Protein 3O47 (pdb70)

InterPro domains:
  IPR005225 Small GTP-binding domain [TIGR00231] (16-141)
  IPR006689 Small GTPase superfamily, ARF/SAR type [PF00025] (6-176)
  IPR006689 Small GTPase superfamily, ARF/SAR type [PR00328] (19-42)
  IPR006689 Small GTPase superfamily, ARF/SAR type [PR00328] (47-71)
  IPR006689 Small GTPase superfamily, ARF/SAR type [PR00328] (74-99)
  IPR006689 Small GTPase superfamily, ARF/SAR type [PR00328] (119-140)
  IPR006689 Small GTPase superfamily, ARF/SAR type [SM00178] (1-177)
  IPR024156 Small GTPase superfamily, ARF type [PTHR11711] (1-176)
  IPR027417 P-loop containing nucleoside triphosphate hydrolase [G3DSA:3.40.50.300] (6-181)
  IPR027417 P-loop containing nucleoside triphosphate hydrolase [SSF52540] (14-180)
  IPR045872 ADP-ribosylation factor 1-5 [cd04150] (18-176)

Solvent-accessible surface area: 28126 Å² total; per-residue (Å²): 110,38,131,73,32,3,52,68,17,43,130,56,58,76,2,69,47,3,33,23,31,44,43,160,70,1,67,51,0,0,2,18,0,0,0,2,0,19,119,110,0,0,34,57,0,117,71,29,29,120,90,33,2,63,22,46,9,5,94,168,62,77,43,134,108,71,14,6,62,48,1,109,11,4,2,4,12,84,0,75,97,18,4,90,77,36,115,61,71,42,76,9,38,6,16,75,40,37,0,27,7,38,0,0,14,45,1,33,67,55,0,61,12,71,12,89,71,158,107,52,55,111,108,105,160,92,75,84,133,126,64,33,20,11,11,0,0,0,0,14,72,66,2,14,8,74,50,1,3,92,69,31,147,65,46,23,55,12,66,50,111,61,56,171,81,18,66,1,28,22,2,41,113,139,48,29,5,12,1,1,3,80,11,71,69,102,24,27,102,95,14,2,126,33,11,70,0,0,2,0,0,5,26,0,52,26,103,148,69,1,76,68,2,78,69,21,0,61,116,6,23,88,31,126,62,0,51,142,3,17,0,0,0,0,0,2,56,54,91,64,135,69,20,0,81,27,75,54,0,8,109,75,0,22,0,128,86,26,164,183,43,84,57,82,34,28,40,3,12,3,92,12,20,78,6,9,62,101,0,29,95,47,0,66,89,40,37,132,149,151,5,55,104,173,11,92,56,14,5,142,68,16,33,131,57,62,43,2,69,48,4,32,35,67,42,36,162,70,1,72,52,0,0,3,18,0,0,0,2,0,21,114,118,5,0,38,52,0,119,70,28,29,80,93,33,2,70,20,57,5,5,36,123,31,66,34,141,116,60,19,13,62,56,1,111,24,7,3,4,26,62,0,103,66,25,4,94,77,52,116,62,72,27,45,6,32,47,26,120,83,35,0,29,6,28,0,0,15,66,3,34,74,63,1,62,15,76,20,142,72,47,107,60,75,85,138,157,94,83,136,132,55,27,45,3,1,0,0,0,13,73,69,2,12,6,80,55,1,2,56,71,22,113,38,43,80,60,25,62,43,103,18,54,173,79,25,65,0,24,31,2,104,106,172,78,54,23,4,21,2,2,81,12,74,86,92,34,40,125,85,42,3,89,46,16,74,0,0,0,0,1,5,25,0,55,37,111,95,69,1,90,66,2,43,81,27,0,65,92,7,24,87,34,131,59,0,58,139,4,19,0,0,0,0,0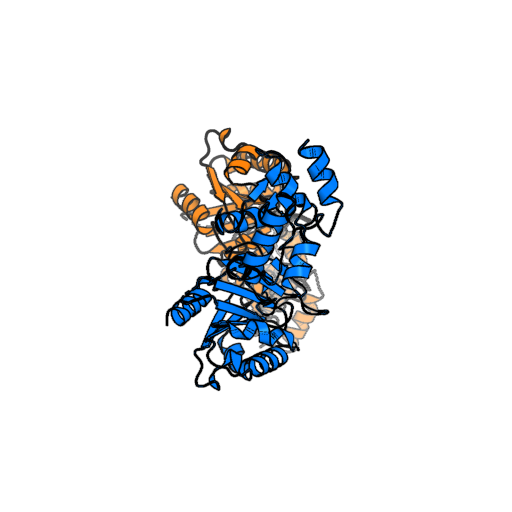,3,54,53,71,64,98,112,22,0,84,26,74,54,0,9,109,75,0,21,0,147,93,36,77,182,46,84,57,81,32,28,40,3,9,4,72,14,11,92,6,0,110,96,0,24,94,48,0,47,115,71,48,116

Foldseek 3Di:
DLLVLVVVLCVPDVQQAALFFRHGRAQKAFLLQLHGHHPQVLVVQVVLDCVLTPMDGNVDDDDDLLSSLLNVQHYSRRLVVQLVPDPQRAPLDDPNDSSLDPSSVLSSVSSNQVSVVHDDDSPPHDRDEVGQAEAEEEFAPPLCRVLLVVLVVQGDWGWDPPDPPWIWTWHDDDRYIYIYTYDLDDSVVSNLQRAQAYEYRGAQQCPPCLLSRLVRVVVVCPDPSCVNHAYEYENEPLVDDNGHDQVRSCVSSVVVVDDSHHYYYFYYYSNVCRRSVVSVVVNVVVSVD/DEDVVLLVLVVVLCVPDVQQAALFPRHGRAQKAFLLQLHGHHPVVLVVQVVLDCVLTPMDGSPPHYDDLLSSLLNVQHYSRRLVVQLVPDPQRALLDDPNQSSLDPSNVLSSVSSNQVSVVHDDDSPHDRDLAPQEEEEFAPPLCQVLQVVLVVQADWDWGPSDPPWIWTWHDHDRYIYIYTYDLDPSVVVSLQVAQAYEYRGAQQCPPCLLSRLVRVVVVCPDPSCVNHAYEYEHEPLVDDNGHDQVRSCVSSVVVVDDNHHYYYWYDYSNVGPRSVVSVVVRVVVSD

GO terms:
  GO:0003925 G protein activity (F, IDA)
  GO:1903292 protein localization to Golgi membrane (P, IDA)
  GO:0046836 glycolipid transport (P, IDA)
  GO:0005765 lysosomal membrane (C, IDA)
  GO:0031252 cell leading edge (C, IDA)
  GO:0005515 protein binding (F, IPI)
  GO:0005886 plasma membrane (C, TAS)
  GO:0003924 GTPase activity (F, IDA)
  GO:0000139 Golgi membrane (C, TAS)
  GO:0003924 GTPase activity (F, TAS)
  GO:0005829 cytosol (C, TAS)
  GO:0032991 protein-containing complex (C, IMP)
  GO:0019904 protein domain specific binding (F, IMP)
  GO:0000139 Golgi membrane (C, EXP)
  GO:0003924 GTPase activity (F, EXP)
  GO:0070062 extracellular exosome (C, HDA)
  GO:0005925 focal adhesion (C, HDA)
  GO:0003723 RNA binding (F, HDA)
  GO:0098586 cellular response to virus (P, IMP)
  GO:0006878 intracellular copper ion homeostasis (P, IMP)

B-factor: mean 65.17, std 14.58, range [34.63, 132.76]

Nearest PDB structures (foldseek):
  3o47-assembly1_A-2  TM=1.003E+00  e=2.050E-60  Homo sapiens
  3o47-assembly2_B-3  TM=9.442E-01  e=2.124E-55  Homo sapiens
  8sdw-assembly1_A  TM=9.783E-01  e=3.100E-28  Homo sapiens
  7wqy-assembly1_B-2  TM=9.896E-01  e=1.509E-27  Ctenopharyngodon idella
  6pta-assembly2_B  TM=9.909E-01  e=3.373E-26  Candida albicans SC5314

CATH classification: 1.10.220.150 (+1 more: 3.40.50.300)

Secondary structure (DSSP, 8-state):
-HHHHHHHHHHSTTTTB-TTT--BS--EEEGGGTEEE-HHHHHHHHHH-TTT--EEESSS----HHHHHHHHH--HHHHHHHHHT-SS--TT--HHHHHHSHHHHHHHHHHHHHHTT----S---------SEEEEEEESTTSSHHHHHHHT-SS--EEEEEETTEEEEEEEETTEEEEEEE----SHHHHHTTEEEEEEEEETT-SSSHHHHHHHHHHHHT-GGGTT-EEEEEEE-TTSTTPPPHHHHHHHHT-TT--SS-EEEEE-BTTTTBTHHHHHHHHHHHHT-/---HHHHHHHHHHHHSTTTTB-TTT--BS--EEEGGGTEEE-HHHHHHHHTT-TTT--EEETTTS---HHHHHHHHH--HHHHHHHHHT-SS--TT--HHHHHHSHHHHHHHHHHHHHHTT------------EEEEEEESTTSSHHHHHHHH--S--EEEEEETTEEEEEEEETTEEEEEEE----SHHHHHTT--EEEEEEETT-SSSHHHHHHHHHHHHT-GGGTTPEEEEEEE-TTSTTPPPHHHHHHHHT-TT--SS-EEEEE-BTTTTBTHHHHHHHHHHHH-

Structure (mmCIF, N/CA/C/O backbone):
data_3O47
#
_entry.id   3O47
#
_cell.length_a   79.298
_cell.length_b   129.161
_cell.length_c   157.685
_cell.angle_alpha   90.000
_cell.angle_beta   90.000
_cell.angle_gamma   90.000
#
_symmetry.space_group_name_H-M   'I 21 21 21'
#
loop_
_entity.id
_entity.type
_entity.pdbx_description
1 polymer 'ADP-ribosylation factor GTPase-activating protein 1, ADP-ribosylation factor 1'
2 non-polymer 'ZINC ION'
3 non-polymer "GUANOSINE-5'-DIPHOSPHATE"
#
loop_
_atom_site.group_PDB
_atom_site.id
_atom_site.type_symbol
_atom_site.label_atom_id
_atom_site.label_alt_id
_atom_site.label_comp_id
_atom_site.label_asym_id
_atom_site.label_entity_id
_atom_site.label_seq_id
_atom_site.pdbx_PDB_ins_code
_atom_site.Cartn_x
_atom_site.Cartn_y
_atom_site.Cartn_z
_atom_site.occupancy
_atom_site.B_iso_or_equiv
_atom_site.auth_seq_id
_atom_site.auth_comp_id
_atom_site.auth_asym_id
_atom_site.auth_atom_id
_atom_site.pdbx_PDB_model_num
ATOM 1 N N . ARG A 1 23 ? 16.964 -9.015 40.286 1.00 60.47 5 ARG A N 1
ATOM 2 C CA . ARG A 1 23 ? 15.738 -8.363 39.820 1.00 60.05 5 ARG A CA 1
ATOM 3 C C . ARG A 1 23 ? 14.487 -9.106 40.346 1.00 63.16 5 ARG A C 1
ATOM 4 O O . ARG A 1 23 ? 13.718 -8.514 41.110 1.00 62.43 5 ARG A O 1
ATOM 6 N N . THR A 1 24 ? 14.342 -10.419 40.005 1.00 58.71 6 THR A N 1
ATOM 7 C CA . THR A 1 24 ? 13.224 -11.289 40.395 1.00 58.14 6 THR A CA 1
ATOM 8 C C . THR A 1 24 ? 12.825 -11.156 41.870 1.00 61.16 6 THR A C 1
ATOM 9 O O . THR A 1 24 ? 11.674 -10.789 42.172 1.00 61.27 6 THR A O 1
ATOM 13 N N . ARG A 1 25 ? 13.769 -11.465 42.768 1.00 56.23 7 ARG A N 1
ATOM 14 C CA . ARG A 1 25 ? 13.524 -11.464 44.202 1.00 56.14 7 ARG A CA 1
ATOM 15 C C . ARG A 1 25 ? 12.962 -10.139 44.703 1.00 59.56 7 ARG A C 1
ATOM 16 O O . ARG A 1 25 ? 11.882 -10.135 45.304 1.00 58.95 7 ARG A O 1
ATOM 24 N N . LYS A 1 26 ? 13.679 -9.025 44.443 1.00 55.47 8 LYS A N 1
ATOM 25 C CA . LYS A 1 26 ? 13.284 -7.671 44.868 1.00 54.34 8 LYS A CA 1
ATOM 26 C C . LYS A 1 26 ? 11.843 -7.411 44.480 1.00 57.17 8 LYS A C 1
ATOM 27 O O . LYS A 1 26 ? 11.033 -7.004 45.322 1.00 57.00 8 LYS A O 1
ATOM 29 N N . VAL A 1 27 ? 11.524 -7.726 43.205 1.00 51.90 9 VAL A N 1
ATOM 30 C CA . VAL A 1 27 ? 10.225 -7.528 42.589 1.00 50.62 9 VAL A CA 1
ATOM 31 C C . VAL A 1 27 ? 9.177 -8.384 43.284 1.00 54.57 9 VAL A C 1
ATOM 32 O O . VAL A 1 27 ? 8.168 -7.828 43.728 1.00 54.67 9 VAL A O 1
ATOM 36 N N . LEU A 1 28 ? 9.428 -9.704 43.437 1.00 49.02 10 LEU A N 1
ATOM 37 C CA . LEU A 1 28 ? 8.436 -10.583 44.068 1.00 47.35 10 LEU A CA 1
ATOM 38 C C . LEU A 1 28 ? 8.141 -10.195 45.513 1.00 52.82 10 LEU A C 1
ATOM 39 O O . LEU A 1 28 ? 6.965 -10.144 45.903 1.00 53.39 10 LEU A O 1
ATOM 44 N N . LYS A 1 29 ? 9.198 -9.855 46.280 1.00 49.81 11 LYS A N 1
ATOM 45 C CA . LYS A 1 29 ? 9.082 -9.421 47.681 1.00 49.33 11 LYS A CA 1
ATOM 46 C C . LYS A 1 29 ? 8.162 -8.201 47.773 1.00 52.83 11 LYS A C 1
ATOM 47 O O . LYS A 1 29 ? 7.300 -8.152 48.660 1.00 52.63 11 LYS A O 1
ATOM 49 N N . GLU A 1 30 ? 8.320 -7.257 46.810 1.00 48.73 12 GLU A N 1
ATOM 50 C CA . GLU A 1 30 ? 7.543 -6.024 46.712 1.00 49.59 12 GLU A CA 1
ATOM 51 C C . GLU A 1 30 ? 6.065 -6.312 46.404 1.00 57.57 12 GLU A C 1
ATOM 52 O O . GLU A 1 30 ? 5.174 -5.740 47.049 1.00 57.99 12 GLU A O 1
ATOM 54 N N . VAL A 1 31 ? 5.817 -7.235 45.453 1.00 55.01 13 VAL A N 1
ATOM 55 C CA . VAL A 1 31 ? 4.488 -7.638 44.983 1.00 54.07 13 VAL A CA 1
ATOM 56 C C . VAL A 1 31 ? 3.676 -8.364 46.074 1.00 57.83 13 VAL A C 1
ATOM 57 O O . VAL A 1 31 ? 2.481 -8.099 46.165 1.00 58.19 13 VAL A O 1
ATOM 61 N N . ARG A 1 32 ? 4.281 -9.264 46.881 1.00 53.89 14 ARG A N 1
ATOM 62 C CA . ARG A 1 32 ? 3.480 -10.012 47.872 1.00 54.01 14 ARG A CA 1
ATOM 63 C C . ARG A 1 32 ? 2.935 -9.151 49.009 1.00 59.15 14 ARG A C 1
ATOM 64 O O . ARG A 1 32 ? 1.928 -9.509 49.627 1.00 59.00 14 ARG A O 1
ATOM 72 N N . VAL A 1 33 ? 3.573 -8.008 49.250 1.00 57.46 15 VAL A N 1
ATOM 73 C CA . VAL A 1 33 ? 3.175 -7.023 50.256 1.00 57.57 15 VAL A CA 1
ATOM 74 C C . VAL A 1 33 ? 1.848 -6.347 49.802 1.00 60.04 15 VAL A C 1
ATOM 75 O O . VAL A 1 33 ? 1.035 -5.996 50.655 1.00 59.86 15 VAL A O 1
ATOM 79 N N . GLN A 1 34 ? 1.611 -6.243 48.458 1.00 55.90 16 GLN A N 1
ATOM 80 C CA . GLN A 1 34 ? 0.384 -5.704 47.847 1.00 55.30 16 GLN A CA 1
ATOM 81 C C . GLN A 1 34 ? -0.776 -6.708 48.005 1.00 63.07 16 GLN A C 1
ATOM 82 O O . GLN A 1 34 ? -0.548 -7.850 48.413 1.00 61.96 16 GLN A O 1
ATOM 84 N N . ASP A 1 35 ? -2.027 -6.267 47.674 1.00 63.54 17 ASP A N 1
ATOM 85 C CA . ASP A 1 35 ? -3.302 -7.033 47.680 1.00 63.73 17 ASP A CA 1
ATOM 86 C C . ASP A 1 35 ? -3.446 -7.994 48.899 1.00 69.35 17 ASP A C 1
ATOM 87 O O . ASP A 1 35 ? -3.048 -7.650 50.032 1.00 70.39 17 ASP A O 1
ATOM 89 N N . GLU A 1 36 ? -4.019 -9.183 48.652 1.00 63.89 18 GLU A N 1
ATOM 90 C CA . GLU A 1 36 ? -4.180 -10.230 49.659 1.00 62.88 18 GLU A CA 1
ATOM 91 C C . GLU A 1 36 ? -3.257 -11.388 49.207 1.00 64.52 18 GLU A C 1
ATOM 92 O O . GLU A 1 36 ? -3.661 -12.550 49.192 1.00 63.90 18 GLU A O 1
ATOM 98 N N . ASN A 1 37 ? -2.024 -11.035 48.783 1.00 59.77 19 ASN A N 1
ATOM 99 C CA . ASN A 1 37 ? -1.010 -11.935 48.231 1.00 58.49 19 ASN A CA 1
ATOM 100 C C . ASN A 1 37 ? -0.245 -12.751 49.267 1.00 62.46 19 ASN A C 1
ATOM 101 O O . ASN A 1 37 ? 0.499 -13.659 48.884 1.00 62.09 19 ASN A O 1
ATOM 106 N N . ASN A 1 38 ? -0.428 -12.438 50.573 1.00 58.43 20 ASN A N 1
ATOM 107 C CA . ASN A 1 38 ? 0.211 -13.113 51.709 1.00 56.91 20 ASN A CA 1
ATOM 108 C C . ASN A 1 38 ? -0.520 -14.421 52.085 1.00 58.12 20 ASN A C 1
ATOM 109 O O . ASN A 1 38 ? -0.068 -15.143 52.980 1.00 58.31 20 ASN A O 1
ATOM 114 N N . VAL A 1 39 ? -1.662 -14.700 51.413 1.00 52.05 21 VAL A N 1
ATOM 115 C CA . VAL A 1 39 ? -2.525 -15.877 51.609 1.00 50.71 21 VAL A CA 1
ATOM 116 C C . VAL A 1 39 ? -2.809 -16.544 50.268 1.00 51.68 21 VAL A C 1
ATOM 117 O O . VAL A 1 39 ? -2.896 -15.851 49.250 1.00 51.58 21 VAL A O 1
ATOM 121 N N . CYS A 1 40 ? -2.995 -17.882 50.266 1.00 45.14 22 CYS A N 1
ATOM 122 C CA . CYS A 1 40 ? -3.297 -18.624 49.050 1.00 42.62 22 CYS A CA 1
ATOM 123 C C . CYS A 1 40 ? -4.613 -18.174 48.462 1.00 48.39 22 CYS A C 1
ATOM 124 O O . CYS A 1 40 ? -5.614 -18.071 49.182 1.00 48.89 22 CYS A O 1
ATOM 127 N N . PHE A 1 41 ? -4.604 -17.904 47.145 1.00 44.49 23 PHE A N 1
ATOM 128 C CA . PHE A 1 41 ? -5.779 -17.437 46.422 1.00 43.64 23 PHE A CA 1
ATOM 129 C C . PHE A 1 41 ? -6.956 -18.399 46.548 1.00 47.36 23 PHE A C 1
ATOM 130 O O . PHE A 1 41 ? -8.106 -17.948 46.619 1.00 47.80 23 PHE A O 1
ATOM 138 N N . GLU A 1 42 ? -6.672 -19.720 46.566 1.00 42.46 24 GLU A N 1
ATOM 139 C CA . GLU A 1 42 ? -7.722 -20.740 46.619 1.00 41.25 24 GLU A CA 1
ATOM 140 C C . GLU A 1 42 ? -8.128 -21.119 48.025 1.00 48.52 24 GLU A C 1
ATOM 141 O O . GLU A 1 42 ? -9.307 -21.040 48.345 1.00 50.58 24 GLU A O 1
ATOM 147 N N . CYS A 1 43 ? -7.164 -21.547 48.859 1.00 44.91 25 CYS A N 1
ATOM 148 C CA . CYS A 1 43 ? -7.411 -22.115 50.179 1.00 43.81 25 CYS A CA 1
ATOM 149 C C . CYS A 1 43 ? -7.203 -21.186 51.369 1.00 46.94 25 CYS A C 1
ATOM 150 O O . CYS A 1 43 ? -7.505 -21.621 52.486 1.00 47.11 25 CYS A O 1
ATOM 153 N N . GLY A 1 44 ? -6.634 -19.990 51.164 1.00 42.44 26 GLY A N 1
ATOM 154 C CA . GLY A 1 44 ? -6.374 -19.059 52.267 1.00 41.70 26 GLY A CA 1
ATOM 155 C C . GLY A 1 44 ? -5.156 -19.371 53.130 1.00 46.17 26 GLY A C 1
ATOM 156 O O . GLY A 1 44 ? -4.878 -18.636 54.089 1.00 45.10 26 GLY A O 1
ATOM 157 N N . ALA A 1 45 ? -4.392 -20.458 52.793 1.00 42.98 27 ALA A N 1
ATOM 158 C CA . ALA A 1 45 ? -3.178 -20.845 53.514 1.00 41.63 27 ALA A CA 1
ATOM 159 C C . ALA A 1 45 ? -2.185 -19.711 53.477 1.00 48.12 27 ALA A C 1
ATOM 160 O O . ALA A 1 45 ? -1.981 -19.079 52.438 1.00 45.95 27 ALA A O 1
ATOM 162 N N . PHE A 1 46 ? -1.632 -19.403 54.651 1.00 49.21 28 PHE A N 1
ATOM 163 C CA . PHE A 1 46 ? -0.709 -18.301 54.866 1.00 50.10 28 PHE A CA 1
ATOM 164 C C . PHE A 1 46 ? 0.643 -18.526 54.187 1.00 56.22 28 PHE A C 1
ATOM 165 O O . PHE A 1 46 ? 1.133 -19.662 54.118 1.00 58.17 28 PHE A O 1
ATOM 173 N N . ASN A 1 47 ? 1.231 -17.418 53.707 1.00 50.36 29 ASN A N 1
ATOM 174 C CA . ASN A 1 47 ? 2.526 -17.303 53.061 1.00 49.87 29 ASN A CA 1
ATOM 175 C C . ASN A 1 47 ? 2.733 -18.278 51.875 1.00 52.71 29 ASN A C 1
ATOM 176 O O . ASN A 1 47 ? 3.613 -19.146 51.945 1.00 52.55 29 ASN A O 1
ATOM 181 N N . PRO A 1 48 ? 1.984 -18.106 50.755 1.00 48.73 30 PRO A N 1
ATOM 182 C CA . PRO A 1 48 ? 2.195 -18.979 49.593 1.00 48.64 30 PRO A CA 1
ATOM 183 C C . PRO A 1 48 ? 3.539 -18.713 48.894 1.00 53.15 30 PRO A C 1
ATOM 184 O O . PRO A 1 48 ? 3.899 -17.556 48.641 1.00 53.56 30 PRO A O 1
ATOM 188 N N . GLN A 1 49 ? 4.293 -19.790 48.621 1.00 49.26 31 GLN A N 1
ATOM 189 C CA . GLN A 1 49 ? 5.613 -19.705 47.978 1.00 49.03 31 GLN A CA 1
ATOM 190 C C . GLN A 1 49 ? 5.566 -20.149 46.499 1.00 52.18 31 GLN A C 1
ATOM 191 O O . GLN A 1 49 ? 6.607 -20.457 45.898 1.00 52.29 31 GLN A O 1
ATOM 197 N N . TRP A 1 50 ? 4.347 -20.143 45.911 1.00 46.84 32 TRP A N 1
ATOM 198 C CA . TRP A 1 50 ? 4.077 -20.489 44.511 1.00 44.48 32 TRP A CA 1
ATOM 199 C C . TRP A 1 50 ? 3.133 -19.479 43.887 1.00 47.08 32 TRP A C 1
ATOM 200 O O . TRP A 1 50 ? 2.360 -18.835 44.592 1.00 45.95 32 TRP A O 1
ATOM 211 N N . VAL A 1 51 ? 3.168 -19.355 42.563 1.00 45.60 33 VAL A N 1
ATOM 212 C CA . VAL A 1 51 ? 2.285 -18.408 41.859 1.00 46.44 33 VAL A CA 1
ATOM 213 C C . VAL A 1 51 ? 1.722 -18.967 40.558 1.00 50.49 33 VAL A C 1
ATOM 214 O O . VAL A 1 51 ? 2.287 -19.901 40.001 1.00 51.52 33 VAL A O 1
ATOM 218 N N . SER A 1 52 ? 0.642 -18.353 40.053 1.00 46.14 34 SER A N 1
ATOM 219 C CA . SER A 1 52 ? 0.114 -18.587 38.711 1.00 45.65 34 SER A CA 1
ATOM 220 C C . SER A 1 52 ? 0.344 -17.242 38.026 1.00 51.52 34 SER A C 1
ATOM 221 O O . SER A 1 52 ? -0.396 -16.273 38.258 1.00 49.97 34 SER A O 1
ATOM 224 N N . VAL A 1 53 ? 1.456 -17.160 37.279 1.00 49.33 35 VAL A N 1
ATOM 225 C CA . VAL A 1 53 ? 1.881 -15.977 36.535 1.00 49.33 35 VAL A CA 1
ATOM 226 C C . VAL A 1 53 ? 0.680 -15.426 35.711 1.00 54.61 35 VAL A C 1
ATOM 227 O O . VAL A 1 53 ? 0.367 -14.236 35.797 1.00 55.95 35 VAL A O 1
ATOM 231 N N . THR A 1 54 ? -0.032 -16.338 35.020 1.00 48.09 36 THR A N 1
ATOM 232 C CA . THR A 1 54 ? -1.221 -16.165 34.188 1.00 46.94 36 THR A CA 1
ATOM 233 C C . THR A 1 54 ? -2.241 -15.139 34.747 1.00 52.01 36 THR A C 1
ATOM 234 O O . THR A 1 54 ? -2.865 -14.418 33.961 1.00 51.24 36 THR A O 1
ATOM 238 N N . TYR A 1 55 ? -2.394 -15.066 36.091 1.00 48.85 37 TYR A N 1
ATOM 239 C CA . TYR A 1 55 ? -3.337 -14.158 36.760 1.00 47.91 37 TYR A CA 1
ATOM 240 C C . TYR A 1 55 ? -2.639 -13.288 37.824 1.00 51.44 37 TYR A C 1
ATOM 241 O O . TYR A 1 55 ? -3.296 -12.475 38.468 1.00 49.81 37 TYR A O 1
ATOM 250 N N . GLY A 1 56 ? -1.323 -13.479 38.004 1.00 49.87 38 GLY A N 1
ATOM 251 C CA . GLY A 1 56 ? -0.506 -12.790 39.006 1.00 49.93 38 GLY A CA 1
ATOM 252 C C . GLY A 1 56 ? -0.913 -13.139 40.430 1.00 53.77 38 GLY A C 1
ATOM 253 O O . GLY A 1 56 ? -0.727 -12.342 41.353 1.00 54.32 38 GLY A O 1
ATOM 254 N N . ILE A 1 57 ? -1.456 -14.348 40.612 1.00 49.02 39 ILE A N 1
ATOM 255 C CA . ILE A 1 57 ? -1.999 -14.837 41.875 1.00 48.23 39 ILE A CA 1
ATOM 256 C C . ILE A 1 57 ? -0.997 -15.711 42.630 1.00 51.45 39 ILE A C 1
ATOM 257 O O . ILE A 1 57 ? -0.121 -16.324 42.023 1.00 51.12 39 ILE A O 1
ATOM 262 N N . TRP A 1 58 ? -1.127 -15.734 43.964 1.00 46.89 40 TRP A N 1
ATOM 263 C CA . TRP A 1 58 ? -0.240 -16.430 44.894 1.00 46.03 40 TRP A CA 1
ATOM 264 C C . TRP A 1 58 ? -0.937 -17.614 45.524 1.00 47.63 40 TRP A C 1
ATOM 265 O O . TRP A 1 58 ? -2.007 -17.461 46.128 1.00 47.02 40 TRP A O 1
ATOM 276 N N . ILE A 1 59 ? -0.364 -18.812 45.323 1.00 43.11 41 ILE A N 1
ATOM 277 C CA . ILE A 1 59 ? -0.956 -20.078 45.772 1.00 42.63 41 ILE A CA 1
ATOM 278 C C . ILE A 1 59 ? 0.031 -20.945 46.576 1.00 47.42 41 ILE A C 1
ATOM 279 O O . ILE A 1 59 ? 1.243 -20.878 46.386 1.00 46.36 41 ILE A O 1
ATOM 284 N N . CYS A 1 60 ? -0.507 -21.754 47.484 1.00 45.48 42 CYS A N 1
ATOM 285 C CA . CYS A 1 60 ? 0.268 -22.657 48.327 1.00 44.97 42 CYS A CA 1
ATOM 286 C C . CYS A 1 60 ? 0.774 -23.786 47.451 1.00 47.41 42 CYS A C 1
ATOM 287 O O . CYS A 1 60 ? 0.333 -23.930 46.307 1.00 47.23 42 CYS A O 1
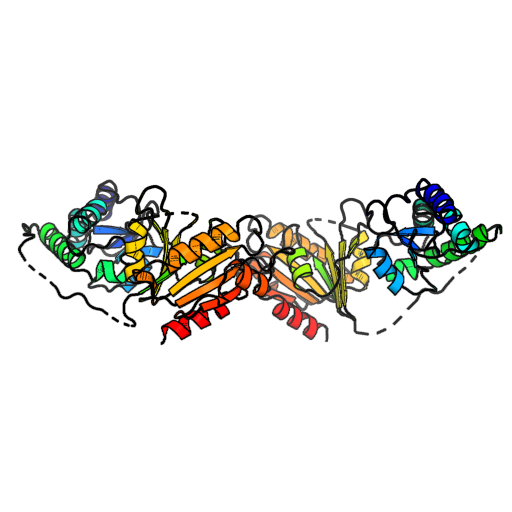ATOM 290 N N . LEU A 1 61 ? 1.693 -24.585 47.984 1.00 43.58 43 LEU A N 1
ATOM 291 C CA . LEU A 1 61 ? 2.267 -25.746 47.292 1.00 42.50 43 LEU A CA 1
ATOM 292 C C . LEU A 1 61 ? 1.191 -26.789 46.884 1.00 48.25 43 LEU A C 1
ATOM 293 O O . LEU A 1 61 ? 1.246 -27.300 45.761 1.00 48.02 43 LEU A O 1
ATOM 298 N N . GLU A 1 62 ? 0.205 -27.073 47.780 1.00 45.00 44 GLU A N 1
ATOM 299 C CA . GLU A 1 62 ? -0.860 -28.032 47.486 1.00 44.85 44 GLU A CA 1
ATOM 300 C C . GLU A 1 62 ? -1.716 -27.559 46.323 1.00 50.56 44 GLU A C 1
ATOM 301 O O . GLU A 1 62 ? -1.945 -28.321 45.378 1.00 52.35 44 GLU A O 1
ATOM 307 N N . CYS A 1 63 ? -2.120 -26.284 46.350 1.00 47.11 45 CYS A N 1
ATOM 308 C CA . CYS A 1 63 ? -2.943 -25.668 45.318 1.00 47.00 45 CYS A CA 1
ATOM 309 C C . CYS A 1 63 ? -2.183 -25.522 44.021 1.00 52.32 45 CYS A C 1
ATOM 310 O O . CYS A 1 63 ? -2.780 -25.657 42.939 1.00 51.53 45 CYS A O 1
ATOM 313 N N . SER A 1 64 ? -0.849 -25.343 44.119 1.00 49.83 46 SER A N 1
ATOM 314 C CA . SER A 1 64 ? 0.021 -25.248 42.939 1.00 48.97 46 SER A CA 1
ATOM 315 C C . SER A 1 64 ? -0.014 -26.540 42.130 1.00 52.39 46 SER A C 1
ATOM 316 O O . SER A 1 64 ? 0.063 -26.476 40.907 1.00 53.23 46 SER A O 1
ATOM 319 N N . GLY A 1 65 ? -0.194 -27.673 42.819 1.00 47.77 47 GLY A N 1
ATOM 320 C CA . GLY A 1 65 ? -0.286 -28.993 42.210 1.00 48.25 47 GLY A CA 1
ATOM 321 C C . GLY A 1 65 ? -1.567 -29.131 41.425 1.00 53.82 47 GLY A C 1
ATOM 322 O O . GLY A 1 65 ? -1.550 -29.568 40.274 1.00 53.74 47 GLY A O 1
ATOM 323 N N . ARG A 1 66 ? -2.685 -28.704 42.039 1.00 51.15 48 ARG A N 1
ATOM 324 C CA . ARG A 1 66 ? -4.012 -28.700 41.427 1.00 50.62 48 ARG A CA 1
ATOM 325 C C . ARG A 1 66 ? -3.966 -27.813 40.192 1.00 54.96 48 ARG A C 1
ATOM 326 O O . ARG A 1 66 ? -4.484 -28.204 39.141 1.00 56.95 48 ARG A O 1
ATOM 334 N N . HIS A 1 67 ? -3.305 -26.642 40.320 1.00 48.75 49 HIS A N 1
ATOM 335 C CA . HIS A 1 67 ? -3.143 -25.631 39.278 1.00 47.74 49 HIS A CA 1
ATOM 336 C C . HIS A 1 67 ? -2.324 -26.116 38.095 1.00 52.09 49 HIS A C 1
ATOM 337 O O . HIS A 1 67 ? -2.678 -25.787 36.966 1.00 52.05 49 HIS A O 1
ATOM 344 N N . ARG A 1 68 ? -1.236 -26.888 38.337 1.00 49.14 50 ARG A N 1
ATOM 345 C CA . ARG A 1 68 ? -0.401 -27.455 37.262 1.00 49.47 50 ARG A CA 1
ATOM 346 C C . ARG A 1 68 ? -1.256 -28.355 36.355 1.00 58.20 50 ARG A C 1
ATOM 347 O O . ARG A 1 68 ? -1.113 -28.318 35.123 1.00 61.24 50 ARG A O 1
ATOM 355 N N . GLY A 1 69 ? -2.173 -29.093 36.975 1.00 53.79 51 GLY A N 1
ATOM 356 C CA . GLY A 1 69 ? -3.097 -29.991 36.303 1.00 53.92 51 GLY A CA 1
ATOM 357 C C . GLY A 1 69 ? -4.040 -29.322 35.331 1.00 59.10 51 GLY A C 1
ATOM 358 O O . GLY A 1 69 ? -4.476 -29.975 34.379 1.00 59.72 51 GLY A O 1
ATOM 359 N N . LEU A 1 70 ? -4.350 -28.015 35.551 1.00 56.18 52 LEU A N 1
ATOM 360 C CA . LEU A 1 70 ? -5.253 -27.229 34.697 1.00 56.65 52 LEU A CA 1
ATOM 361 C C . LEU A 1 70 ? -4.741 -27.072 33.267 1.00 62.69 52 LEU A C 1
ATOM 362 O O . LEU A 1 70 ? -5.556 -27.006 32.340 1.00 63.58 52 LEU A O 1
ATOM 367 N N . GLY A 1 71 ? -3.419 -27.014 33.101 1.00 59.09 53 GLY A N 1
ATOM 368 C CA . GLY A 1 71 ? -2.786 -26.860 31.797 1.00 59.06 53 GLY A CA 1
ATOM 369 C C . GLY A 1 71 ? -2.048 -25.548 31.690 1.00 63.53 53 GLY A C 1
ATOM 370 O O . GLY A 1 71 ? -2.566 -24.514 32.113 1.00 63.70 53 GLY A O 1
ATOM 371 N N . VAL A 1 72 ? -0.838 -25.579 31.105 1.00 59.52 54 VAL A N 1
ATOM 372 C CA . VAL A 1 72 ? 0.036 -24.417 30.928 1.00 58.87 54 VAL A CA 1
ATOM 373 C C . VAL A 1 72 ? -0.671 -23.223 30.264 1.00 62.48 54 VAL A C 1
ATOM 374 O O . VAL A 1 72 ? -0.384 -22.075 30.635 1.00 62.92 54 VAL A O 1
ATOM 378 N N . HIS A 1 73 ? -1.614 -23.483 29.329 1.00 57.47 55 HIS A N 1
ATOM 379 C CA . HIS A 1 73 ? -2.377 -22.419 28.664 1.00 56.74 55 HIS A CA 1
ATOM 380 C C . HIS A 1 73 ? -3.345 -21.744 29.642 1.00 61.48 55 HIS A C 1
ATOM 381 O O . HIS A 1 73 ? -3.545 -20.530 29.559 1.00 63.05 55 HIS A O 1
ATOM 383 N N . LEU A 1 74 ? -3.929 -22.526 30.569 1.00 55.35 56 LEU A N 1
ATOM 384 C CA . LEU A 1 74 ? -4.886 -22.035 31.556 1.00 53.89 56 LEU A CA 1
ATOM 385 C C . LEU A 1 74 ? -4.225 -21.511 32.825 1.00 55.76 56 LEU A C 1
ATOM 386 O O . LEU A 1 74 ? -4.799 -20.635 33.474 1.00 54.72 56 LEU A O 1
ATOM 391 N N . SER A 1 75 ? -3.052 -22.067 33.207 1.00 50.44 57 SER A N 1
ATOM 392 C CA . SER A 1 75 ? -2.315 -21.661 34.402 1.00 49.31 57 SER A CA 1
ATOM 393 C C . SER A 1 75 ? -0.840 -22.022 34.292 1.00 53.70 57 SER A C 1
ATOM 394 O O . SER A 1 75 ? -0.495 -23.199 34.168 1.00 53.48 57 SER A O 1
ATOM 397 N N . PHE A 1 76 ? 0.025 -20.992 34.323 1.00 50.48 58 PHE A N 1
ATOM 398 C CA . PHE A 1 76 ? 1.468 -21.127 34.257 1.00 51.23 58 PHE A CA 1
ATOM 399 C C . PHE A 1 76 ? 2.013 -20.954 35.667 1.00 56.57 58 PHE A C 1
ATOM 400 O O . PHE A 1 76 ? 2.104 -19.825 36.180 1.00 55.84 58 PHE A O 1
ATOM 408 N N . VAL A 1 77 ? 2.294 -22.104 36.315 1.00 53.69 59 VAL A N 1
ATOM 409 C CA . VAL A 1 77 ? 2.717 -22.215 37.716 1.00 53.05 59 VAL A CA 1
ATOM 410 C C . VAL A 1 77 ? 4.235 -22.122 37.848 1.00 56.60 59 VAL A C 1
ATOM 411 O O . VAL A 1 77 ? 4.965 -22.845 37.175 1.00 56.81 59 VAL A O 1
ATOM 415 N N . ARG A 1 78 ? 4.693 -21.234 38.734 1.00 53.06 60 ARG A N 1
ATOM 416 C CA . ARG A 1 78 ? 6.106 -21.006 39.043 1.00 52.98 60 ARG A CA 1
ATOM 417 C C . ARG A 1 78 ? 6.343 -20.951 40.586 1.00 55.12 60 ARG A C 1
ATOM 418 O O . ARG A 1 78 ? 5.414 -20.639 41.353 1.00 54.86 60 ARG A O 1
ATOM 426 N N . SER A 1 79 ? 7.594 -21.243 41.000 1.00 49.42 61 SER A N 1
ATOM 427 C CA . SER A 1 79 ? 8.045 -21.218 42.385 1.00 49.37 61 SER A CA 1
ATOM 428 C C . SER A 1 79 ? 8.671 -19.872 42.759 1.00 53.22 61 SER A C 1
ATOM 429 O O . SER A 1 79 ? 9.589 -19.411 42.090 1.00 52.72 61 SER A O 1
ATOM 432 N N . VAL A 1 80 ? 8.202 -19.272 43.861 1.00 50.37 62 VAL A N 1
ATOM 433 C CA . VAL A 1 80 ? 8.774 -18.042 44.401 1.00 49.99 62 VAL A CA 1
ATOM 434 C C . VAL A 1 80 ? 10.200 -18.374 44.987 1.00 57.90 62 VAL A C 1
ATOM 435 O O . VAL A 1 80 ? 11.118 -17.564 44.817 1.00 59.17 62 VAL A O 1
ATOM 437 N N . THR A 1 81 ? 10.390 -19.599 45.578 1.00 53.86 63 THR A N 1
ATOM 438 C CA . THR A 1 81 ? 11.657 -20.062 46.180 1.00 53.52 63 THR A CA 1
ATOM 439 C C . THR A 1 81 ? 12.800 -20.174 45.135 1.00 57.83 63 THR A C 1
ATOM 440 O O . THR A 1 81 ? 13.867 -19.610 45.354 1.00 57.29 63 THR A O 1
ATOM 444 N N . MET A 1 82 ? 12.586 -20.892 44.019 1.00 56.04 64 MET A N 1
ATOM 445 C CA . MET A 1 82 ? 13.600 -21.094 42.969 1.00 56.00 64 MET A CA 1
ATOM 446 C C . MET A 1 82 ? 12.924 -21.581 41.679 1.00 58.82 64 MET A C 1
ATOM 447 O O . MET A 1 82 ? 12.238 -22.601 41.723 1.00 59.55 64 MET A O 1
ATOM 452 N N . ASP A 1 83 ? 13.104 -20.846 40.548 1.00 54.21 65 ASP A N 1
ATOM 453 C CA . ASP A 1 83 ? 12.556 -21.113 39.186 1.00 53.54 65 ASP A CA 1
ATOM 454 C C . ASP A 1 83 ? 13.181 -20.142 38.143 1.00 59.53 65 ASP A C 1
ATOM 455 O O . ASP A 1 83 ? 13.808 -19.160 38.534 1.00 59.58 65 ASP A O 1
ATOM 460 N N . LYS A 1 84 ? 12.994 -20.391 36.831 1.00 58.08 66 LYS A N 1
ATOM 461 C CA . LYS A 1 84 ? 13.535 -19.508 35.770 1.00 58.64 66 LYS A CA 1
ATOM 462 C C . LYS A 1 84 ? 12.579 -18.313 35.516 1.00 64.96 66 LYS A C 1
ATOM 463 O O . LYS A 1 84 ? 11.478 -18.549 35.031 1.00 64.78 66 LYS A O 1
ATOM 465 N N . TRP A 1 85 ? 12.962 -17.054 35.868 1.00 63.26 67 TRP A N 1
ATOM 466 C CA . TRP A 1 85 ? 12.050 -15.917 35.649 1.00 64.16 67 TRP A CA 1
ATOM 467 C C . TRP A 1 85 ? 12.418 -15.007 34.483 1.00 69.43 67 TRP A C 1
ATOM 468 O O . TRP A 1 85 ? 13.593 -14.720 34.249 1.00 71.90 67 TRP A O 1
ATOM 479 N N . LYS A 1 86 ? 11.384 -14.523 33.783 1.00 63.51 68 LYS A N 1
ATOM 480 C CA . LYS A 1 86 ? 11.481 -13.593 32.656 1.00 62.56 68 LYS A CA 1
ATOM 481 C C . LYS A 1 86 ? 10.886 -12.251 33.112 1.00 65.29 68 LYS A C 1
ATOM 482 O O . LYS A 1 86 ? 10.015 -12.248 33.987 1.00 65.60 68 LYS A O 1
ATOM 488 N N . ASP A 1 87 ? 11.330 -11.125 32.525 1.00 60.38 69 ASP A N 1
ATOM 489 C CA . ASP A 1 87 ? 10.819 -9.795 32.890 1.00 60.46 69 ASP A CA 1
ATOM 490 C C . ASP A 1 87 ? 9.326 -9.678 32.652 1.00 62.60 69 ASP A C 1
ATOM 491 O O . ASP A 1 87 ? 8.623 -9.093 33.479 1.00 62.62 69 ASP A O 1
ATOM 496 N N . ILE A 1 88 ? 8.833 -10.294 31.567 1.00 58.17 70 ILE A N 1
ATOM 497 C CA . ILE A 1 88 ? 7.413 -10.293 31.221 1.00 57.06 70 ILE A CA 1
ATOM 498 C C . ILE A 1 88 ? 6.583 -11.019 32.304 1.00 61.44 70 ILE A C 1
ATOM 499 O O . ILE A 1 88 ? 5.520 -10.521 32.684 1.00 61.71 70 ILE A O 1
ATOM 504 N N . GLU A 1 89 ? 7.118 -12.143 32.839 1.00 56.77 71 GLU A N 1
ATOM 505 C CA . GLU A 1 89 ? 6.522 -12.949 33.898 1.00 55.70 71 GLU A CA 1
ATOM 506 C C . GLU A 1 89 ? 6.395 -12.126 35.181 1.00 59.24 71 GLU A C 1
ATOM 507 O O . GLU A 1 89 ? 5.363 -12.194 35.843 1.00 59.14 71 GLU A O 1
ATOM 513 N N . LEU A 1 90 ? 7.403 -11.291 35.485 1.00 55.24 72 LEU A N 1
ATOM 514 C CA . LEU A 1 90 ? 7.364 -10.394 36.644 1.00 54.53 72 LEU A CA 1
ATOM 515 C C . LEU A 1 90 ? 6.413 -9.226 36.383 1.00 55.64 72 LEU A C 1
ATOM 516 O O . LEU A 1 90 ? 5.735 -8.752 37.300 1.00 55.21 72 LEU A O 1
ATOM 521 N N . GLU A 1 91 ? 6.328 -8.796 35.118 1.00 49.90 73 GLU A N 1
ATOM 522 C CA . GLU A 1 91 ? 5.409 -7.728 34.709 1.00 48.06 73 GLU A CA 1
ATOM 523 C C . GLU A 1 91 ? 3.964 -8.200 34.834 1.00 52.29 73 GLU A C 1
ATOM 524 O O . GLU A 1 91 ? 3.079 -7.403 35.184 1.00 52.45 73 GLU A O 1
ATOM 530 N N . LYS A 1 92 ? 3.740 -9.518 34.587 1.00 48.26 74 LYS A N 1
ATOM 531 C CA . LYS A 1 92 ? 2.438 -10.185 34.704 1.00 46.90 74 LYS A CA 1
ATOM 532 C C . LYS A 1 92 ? 2.017 -10.237 36.179 1.00 48.92 74 LYS A C 1
ATOM 533 O O . LYS A 1 92 ? 0.867 -9.967 36.485 1.00 46.71 74 LYS A O 1
ATOM 539 N N . MET A 1 93 ? 2.979 -10.493 37.084 1.00 46.41 75 MET A N 1
ATOM 540 C CA . MET A 1 93 ? 2.784 -10.545 38.531 1.00 46.42 75 MET A CA 1
ATOM 541 C C . MET A 1 93 ? 2.353 -9.198 39.071 1.00 53.86 75 MET A C 1
ATOM 542 O O . MET A 1 93 ? 1.499 -9.130 39.966 1.00 54.66 75 MET A O 1
ATOM 547 N N . LYS A 1 94 ? 2.958 -8.122 38.525 1.00 51.36 76 LYS A N 1
ATOM 548 C CA . LYS A 1 94 ? 2.671 -6.717 38.842 1.00 50.03 76 LYS A CA 1
ATOM 549 C C . LYS A 1 94 ? 1.256 -6.366 38.379 1.00 55.07 76 LYS A C 1
ATOM 550 O O . LYS A 1 94 ? 0.495 -5.784 39.149 1.00 54.69 76 LYS A O 1
ATOM 556 N N . ALA A 1 95 ? 0.896 -6.761 37.129 1.00 52.78 77 ALA A N 1
ATOM 557 C CA . ALA A 1 95 ? -0.412 -6.492 36.516 1.00 52.86 77 ALA A CA 1
ATOM 558 C C . ALA A 1 95 ? -1.556 -7.266 37.159 1.00 57.86 77 ALA A C 1
ATOM 559 O O . ALA A 1 95 ? -2.686 -6.772 37.179 1.00 59.13 77 ALA A O 1
ATOM 561 N N . GLY A 1 96 ? -1.265 -8.478 37.626 1.00 53.23 78 GLY A N 1
ATOM 562 C CA . GLY A 1 96 ? -2.225 -9.347 38.288 1.00 52.71 78 GLY A CA 1
ATOM 563 C C . GLY A 1 96 ? -2.334 -9.025 39.764 1.00 58.24 78 GLY A C 1
ATOM 564 O O . GLY A 1 96 ? -1.970 -7.922 40.192 1.00 58.69 78 GLY A O 1
ATOM 565 N N . GLY A 1 97 ? -2.815 -9.994 40.545 1.00 54.55 79 GLY A N 1
ATOM 566 C CA . GLY A 1 97 ? -2.993 -9.852 41.986 1.00 54.55 79 GLY A CA 1
ATOM 567 C C . GLY A 1 97 ? -4.146 -10.676 42.526 1.00 60.25 79 GLY A C 1
ATOM 568 O O . GLY A 1 97 ? -5.121 -10.939 41.809 1.00 58.86 79 GLY A O 1
ATOM 569 N N . ASN A 1 98 ? -4.039 -11.084 43.813 1.00 58.12 80 ASN A N 1
ATOM 570 C CA . ASN A 1 98 ? -5.054 -11.890 44.482 1.00 58.05 80 ASN A CA 1
ATOM 571 C C . ASN A 1 98 ? -6.385 -11.131 44.613 1.00 61.35 80 ASN A C 1
ATOM 572 O O . ASN A 1 98 ? -7.416 -11.632 44.141 1.00 60.91 80 ASN A O 1
ATOM 577 N N . ALA A 1 99 ? -6.358 -9.914 45.207 1.00 56.28 81 ALA A N 1
ATOM 578 C CA . ALA A 1 99 ? -7.560 -9.088 45.346 1.00 55.02 81 ALA A CA 1
ATOM 579 C C . ALA A 1 99 ? -8.084 -8.617 43.976 1.00 57.36 81 ALA A C 1
ATOM 580 O O . ALA A 1 99 ? -9.296 -8.590 43.769 1.00 56.37 81 ALA A O 1
ATOM 582 N N . LYS A 1 100 ? -7.169 -8.311 43.029 1.00 53.56 82 LYS A N 1
ATOM 583 C CA . LYS A 1 100 ? -7.512 -7.863 41.675 1.00 52.68 82 LYS A CA 1
ATOM 584 C C . LYS A 1 100 ? -8.333 -8.924 40.953 1.00 55.12 82 LYS A C 1
ATOM 585 O O . LYS A 1 100 ? -9.454 -8.616 40.517 1.00 55.78 82 LYS A O 1
ATOM 591 N N . PHE A 1 101 ? -7.814 -10.181 40.888 1.00 49.26 83 PHE A N 1
ATOM 592 C CA . PHE A 1 101 ? -8.504 -11.306 40.253 1.00 48.04 83 PHE A CA 1
ATOM 593 C C . PHE A 1 101 ? -9.820 -11.621 40.970 1.00 52.94 83 PHE A C 1
ATOM 594 O O . PHE A 1 101 ? -10.824 -11.845 40.301 1.00 51.10 83 PHE A O 1
ATOM 602 N N . ARG A 1 102 ? -9.828 -11.572 42.320 1.00 52.32 84 ARG A N 1
ATOM 603 C CA . ARG A 1 102 ? -11.035 -11.819 43.118 1.00 53.00 84 ARG A CA 1
ATOM 604 C C . ARG A 1 102 ? -12.117 -10.765 42.787 1.00 60.29 84 ARG A C 1
ATOM 605 O O . ARG A 1 102 ? -13.224 -11.145 42.380 1.00 59.45 84 ARG A O 1
ATOM 613 N N . GLU A 1 103 ? -11.758 -9.455 42.889 1.00 58.58 85 GLU A N 1
ATOM 614 C CA . GLU A 1 103 ? -12.636 -8.320 42.604 1.00 59.34 85 GLU A CA 1
ATOM 615 C C . GLU A 1 103 ? -13.107 -8.294 41.146 1.00 67.10 85 GLU A C 1
ATOM 616 O O . GLU A 1 103 ? -14.244 -7.872 40.890 1.00 69.00 85 GLU A O 1
ATOM 622 N N . PHE A 1 104 ? -12.253 -8.738 40.193 1.00 63.00 86 PHE A N 1
ATOM 623 C CA . PHE A 1 104 ? -12.645 -8.785 38.785 1.00 61.86 86 PHE A CA 1
ATOM 624 C C . PHE A 1 104 ? -13.685 -9.860 38.564 1.00 65.98 86 PHE A C 1
ATOM 625 O O . PHE A 1 104 ? -14.703 -9.574 37.940 1.00 66.36 86 PHE A O 1
ATOM 633 N N . LEU A 1 105 ? -13.415 -11.098 39.040 1.00 62.76 87 LEU A N 1
ATOM 634 C CA . LEU A 1 105 ? -14.323 -12.241 38.921 1.00 62.65 87 LEU A CA 1
ATOM 635 C C . LEU A 1 105 ? -15.692 -11.891 39.499 1.00 67.60 87 LEU A C 1
ATOM 636 O O . LEU A 1 105 ? -16.703 -12.171 38.861 1.00 65.84 87 LEU A O 1
ATOM 641 N N . GLU A 1 106 ? -15.714 -11.232 40.682 1.00 66.19 88 GLU A N 1
ATOM 642 C CA . GLU A 1 106 ? -16.928 -10.824 41.396 1.00 67.08 88 GLU A CA 1
ATOM 643 C C . GLU A 1 106 ? -17.764 -9.801 40.621 1.00 73.34 88 GLU A C 1
ATOM 644 O O . GLU A 1 106 ? -18.973 -9.704 40.846 1.00 74.18 88 GLU A O 1
ATOM 650 N N . SER A 1 107 ? -17.133 -9.072 39.692 1.00 70.11 89 SER A N 1
ATOM 651 C CA . SER A 1 107 ? -17.779 -8.090 38.830 1.00 70.06 89 SER A CA 1
ATOM 652 C C . SER A 1 107 ? -17.982 -8.690 37.429 1.00 74.73 89 SER A C 1
ATOM 653 O O . SER A 1 107 ? -17.643 -8.051 36.435 1.00 75.70 89 SER A O 1
ATOM 656 N N . GLN A 1 108 ? -18.486 -9.934 37.352 1.00 71.13 90 GLN A N 1
ATOM 657 C CA . GLN A 1 108 ? -18.751 -10.613 36.074 1.00 71.24 90 GLN A CA 1
ATOM 658 C C . GLN A 1 108 ? -20.101 -11.320 36.091 1.00 78.30 90 GLN A C 1
ATOM 659 O O . GLN A 1 108 ? -20.548 -11.781 37.146 1.00 77.40 90 GLN A O 1
ATOM 665 N N . GLU A 1 109 ? -20.763 -11.369 34.916 1.00 77.91 91 GLU A N 1
ATOM 666 C CA . GLU A 1 109 ? -22.076 -11.994 34.731 1.00 78.56 91 GLU A CA 1
ATOM 667 C C . GLU A 1 109 ? -21.992 -13.514 34.924 1.00 82.69 91 GLU A C 1
ATOM 668 O O . GLU A 1 109 ? -22.790 -14.075 35.678 1.00 82.61 91 GLU A O 1
ATOM 670 N N . ASP A 1 110 ? -20.986 -14.158 34.289 1.00 78.32 92 ASP A N 1
ATOM 671 C CA . ASP A 1 110 ? -20.755 -15.606 34.327 1.00 77.57 92 ASP A CA 1
ATOM 672 C C . ASP A 1 110 ? -20.230 -16.133 35.685 1.00 80.08 92 ASP A C 1
ATOM 673 O O . ASP A 1 110 ? -20.147 -17.355 35.855 1.00 78.38 92 ASP A O 1
ATOM 678 N N . TYR A 1 111 ? -19.918 -15.228 36.647 1.00 77.13 93 TYR A N 1
ATOM 679 C CA . TYR A 1 111 ? -19.381 -15.581 37.964 1.00 77.69 93 TYR A CA 1
ATOM 680 C C . TYR A 1 111 ? -20.278 -16.496 38.779 1.00 80.24 93 TYR A C 1
ATOM 681 O O . TYR A 1 111 ? -21.472 -16.233 38.939 1.00 80.41 93 TYR A O 1
ATOM 690 N N . ASP A 1 112 ? -19.661 -17.555 39.326 1.00 74.90 94 ASP A N 1
ATOM 691 C CA . ASP A 1 112 ? -20.277 -18.524 40.215 1.00 74.28 94 ASP A CA 1
ATOM 692 C C . ASP A 1 112 ? -19.361 -18.727 41.439 1.00 77.92 94 ASP A C 1
ATOM 693 O O . ASP A 1 112 ? -18.244 -19.219 41.279 1.00 78.21 94 ASP A O 1
ATOM 698 N N . PRO A 1 113 ? -19.782 -18.342 42.666 1.00 74.51 95 PRO A N 1
ATOM 699 C CA . PRO A 1 113 ? -18.905 -18.559 43.841 1.00 74.82 95 PRO A CA 1
ATOM 700 C C . PRO A 1 113 ? -18.744 -20.044 44.225 1.00 77.14 95 PRO A C 1
ATOM 701 O O . PRO A 1 113 ? -17.865 -20.388 45.008 1.00 75.00 95 PRO A O 1
ATOM 705 N N . CYS A 1 114 ? -19.590 -20.910 43.647 1.00 74.52 96 CYS A N 1
ATOM 706 C CA . CYS A 1 114 ? -19.635 -22.351 43.864 1.00 75.08 96 CYS A CA 1
ATOM 707 C C . CYS A 1 114 ? -18.832 -23.123 42.813 1.00 77.27 96 CYS A C 1
ATOM 708 O O . CYS A 1 114 ? -18.870 -24.358 42.786 1.00 76.49 96 CYS A O 1
ATOM 711 N N . TRP A 1 115 ? -18.095 -22.391 41.966 1.00 72.61 97 TRP A N 1
ATOM 712 C CA . TRP A 1 115 ? -17.264 -22.947 40.914 1.00 71.43 97 TRP A CA 1
ATOM 713 C C . TRP A 1 115 ? -16.225 -23.876 41.485 1.00 69.49 97 TRP A C 1
ATOM 714 O O . TRP A 1 115 ? -15.603 -23.565 42.503 1.00 68.38 97 TRP A O 1
ATOM 725 N N . SER A 1 116 ? -15.989 -24.983 40.786 1.00 62.71 98 SER A N 1
ATOM 726 C CA . SER A 1 116 ? -14.908 -25.896 41.087 1.00 61.20 98 SER A CA 1
ATOM 727 C C . SER A 1 116 ? -13.694 -25.251 40.412 1.00 62.39 98 SER A C 1
ATOM 728 O O . SER A 1 116 ? -13.872 -24.465 39.477 1.00 62.54 98 SER A O 1
ATOM 731 N N . LEU A 1 117 ? -12.478 -25.568 40.866 1.00 56.67 99 LEU A N 1
ATOM 732 C CA . LEU A 1 117 ? -11.254 -25.024 40.277 1.00 55.63 99 LEU A CA 1
ATOM 733 C C . LEU A 1 117 ? -11.289 -25.135 38.732 1.00 60.04 99 LEU A C 1
ATOM 734 O O . LEU A 1 117 ? -11.080 -24.131 38.050 1.00 58.50 99 LEU A O 1
ATOM 739 N N . GLN A 1 118 ? -11.646 -26.334 38.206 1.00 59.06 100 GLN A N 1
ATOM 740 C CA . GLN A 1 118 ? -11.748 -26.670 36.774 1.00 59.90 100 GLN A CA 1
ATOM 741 C C . GLN A 1 118 ? -12.655 -25.712 35.978 1.00 64.31 100 GLN A C 1
ATOM 742 O O . GLN A 1 118 ? -12.270 -25.286 34.894 1.00 64.80 100 GLN A O 1
ATOM 748 N N . GLU A 1 119 ? -13.842 -25.386 36.501 1.00 60.43 101 GLU A N 1
ATOM 749 C CA . GLU A 1 119 ? -14.772 -24.517 35.799 1.00 60.85 101 GLU A CA 1
ATOM 750 C C . GLU A 1 119 ? -14.509 -23.050 36.085 1.00 65.52 101 GLU A C 1
ATOM 751 O O . GLU A 1 119 ? -14.925 -22.206 35.280 1.00 66.33 101 GLU A O 1
ATOM 757 N N . LYS A 1 120 ? -13.808 -22.737 37.211 1.00 60.60 102 LYS A N 1
ATOM 758 C CA . LYS A 1 120 ? -13.429 -21.357 37.551 1.00 58.99 102 LYS A CA 1
ATOM 759 C C . LYS A 1 120 ? -12.426 -20.890 36.513 1.00 61.87 102 LYS A C 1
ATOM 760 O O . LYS A 1 120 ? -12.501 -19.751 36.060 1.00 60.30 102 LYS A O 1
ATOM 766 N N . TYR A 1 121 ? -11.516 -21.796 36.109 1.00 59.57 103 TYR A N 1
ATOM 767 C CA . TYR A 1 121 ? -10.470 -21.489 35.146 1.00 59.57 103 TYR A CA 1
ATOM 768 C C . TYR A 1 121 ? -10.899 -21.731 33.699 1.00 66.40 103 TYR A C 1
ATOM 769 O O . TYR A 1 121 ? -10.327 -21.120 32.792 1.00 66.97 103 TYR A O 1
ATOM 778 N N . ASN A 1 122 ? -11.978 -22.500 33.480 1.00 63.60 104 ASN A N 1
ATOM 779 C CA . ASN A 1 122 ? -12.492 -22.683 32.121 1.00 63.20 104 ASN A CA 1
ATOM 780 C C . ASN A 1 122 ? -13.412 -21.520 31.734 1.00 66.26 104 ASN A C 1
ATOM 781 O O . ASN A 1 122 ? -13.671 -21.323 30.548 1.00 67.92 104 ASN A O 1
ATOM 786 N N . SER A 1 123 ? -13.868 -20.737 32.733 1.00 59.61 105 SER A N 1
ATOM 787 C CA . SER A 1 123 ? -14.783 -19.608 32.580 1.00 57.95 105 SER A CA 1
ATOM 788 C C . SER A 1 123 ? -14.272 -18.488 31.651 1.00 62.33 105 SER A C 1
ATOM 789 O O . SER A 1 123 ? -13.068 -18.396 31.381 1.00 62.31 105 SER A O 1
ATOM 792 N N . ARG A 1 124 ? -15.220 -17.649 31.168 1.00 58.84 106 ARG A N 1
ATOM 793 C CA . ARG A 1 124 ? -14.981 -16.487 30.305 1.00 58.43 106 ARG A CA 1
ATOM 794 C C . ARG A 1 124 ? -14.353 -15.368 31.149 1.00 60.99 106 ARG A C 1
ATOM 795 O O . ARG A 1 124 ? -13.437 -14.706 30.673 1.00 61.20 106 ARG A O 1
ATOM 798 N N . ALA A 1 125 ? -14.814 -15.202 32.406 1.00 56.17 107 ALA A N 1
ATOM 799 C CA . ALA A 1 125 ? -14.296 -14.241 33.385 1.00 56.51 107 ALA A CA 1
ATOM 800 C C . ALA A 1 125 ? -12.799 -14.476 33.659 1.00 63.67 107 ALA A C 1
ATOM 801 O O . ALA A 1 125 ? -12.087 -13.523 33.958 1.00 64.93 107 ALA A O 1
ATOM 803 N N . ALA A 1 126 ? -12.325 -15.742 33.551 1.00 60.36 108 ALA A N 1
ATOM 804 C CA . ALA A 1 126 ? -10.924 -16.132 33.711 1.00 59.58 108 ALA A CA 1
ATOM 805 C C . ALA A 1 126 ? -10.167 -15.748 32.440 1.00 65.68 108 ALA A C 1
ATOM 806 O O . ALA A 1 126 ? -9.089 -15.153 32.532 1.00 65.43 108 ALA A O 1
ATOM 808 N N . ALA A 1 127 ? -10.751 -16.068 31.249 1.00 63.23 109 ALA A N 1
ATOM 809 C CA . ALA A 1 127 ? -10.185 -15.763 29.924 1.00 62.75 109 ALA A CA 1
ATOM 810 C C . ALA A 1 127 ? -9.935 -14.270 29.741 1.00 66.21 109 ALA A C 1
ATOM 811 O O . ALA A 1 127 ? -8.910 -13.879 29.169 1.00 64.44 109 ALA A O 1
ATOM 813 N N . LEU A 1 128 ? -10.850 -13.444 30.278 1.00 63.46 110 LEU A N 1
ATOM 814 C CA . LEU A 1 128 ? -10.772 -11.990 30.216 1.00 63.54 110 LEU A CA 1
ATOM 815 C C . LEU A 1 128 ? -9.628 -11.460 31.064 1.00 67.35 110 LEU A C 1
ATOM 816 O O . LEU A 1 128 ? -8.823 -10.668 30.554 1.00 67.88 110 LEU A O 1
ATOM 821 N N . PHE A 1 129 ? -9.523 -11.919 32.334 1.00 61.52 111 PHE A N 1
ATOM 822 C CA . PHE A 1 129 ? -8.448 -11.475 33.223 1.00 60.22 111 PHE A CA 1
ATOM 823 C C . PHE A 1 129 ? -7.076 -11.939 32.719 1.00 61.76 111 PHE A C 1
ATOM 824 O O . PHE A 1 129 ? -6.123 -11.172 32.831 1.00 61.84 111 PHE A O 1
ATOM 832 N N . ARG A 1 130 ? -6.992 -13.140 32.095 1.00 55.70 112 ARG A N 1
ATOM 833 C CA . ARG A 1 130 ? -5.772 -13.673 31.467 1.00 54.34 112 ARG A CA 1
ATOM 834 C C . ARG A 1 130 ? -5.244 -12.619 30.486 1.00 60.04 112 ARG A C 1
ATOM 835 O O . ARG A 1 130 ? -4.070 -12.248 30.545 1.00 59.69 112 ARG A O 1
ATOM 843 N N . ASP A 1 131 ? -6.154 -12.123 29.606 1.00 58.09 113 ASP A N 1
ATOM 844 C CA . ASP A 1 131 ? -5.936 -11.137 28.553 1.00 57.66 113 ASP A CA 1
ATOM 845 C C . ASP A 1 131 ? -5.605 -9.760 29.114 1.00 59.25 113 ASP A C 1
ATOM 846 O O . ASP A 1 131 ? -4.741 -9.088 28.551 1.00 59.58 113 ASP A O 1
ATOM 851 N N . LYS A 1 132 ? -6.277 -9.337 30.208 1.00 53.84 114 LYS A N 1
ATOM 852 C CA . LYS A 1 132 ? -6.015 -8.048 30.859 1.00 53.55 114 LYS A CA 1
ATOM 853 C C . LYS A 1 132 ? -4.591 -8.049 31.435 1.00 60.31 114 LYS A C 1
ATOM 854 O O . LYS A 1 132 ? -3.880 -7.048 31.312 1.00 60.70 114 LYS A O 1
ATOM 860 N N . VAL A 1 133 ? -4.185 -9.191 32.054 1.00 57.71 115 VAL A N 1
ATOM 861 C CA . VAL A 1 133 ? -2.867 -9.420 32.653 1.00 57.35 115 VAL A CA 1
ATOM 862 C C . VAL A 1 133 ? -1.821 -9.357 31.540 1.00 61.96 115 VAL A C 1
ATOM 863 O O . VAL A 1 133 ? -0.841 -8.627 31.690 1.00 63.05 115 VAL A O 1
ATOM 867 N N . VAL A 1 134 ? -2.074 -10.041 30.403 1.00 56.94 116 VAL A N 1
ATOM 868 C CA . VAL A 1 134 ? -1.193 -10.038 29.228 1.00 56.37 116 VAL A CA 1
ATOM 869 C C . VAL A 1 134 ? -1.034 -8.607 28.679 1.00 60.18 116 VAL A C 1
ATOM 870 O O . VAL A 1 134 ? 0.091 -8.169 28.436 1.00 60.10 116 VAL A O 1
ATOM 874 N N . ALA A 1 135 ? -2.153 -7.879 28.536 1.00 56.63 117 ALA A N 1
ATOM 875 C CA . ALA A 1 135 ? -2.158 -6.519 28.007 1.00 56.76 117 ALA A CA 1
ATOM 876 C C . ALA A 1 135 ? -1.407 -5.536 28.891 1.00 60.92 117 ALA A C 1
ATOM 877 O O . ALA A 1 135 ? -0.481 -4.903 28.397 1.00 61.49 117 ALA A O 1
ATOM 879 N N . LEU A 1 136 ? -1.758 -5.438 30.186 1.00 57.91 118 LEU A N 1
ATOM 880 C CA . LEU A 1 136 ? -1.119 -4.507 31.125 1.00 58.80 118 LEU A CA 1
ATOM 881 C C . LEU A 1 136 ? 0.373 -4.783 31.357 1.00 65.17 118 LEU A C 1
ATOM 882 O O . LEU A 1 136 ? 1.124 -3.830 31.565 1.00 65.98 118 LEU A O 1
ATOM 887 N N . ALA A 1 137 ? 0.812 -6.059 31.268 1.00 62.61 119 ALA A N 1
ATOM 888 C CA . ALA A 1 137 ? 2.224 -6.453 31.418 1.00 62.83 119 ALA A CA 1
ATOM 889 C C . ALA A 1 137 ? 3.049 -5.972 30.218 1.00 65.81 119 ALA A C 1
ATOM 890 O O . ALA A 1 137 ? 4.253 -5.730 30.346 1.00 65.82 119 ALA A O 1
ATOM 892 N N . GLU A 1 138 ? 2.382 -5.852 29.050 1.00 60.81 120 GLU A N 1
ATOM 893 C CA . GLU A 1 138 ? 2.946 -5.376 27.785 1.00 59.77 120 GLU A CA 1
ATOM 894 C C . GLU A 1 138 ? 2.879 -3.841 27.703 1.00 64.43 120 GLU A C 1
ATOM 895 O O . GLU A 1 138 ? 3.326 -3.252 26.718 1.00 65.27 120 GLU A O 1
ATOM 901 N N . GLY A 1 139 ? 2.347 -3.215 28.751 1.00 59.82 121 GLY A N 1
ATOM 902 C CA . GLY A 1 139 ? 2.195 -1.769 28.833 1.00 59.48 121 GLY A CA 1
ATOM 903 C C . GLY A 1 139 ? 1.081 -1.229 27.964 1.00 62.79 121 GLY A C 1
ATOM 904 O O . GLY A 1 139 ? 1.033 -0.022 27.719 1.00 62.44 121 GLY A O 1
ATOM 905 N N . ARG A 1 140 ? 0.180 -2.117 27.501 1.00 59.39 122 ARG A N 1
ATOM 906 C CA . ARG A 1 140 ? -0.953 -1.768 26.638 1.00 60.43 122 ARG A CA 1
ATOM 907 C C . ARG A 1 140 ? -2.158 -1.371 27.470 1.00 67.04 122 ARG A C 1
ATOM 908 O O . ARG A 1 140 ? -2.273 -1.795 28.623 1.00 68.32 122 ARG A O 1
ATOM 916 N N . GLU A 1 141 ? -3.040 -0.526 26.903 1.00 63.28 123 GLU A N 1
ATOM 917 C CA . GLU A 1 141 ? -4.290 -0.102 27.548 1.00 62.26 123 GLU A CA 1
ATOM 918 C C . GLU A 1 141 ? -5.312 -1.223 27.255 1.00 64.97 123 GLU A C 1
ATOM 919 O O . GLU A 1 141 ? -5.305 -1.771 26.147 1.00 63.97 123 GLU A O 1
ATOM 921 N N . TRP A 1 142 ? -6.122 -1.629 28.251 1.00 61.15 124 TRP A N 1
ATOM 922 C CA . TRP A 1 142 ? -7.040 -2.748 28.023 1.00 61.33 124 TRP A CA 1
ATOM 923 C C . TRP A 1 142 ? -8.493 -2.341 28.017 1.00 68.64 124 TRP A C 1
ATOM 924 O O . TRP A 1 142 ? -8.938 -1.558 28.866 1.00 68.77 124 TRP A O 1
ATOM 935 N N . SER A 1 143 ? -9.239 -2.913 27.057 1.00 67.75 125 SER A N 1
ATOM 936 C CA . SER A 1 143 ? -10.675 -2.691 26.869 1.00 68.69 125 SER A CA 1
ATOM 937 C C . SER A 1 143 ? -11.462 -3.922 27.299 1.00 71.56 125 SER A C 1
ATOM 938 O O . SER A 1 143 ? -11.271 -5.002 26.734 1.00 69.45 125 SER A O 1
ATOM 941 N N . LEU A 1 144 ? -12.361 -3.742 28.293 1.00 69.74 126 LEU A N 1
ATOM 942 C CA . LEU A 1 144 ? -13.269 -4.781 28.793 1.00 70.34 126 LEU A CA 1
ATOM 943 C C . LEU A 1 144 ? -14.259 -5.196 27.678 1.00 75.41 126 LEU A C 1
ATOM 944 O O . LEU A 1 144 ? -14.721 -6.343 27.652 1.00 74.26 126 LEU A O 1
ATOM 949 N N . GLU A 1 145 ? -14.544 -4.247 26.751 1.00 73.30 127 GLU A N 1
ATOM 950 C CA . GLU A 1 145 ? -15.409 -4.399 25.580 1.00 73.13 127 GLU A CA 1
ATOM 951 C C . GLU A 1 145 ? -14.762 -5.281 24.493 1.00 76.40 127 GLU A C 1
ATOM 952 O O . GLU A 1 145 ? -15.495 -5.979 23.802 1.00 75.62 127 GLU A O 1
ATOM 954 N N . SER A 1 146 ? -13.411 -5.258 24.347 1.00 73.06 128 SER A N 1
ATOM 955 C CA . SER A 1 146 ? -12.652 -6.069 23.376 1.00 85.10 128 SER A CA 1
ATOM 956 C C . SER A 1 146 ? -11.596 -6.964 24.072 1.00 105.71 128 SER A C 1
ATOM 957 O O . SER A 1 146 ? -11.682 -8.199 24.072 1.00 60.19 128 SER A O 1
ATOM 959 N N . TRP A 1 152 ? -15.215 -16.057 23.773 1.00 73.19 134 TRP A N 1
ATOM 960 C CA . TRP A 1 152 ? -14.568 -17.234 24.382 1.00 72.87 134 TRP A CA 1
ATOM 961 C C . TRP A 1 152 ? -15.598 -18.340 24.721 1.00 78.52 134 TRP A C 1
ATOM 962 O O . TRP A 1 152 ? -16.518 -18.109 25.522 1.00 78.10 134 TRP A O 1
ATOM 973 N N . THR A 1 153 ? -15.405 -19.548 24.147 1.00 75.66 135 THR A N 1
ATOM 974 C CA . THR A 1 153 ? -16.296 -20.686 24.380 1.00 75.83 135 THR A CA 1
ATOM 975 C C . THR A 1 153 ? -15.698 -21.622 25.459 1.00 79.25 135 THR A C 1
ATOM 976 O O . THR A 1 153 ? -14.697 -22.307 25.201 1.00 78.05 135 THR A O 1
ATOM 978 N N . PRO A 1 154 ? -16.292 -21.639 26.682 1.00 76.05 136 PRO A N 1
ATOM 979 C CA . PRO A 1 154 ? -15.768 -22.513 27.750 1.00 75.63 136 PRO A CA 1
ATOM 980 C C . PRO A 1 154 ? -15.979 -24.009 27.466 1.00 80.68 136 PRO A C 1
ATOM 981 O O . PRO A 1 154 ? -17.070 -24.392 27.017 1.00 80.66 136 PRO A O 1
ATOM 985 N N . PRO A 1 155 ? -14.974 -24.874 27.746 1.00 77.71 137 PRO A N 1
ATOM 986 C CA . PRO A 1 155 ? -15.155 -26.323 27.513 1.00 78.17 137 PRO A CA 1
ATOM 987 C C . PRO A 1 155 ? -16.113 -26.989 28.518 1.00 84.63 137 PRO A C 1
ATOM 988 O O . PRO A 1 155 ? -16.681 -26.300 29.377 1.00 84.63 137 PRO A O 1
ATOM 992 N N . GLN A 1 156 ? -16.326 -28.327 28.385 1.00 81.54 138 GLN A N 1
ATOM 993 C CA . GLN A 1 156 ? -17.236 -29.095 29.240 1.00 88.76 138 GLN A CA 1
ATOM 994 C C . GLN A 1 156 ? -16.558 -30.334 29.823 1.00 119.42 138 GLN A C 1
ATOM 995 O O . GLN A 1 156 ? -16.859 -30.715 30.954 1.00 89.88 138 GLN A O 1
ATOM 997 N N . LYS A 1 163 ? -20.172 -38.209 32.836 1.00 75.69 145 LYS A N 1
ATOM 998 C CA . LYS A 1 163 ? -21.025 -37.019 32.872 1.00 75.64 145 LYS A CA 1
ATOM 999 C C . LYS A 1 163 ? -20.212 -35.688 32.814 1.00 79.64 145 LYS A C 1
ATOM 1000 O O . LYS A 1 163 ? -19.020 -35.718 32.496 1.00 78.93 145 LYS A O 1
ATOM 1002 N N . LYS A 1 164 ? -20.892 -34.525 33.060 1.00 76.74 146 LYS A N 1
ATOM 1003 C CA . LYS A 1 164 ? -20.358 -33.146 33.076 1.00 75.99 146 LYS A CA 1
ATOM 1004 C C . LYS A 1 164 ? -19.901 -32.773 34.514 1.00 79.05 146 LYS A C 1
ATOM 1005 O O . LYS A 1 164 ? -19.703 -33.677 35.342 1.00 78.79 146 LYS A O 1
ATOM 1007 N N . GLU A 1 165 ? -19.684 -31.467 34.801 1.00 74.23 147 GLU A N 1
ATOM 1008 C CA . GLU A 1 165 ? -19.244 -31.012 36.123 1.00 73.39 147 GLU A CA 1
ATOM 1009 C C . GLU A 1 165 ? -20.370 -31.244 37.106 1.00 75.78 147 GLU A C 1
ATOM 1010 O O . GLU A 1 165 ? -21.504 -30.862 36.836 1.00 77.11 147 GLU A O 1
ATOM 1016 N N . MET A 1 166 ? -20.077 -31.902 38.223 1.00 70.33 148 MET A N 1
ATOM 1017 C CA . MET A 1 166 ? -21.118 -32.259 39.191 1.00 69.05 148 MET A CA 1
ATOM 1018 C C . MET A 1 166 ? -20.655 -32.295 40.634 1.00 68.22 148 MET A C 1
ATOM 1019 O O . MET A 1 166 ? -19.484 -32.544 40.893 1.00 67.44 148 MET A O 1
ATOM 1024 N N . ARG A 1 167 ? -21.607 -32.102 41.567 1.00 61.81 149 ARG A N 1
ATOM 1025 C CA . ARG A 1 167 ? -21.391 -32.058 43.008 1.00 59.46 149 ARG A CA 1
ATOM 1026 C C . ARG A 1 167 ? -22.019 -33.221 43.764 1.00 58.39 149 ARG A C 1
ATOM 1027 O O . ARG A 1 167 ? -23.098 -33.683 43.406 1.00 58.22 149 ARG A O 1
ATOM 1035 N N . ILE A 1 168 ? -21.348 -33.665 44.831 1.00 52.09 150 ILE A N 1
ATOM 1036 C CA . ILE A 1 168 ? -21.824 -34.688 45.758 1.00 51.08 150 ILE A CA 1
ATOM 1037 C C . ILE A 1 168 ? -21.937 -33.982 47.101 1.00 53.26 150 ILE A C 1
ATOM 1038 O O . ILE A 1 168 ? -20.914 -33.636 47.696 1.00 54.18 150 ILE A O 1
ATOM 1043 N N . LEU A 1 169 ? -23.173 -33.692 47.536 1.00 46.96 151 LEU A N 1
ATOM 1044 C CA . LEU A 1 169 ? -23.407 -32.938 48.763 1.00 45.17 151 LEU A CA 1
ATOM 1045 C C . LEU A 1 169 ? -23.384 -33.801 50.032 1.00 48.49 151 LEU A C 1
ATOM 1046 O O . LEU A 1 169 ? -24.229 -34.670 50.215 1.00 49.82 151 LEU A O 1
ATOM 1051 N N . MET A 1 170 ? -22.429 -33.536 50.922 1.00 42.57 152 MET A N 1
ATOM 1052 C CA . MET A 1 170 ? -22.319 -34.289 52.155 1.00 41.57 152 MET A CA 1
ATOM 1053 C C . MET A 1 170 ? -22.617 -33.379 53.322 1.00 43.20 152 MET A C 1
ATOM 1054 O O . MET A 1 170 ? -21.790 -32.565 53.731 1.00 39.01 152 MET A O 1
ATOM 1059 N N . VAL A 1 171 ? -23.862 -33.529 53.830 1.00 41.55 153 VAL A N 1
ATOM 1060 C CA . VAL A 1 171 ? -24.459 -32.762 54.922 1.00 40.88 153 VAL A CA 1
ATOM 1061 C C . VAL A 1 171 ? -24.992 -33.699 56.028 1.00 45.09 153 VAL A C 1
ATOM 1062 O O . VAL A 1 171 ? -25.083 -34.920 55.857 1.00 43.40 153 VAL A O 1
ATOM 1066 N N . GLY A 1 172 ? -25.309 -33.083 57.154 1.00 43.45 154 GLY A N 1
ATOM 1067 C CA . GLY A 1 172 ? -25.822 -33.701 58.364 1.00 44.44 154 GLY A CA 1
ATOM 1068 C C . GLY A 1 172 ? -25.633 -32.721 59.505 1.00 51.16 154 GLY A C 1
ATOM 1069 O O . GLY A 1 172 ? -25.135 -31.605 59.289 1.00 49.80 154 GLY A O 1
ATOM 1070 N N . LEU A 1 173 ? -25.991 -33.132 60.734 1.00 50.05 155 LEU A N 1
ATOM 1071 C CA . LEU A 1 173 ? -25.811 -32.259 61.891 1.00 51.35 155 LEU A CA 1
ATOM 1072 C C . LEU A 1 173 ? -24.320 -32.121 62.216 1.00 60.37 155 LEU A C 1
ATOM 1073 O O . LEU A 1 173 ? -23.509 -32.859 61.662 1.00 60.95 155 LEU A O 1
ATOM 1078 N N . ASP A 1 174 ? -23.942 -31.164 63.091 1.00 59.18 156 ASP A N 1
ATOM 1079 C CA . ASP A 1 174 ? -22.541 -31.022 63.499 1.00 59.28 156 ASP A CA 1
ATOM 1080 C C . ASP A 1 174 ? -22.178 -32.295 64.268 1.00 61.31 156 ASP A C 1
ATOM 1081 O O . ASP A 1 174 ? -23.073 -32.930 64.849 1.00 63.28 156 ASP A O 1
ATOM 1086 N N . ALA A 1 175 ? -20.894 -32.687 64.253 1.00 53.59 157 ALA A N 1
ATOM 1087 C CA . ALA A 1 175 ? -20.381 -33.864 64.967 1.00 51.58 157 ALA A CA 1
ATOM 1088 C C . ALA A 1 175 ? -20.825 -35.221 64.393 1.00 55.70 157 ALA A C 1
ATOM 1089 O O . ALA A 1 175 ? -20.523 -36.253 64.996 1.00 56.88 157 ALA A O 1
ATOM 1091 N N . ALA A 1 176 ? -21.477 -35.245 63.226 1.00 50.94 158 ALA A N 1
ATOM 1092 C CA . ALA A 1 176 ? -21.886 -36.511 62.613 1.00 50.57 158 ALA A CA 1
ATOM 1093 C C . ALA A 1 176 ? -20.653 -37.403 62.154 1.00 54.56 158 ALA A C 1
ATOM 1094 O O . ALA A 1 176 ? -20.738 -38.641 62.189 1.00 53.88 158 ALA A O 1
ATOM 1096 N N . GLY A 1 177 ? -19.543 -36.755 61.764 1.00 49.57 159 GLY A N 1
ATOM 1097 C CA . GLY A 1 177 ? -18.334 -37.412 61.268 1.00 48.48 159 GLY A CA 1
ATOM 1098 C C . GLY A 1 177 ? -18.122 -37.178 59.781 1.00 51.58 159 GLY A C 1
ATOM 1099 O O . GLY A 1 177 ? -17.623 -38.053 59.079 1.00 50.63 159 GLY A O 1
ATOM 1100 N N . LYS A 1 178 ? -18.513 -35.998 59.282 1.00 48.10 160 LYS A N 1
ATOM 1101 C CA . LYS A 1 178 ? -18.396 -35.631 57.866 1.00 46.86 160 LYS A CA 1
ATOM 1102 C C . LYS A 1 178 ? -16.959 -35.252 57.502 1.00 51.81 160 LYS A C 1
ATOM 1103 O O . LYS A 1 178 ? -16.457 -35.697 56.469 1.00 52.78 160 LYS A O 1
ATOM 1109 N N . THR A 1 179 ? -16.290 -34.453 58.345 1.00 47.42 161 THR A N 1
ATOM 1110 C CA . THR A 1 179 ? -14.899 -34.075 58.107 1.00 47.89 161 THR A CA 1
ATOM 1111 C C . THR A 1 179 ? -14.019 -35.349 58.094 1.00 52.75 161 THR A C 1
ATOM 1112 O O . THR A 1 179 ? -13.107 -35.473 57.262 1.00 51.21 161 THR A O 1
ATOM 1116 N N . THR A 1 180 ? -14.353 -36.303 58.991 1.00 50.31 162 THR A N 1
ATOM 1117 C CA . THR A 1 180 ? -13.696 -37.599 59.131 1.00 50.70 162 THR A CA 1
ATOM 1118 C C . THR A 1 180 ? -13.855 -38.372 57.809 1.00 55.60 162 THR A C 1
ATOM 1119 O O . THR A 1 180 ? -12.839 -38.810 57.249 1.00 55.86 162 THR A O 1
ATOM 1123 N N . ILE A 1 181 ? -15.109 -38.463 57.288 1.00 50.86 163 ILE A N 1
ATOM 1124 C CA . ILE A 1 181 ? -15.426 -39.115 56.006 1.00 50.26 163 ILE A CA 1
ATOM 1125 C C . ILE A 1 181 ? -14.655 -38.414 54.848 1.00 52.45 163 ILE A C 1
ATOM 1126 O O . ILE A 1 181 ? -13.912 -39.080 54.126 1.00 52.18 163 ILE A O 1
ATOM 1131 N N . LEU A 1 182 ? -14.798 -37.087 54.717 1.00 47.51 164 LEU A N 1
ATOM 1132 C CA . LEU A 1 182 ? -14.109 -36.281 53.708 1.00 47.38 164 LEU A CA 1
ATOM 1133 C C . LEU A 1 182 ? -12.593 -36.603 53.663 1.00 53.51 164 LEU A C 1
ATOM 1134 O O . LEU A 1 182 ? -12.078 -36.951 52.601 1.00 53.42 164 LEU A O 1
ATOM 1139 N N . TYR A 1 183 ? -11.913 -36.563 54.832 1.00 50.98 165 TYR A N 1
ATOM 1140 C CA . TYR A 1 183 ? -10.496 -36.863 54.973 1.00 50.34 165 TYR A CA 1
ATOM 1141 C C . TYR A 1 183 ? -10.158 -38.302 54.539 1.00 52.95 165 TYR A C 1
ATOM 1142 O O . TYR A 1 183 ? -9.173 -38.509 53.820 1.00 52.60 165 TYR A O 1
ATOM 1151 N N . LYS A 1 184 ? -10.970 -39.288 54.988 1.00 47.96 166 LYS A N 1
ATOM 1152 C CA . LYS A 1 184 ? -10.780 -40.715 54.728 1.00 47.07 166 LYS A CA 1
ATOM 1153 C C . LYS A 1 184 ? -10.838 -41.080 53.258 1.00 51.86 166 LYS A C 1
ATOM 1154 O O . LYS A 1 184 ? -10.195 -42.048 52.853 1.00 51.60 166 LYS A O 1
ATOM 1160 N N . LEU A 1 185 ? -11.587 -40.306 52.455 1.00 49.22 167 LEU A N 1
ATOM 1161 C CA . LEU A 1 185 ? -11.726 -40.483 51.003 1.00 49.64 167 LEU A CA 1
ATOM 1162 C C . LEU A 1 185 ? -10.384 -40.425 50.291 1.00 54.21 167 LEU A C 1
ATOM 1163 O O . LEU A 1 185 ? -10.211 -41.068 49.255 1.00 54.01 167 LEU A O 1
ATOM 1168 N N . LYS A 1 186 ? -9.469 -39.593 50.813 1.00 51.28 168 LYS A N 1
ATOM 1169 C CA . LYS A 1 186 ? -8.108 -39.370 50.309 1.00 51.37 168 LYS A CA 1
ATOM 1170 C C . LYS A 1 186 ? -8.142 -39.010 48.800 1.00 55.75 168 LYS A C 1
ATOM 1171 O O . LYS A 1 186 ? -7.277 -39.434 48.037 1.00 55.14 168 LYS A O 1
ATOM 1177 N N . LEU A 1 187 ? -9.169 -38.229 48.389 1.00 52.28 169 LEU A N 1
ATOM 1178 C CA . LEU A 1 187 ? -9.391 -37.798 47.003 1.00 51.07 169 LEU A CA 1
ATOM 1179 C C . LEU A 1 187 ? -8.763 -36.453 46.688 1.00 54.08 169 LEU A C 1
ATOM 1180 O O . LEU A 1 187 ? -8.748 -36.064 45.524 1.00 54.70 169 LEU A O 1
ATOM 1185 N N . GLY A 1 188 ? -8.277 -35.748 47.702 1.00 50.51 170 GLY A N 1
ATOM 1186 C CA . GLY A 1 188 ? -7.606 -34.476 47.517 1.00 51.31 170 GLY A CA 1
ATOM 1187 C C . GLY A 1 188 ? -7.509 -33.610 48.753 1.00 58.57 170 GLY A C 1
ATOM 1188 O O . GLY A 1 188 ? -7.742 -34.053 49.889 1.00 59.66 170 GLY A O 1
ATOM 1189 N N . GLU A 1 189 ? -7.149 -32.354 48.512 1.00 55.58 171 GLU A N 1
ATOM 1190 C CA . GLU A 1 189 ? -6.963 -31.308 49.511 1.00 55.52 171 GLU A CA 1
ATOM 1191 C C . GLU A 1 189 ? -8.304 -30.830 50.007 1.00 58.28 171 GLU A C 1
ATOM 1192 O O . GLU A 1 189 ? -9.188 -30.570 49.198 1.00 60.95 171 GLU A O 1
ATOM 1198 N N . ILE A 1 190 ? -8.476 -30.725 51.320 1.00 52.39 172 ILE A N 1
ATOM 1199 C CA . ILE A 1 190 ? -9.734 -30.220 51.883 1.00 50.98 172 ILE A CA 1
ATOM 1200 C C . ILE A 1 190 ? -9.641 -28.691 51.943 1.00 54.32 172 ILE A C 1
ATOM 1201 O O . ILE A 1 190 ? -8.765 -28.143 52.621 1.00 54.10 172 ILE A O 1
ATOM 1206 N N . VAL A 1 191 ? -10.534 -28.020 51.214 1.00 50.50 173 VAL A N 1
ATOM 1207 C CA . VAL A 1 191 ? -10.544 -26.570 51.122 1.00 50.65 173 VAL A CA 1
ATOM 1208 C C . VAL A 1 191 ? -11.728 -25.960 51.889 1.00 56.24 173 VAL A C 1
ATOM 1209 O O . VAL A 1 191 ? -12.891 -26.092 51.486 1.00 57.02 173 VAL A O 1
ATOM 1213 N N . THR A 1 192 ? -11.410 -25.245 52.964 1.00 52.46 174 THR A N 1
ATOM 1214 C CA . THR A 1 192 ? -12.399 -24.551 53.777 1.00 52.08 174 THR A CA 1
ATOM 1215 C C . THR A 1 192 ? -12.685 -23.150 53.184 1.00 57.86 174 THR A C 1
ATOM 1216 O O . THR A 1 192 ? -11.767 -22.416 52.822 1.00 56.98 174 THR A O 1
ATOM 1220 N N . THR A 1 193 ? -13.980 -22.813 53.073 1.00 55.53 175 THR A N 1
ATOM 1221 C CA . THR A 1 193 ? -14.473 -21.556 52.529 1.00 54.82 175 THR A CA 1
ATOM 1222 C C . THR A 1 193 ? -15.614 -21.073 53.390 1.00 58.90 175 THR A C 1
ATOM 1223 O O . THR A 1 193 ? -16.338 -21.883 53.943 1.00 57.90 175 THR A O 1
ATOM 1227 N N . ILE A 1 194 ? -15.746 -19.754 53.538 1.00 57.26 176 ILE A N 1
ATOM 1228 C CA . ILE A 1 194 ? -16.846 -19.107 54.255 1.00 57.28 176 ILE A CA 1
ATOM 1229 C C . ILE A 1 194 ? -17.475 -18.141 53.241 1.00 64.56 176 ILE A C 1
ATOM 1230 O O . ILE A 1 194 ? -17.044 -16.987 53.121 1.00 65.03 176 ILE A O 1
ATOM 1235 N N . PRO A 1 195 ? -18.436 -18.633 52.430 1.00 62.59 177 PRO A N 1
ATOM 1236 C CA . PRO A 1 195 ? -19.044 -17.760 51.402 1.00 62.76 177 PRO A CA 1
ATOM 1237 C C . PRO A 1 195 ? -19.922 -16.676 52.014 1.00 66.97 177 PRO A C 1
ATOM 1238 O O . PRO A 1 195 ? -20.140 -15.641 51.378 1.00 67.11 177 PRO A O 1
ATOM 1242 N N . THR A 1 196 ? -20.403 -16.923 53.253 1.00 63.12 178 THR A N 1
ATOM 1243 C CA . THR A 1 196 ? -21.197 -16.031 54.085 1.00 63.64 178 THR A CA 1
ATOM 1244 C C . THR A 1 196 ? -21.061 -16.420 55.565 1.00 68.39 178 THR A C 1
ATOM 1245 O O . THR A 1 196 ? -20.832 -17.585 55.910 1.00 67.45 178 THR A O 1
ATOM 1249 N N . ILE A 1 197 ? -21.266 -15.414 56.421 1.00 64.55 179 ILE A N 1
ATOM 1250 C CA . ILE A 1 197 ? -21.247 -15.467 57.877 1.00 63.67 179 ILE A CA 1
ATOM 1251 C C . ILE A 1 197 ? -22.054 -16.678 58.371 1.00 67.01 179 ILE A C 1
ATOM 1252 O O . ILE A 1 197 ? -23.186 -16.889 57.931 1.00 67.17 179 ILE A O 1
ATOM 1257 N N . GLY A 1 198 ? -21.437 -17.481 59.233 1.00 62.35 180 GLY A N 1
ATOM 1258 C CA . GLY A 1 198 ? -22.047 -18.678 59.813 1.00 61.20 180 GLY A CA 1
ATOM 1259 C C . GLY A 1 198 ? -21.850 -19.939 58.995 1.00 63.51 180 GLY A C 1
ATOM 1260 O O . GLY A 1 198 ? -21.691 -21.027 59.566 1.00 64.29 180 GLY A O 1
ATOM 1261 N N . PHE A 1 199 ? -21.839 -19.782 57.642 1.00 56.14 181 PHE A N 1
ATOM 1262 C CA . PHE A 1 199 ? -21.728 -20.833 56.639 1.00 53.75 181 PHE A CA 1
ATOM 1263 C C . PHE A 1 199 ? -20.286 -21.276 56.351 1.00 61.62 181 PHE A C 1
ATOM 1264 O O . PHE A 1 199 ? -19.572 -20.638 55.562 1.00 63.30 181 PHE A O 1
ATOM 1272 N N . ASN A 1 200 ? -19.885 -22.418 56.952 1.00 57.72 182 ASN A N 1
ATOM 1273 C CA . ASN A 1 200 ? -18.555 -23.013 56.799 1.00 56.73 182 ASN A CA 1
ATOM 1274 C C . ASN A 1 200 ? -18.596 -24.184 55.805 1.00 59.99 182 ASN A C 1
ATOM 1275 O O . ASN A 1 200 ? -19.240 -25.195 56.084 1.00 62.62 182 ASN A O 1
ATOM 1280 N N . VAL A 1 201 ? -17.912 -24.058 54.658 1.00 53.49 183 VAL A N 1
ATOM 1281 C CA . VAL A 1 201 ? -17.917 -25.077 53.601 1.00 51.79 183 VAL A CA 1
ATOM 1282 C C . VAL A 1 201 ? -16.545 -25.736 53.447 1.00 55.03 183 VAL A C 1
ATOM 1283 O O . VAL A 1 201 ? -15.541 -25.051 53.249 1.00 55.28 183 VAL A O 1
ATOM 1287 N N . GLU A 1 202 ? -16.515 -27.082 53.513 1.00 49.53 184 GLU A N 1
ATOM 1288 C CA . GLU A 1 202 ? -15.317 -27.896 53.310 1.00 48.25 184 GLU A CA 1
ATOM 1289 C C . GLU A 1 202 ? -15.541 -28.618 51.995 1.00 50.69 184 GLU A C 1
ATOM 1290 O O . GLU A 1 202 ? -16.614 -29.174 51.797 1.00 49.48 184 GLU A O 1
ATOM 1296 N N . THR A 1 203 ? -14.581 -28.527 51.052 1.00 47.74 185 THR A N 1
ATOM 1297 C CA . THR A 1 203 ? -14.762 -29.059 49.705 1.00 47.13 185 THR A CA 1
ATOM 1298 C C . THR A 1 203 ? -13.495 -29.773 49.174 1.00 50.45 185 THR A C 1
ATOM 1299 O O . THR A 1 203 ? -12.360 -29.390 49.501 1.00 50.86 185 THR A O 1
ATOM 1303 N N . VAL A 1 204 ? -13.716 -30.889 48.435 1.00 44.94 186 VAL A N 1
ATOM 1304 C CA . VAL A 1 204 ? -12.676 -31.730 47.810 1.00 44.33 186 VAL A CA 1
ATOM 1305 C C . VAL A 1 204 ? -13.020 -31.922 46.353 1.00 45.24 186 VAL A C 1
ATOM 1306 O O . VAL A 1 204 ? -14.192 -32.068 46.017 1.00 44.59 186 VAL A O 1
ATOM 1310 N N . GLU A 1 205 ? -12.015 -31.890 45.486 1.00 40.47 187 GLU A N 1
ATOM 1311 C CA . GLU A 1 205 ? -12.238 -31.993 44.054 1.00 40.24 187 GLU A CA 1
ATOM 1312 C C . GLU A 1 205 ? -11.273 -32.966 43.390 1.00 43.48 187 GLU A C 1
ATOM 1313 O O . GLU A 1 205 ? -10.074 -32.980 43.689 1.00 43.28 187 GLU A O 1
ATOM 1319 N N . TYR A 1 206 ? -11.813 -33.754 42.467 1.00 38.64 188 TYR A N 1
ATOM 1320 C CA . TYR A 1 206 ? -11.072 -34.690 41.637 1.00 38.65 188 TYR A CA 1
ATOM 1321 C C . TYR A 1 206 ? -11.789 -34.763 40.303 1.00 43.17 188 TYR A C 1
ATOM 1322 O O . TYR A 1 206 ? -12.973 -35.115 40.251 1.00 42.39 188 TYR A O 1
ATOM 1331 N N . LYS A 1 207 ? -11.087 -34.331 39.239 1.00 40.44 189 LYS A N 1
ATOM 1332 C CA . LYS A 1 207 ? -11.607 -34.215 37.880 1.00 40.08 189 LYS A CA 1
ATOM 1333 C C . LYS A 1 207 ? -12.889 -33.379 37.940 1.00 48.03 189 LYS A C 1
ATOM 1334 O O . LYS A 1 207 ? -12.829 -32.249 38.438 1.00 47.75 189 LYS A O 1
ATOM 1340 N N . ASN A 1 208 ? -14.047 -33.951 37.550 1.00 48.25 190 ASN A N 1
ATOM 1341 C CA . ASN A 1 208 ? -15.361 -33.282 37.555 1.00 48.68 190 ASN A CA 1
ATOM 1342 C C . ASN A 1 208 ? -16.135 -33.478 38.858 1.00 54.59 190 ASN A C 1
ATOM 1343 O O . ASN A 1 208 ? -17.124 -32.775 39.058 1.00 53.22 190 ASN A O 1
ATOM 1348 N N . ILE A 1 209 ? -15.791 -34.512 39.672 1.00 53.82 191 ILE A N 1
ATOM 1349 C CA . ILE A 1 209 ? -16.495 -34.808 40.933 1.00 53.90 191 ILE A CA 1
ATOM 1350 C C . ILE A 1 209 ? -16.058 -33.808 41.991 1.00 58.25 191 ILE A C 1
ATOM 1351 O O . ILE A 1 209 ? -14.879 -33.484 42.125 1.00 60.12 191 ILE A O 1
ATOM 1353 N N . SER A 1 210 ? -17.012 -33.323 42.733 1.00 52.35 192 SER A N 1
ATOM 1354 C CA . SER A 1 210 ? -16.811 -32.323 43.768 1.00 50.96 192 SER A CA 1
ATOM 1355 C C . SER A 1 210 ? -17.600 -32.720 45.018 1.00 52.88 192 SER A C 1
ATOM 1356 O O . SER A 1 210 ? -18.806 -32.930 44.958 1.00 51.51 192 SER A O 1
ATOM 1359 N N . PHE A 1 211 ? -16.907 -32.876 46.140 1.00 48.36 193 PHE A N 1
ATOM 1360 C CA . PHE A 1 211 ? -17.552 -33.219 47.397 1.00 47.07 193 PHE A CA 1
ATOM 1361 C C . PHE A 1 211 ? -17.640 -31.977 48.244 1.00 51.22 193 PHE A C 1
ATOM 1362 O O . PHE A 1 211 ? -16.618 -31.350 48.522 1.00 50.99 193 PHE A O 1
ATOM 1370 N N . THR A 1 212 ? -18.865 -31.544 48.543 1.00 48.40 194 THR A N 1
ATOM 1371 C CA . THR A 1 212 ? -19.113 -30.333 49.322 1.00 47.92 194 THR A CA 1
ATOM 1372 C C . THR A 1 212 ? -19.737 -30.777 50.632 1.00 49.98 194 THR A C 1
ATOM 1373 O O . THR A 1 212 ? -20.636 -31.611 50.626 1.00 50.39 194 THR A O 1
ATOM 1377 N N . VAL A 1 213 ? -19.215 -30.253 51.747 1.00 44.82 195 VAL A N 1
ATOM 1378 C CA . VAL A 1 213 ? -19.603 -30.540 53.123 1.00 44.26 195 VAL A CA 1
ATOM 1379 C C . VAL A 1 213 ? -19.954 -29.270 53.905 1.00 51.22 195 VAL A C 1
ATOM 1380 O O . VAL A 1 213 ? -19.202 -28.295 53.882 1.00 52.21 195 VAL A O 1
ATOM 1384 N N . TRP A 1 214 ? -21.048 -29.323 54.669 1.00 48.35 196 TRP A N 1
ATOM 1385 C CA . TRP A 1 214 ? -21.438 -28.281 55.614 1.00 48.60 196 TRP A CA 1
ATOM 1386 C C . TRP A 1 214 ? -22.414 -28.853 56.630 1.00 54.56 196 TRP A C 1
ATOM 1387 O O . TRP A 1 214 ? -23.075 -29.858 56.356 1.00 54.26 196 TRP A O 1
ATOM 1398 N N . ASP A 1 215 ? -22.492 -28.209 57.804 1.00 52.55 197 ASP A N 1
ATOM 1399 C CA . ASP A 1 215 ? -23.393 -28.617 58.871 1.00 52.53 197 ASP A CA 1
ATOM 1400 C C . ASP A 1 215 ? -24.795 -28.061 58.623 1.00 56.65 197 ASP A C 1
ATOM 1401 O O . ASP A 1 215 ? -24.943 -26.997 58.004 1.00 56.88 197 ASP A O 1
ATOM 1406 N N . VAL A 1 216 ? -25.822 -28.797 59.087 1.00 52.49 198 VAL A N 1
ATOM 1407 C CA . VAL A 1 216 ? -27.237 -28.399 59.003 1.00 51.78 198 VAL A CA 1
ATOM 1408 C C . VAL A 1 216 ? -27.808 -28.502 60.435 1.00 59.23 198 VAL A C 1
ATOM 1409 O O . VAL A 1 216 ? -27.159 -29.095 61.312 1.00 58.59 198 VAL A O 1
ATOM 1413 N N . GLY A 1 217 ? -28.980 -27.897 60.660 1.00 58.44 199 GLY A N 1
ATOM 1414 C CA . GLY A 1 217 ? -29.661 -27.893 61.950 1.00 84.25 199 GLY A CA 1
ATOM 1415 C C . GLY A 1 217 ? -30.086 -26.512 62.394 1.00 125.85 199 GLY A C 1
ATOM 1416 O O . GLY A 1 217 ? -29.520 -25.964 63.339 1.00 98.72 199 GLY A O 1
ATOM 1417 N N . ARG A 1 223 ? -28.913 -20.255 54.727 1.00 81.96 205 ARG A N 1
ATOM 1418 C CA . ARG A 1 223 ? -29.897 -21.093 54.042 1.00 82.16 205 ARG A CA 1
ATOM 1419 C C . ARG A 1 223 ? -30.103 -20.726 52.532 1.00 87.51 205 ARG A C 1
ATOM 1420 O O . ARG A 1 223 ? -30.250 -21.675 51.748 1.00 88.28 205 ARG A O 1
ATOM 1422 N N . PRO A 1 224 ? -30.110 -19.435 52.069 1.00 83.20 206 PRO A N 1
ATOM 1423 C CA . PRO A 1 224 ? -30.317 -19.182 50.630 1.00 82.66 206 PRO A CA 1
ATOM 1424 C C . PRO A 1 224 ? -29.078 -19.384 49.742 1.00 84.48 206 PRO A C 1
ATOM 1425 O O . PRO A 1 224 ? -29.236 -19.487 48.520 1.00 84.56 206 PRO A O 1
ATOM 1429 N N . LEU A 1 225 ? -27.851 -19.407 50.318 1.00 78.12 207 LEU A N 1
ATOM 1430 C CA . LEU A 1 225 ? -26.638 -19.620 49.512 1.00 75.90 207 LEU A CA 1
ATOM 1431 C C . LEU A 1 225 ? -26.479 -21.104 49.185 1.00 73.98 207 LEU A C 1
ATOM 1432 O O . LEU A 1 225 ? -25.831 -21.439 48.188 1.00 73.07 207 LEU A O 1
ATOM 1434 N N . TRP A 1 226 ? -27.139 -21.985 49.985 1.00 66.23 208 TRP A N 1
ATOM 1435 C CA . TRP A 1 226 ? -27.146 -23.442 49.808 1.00 63.92 208 TRP A CA 1
ATOM 1436 C C . TRP A 1 226 ? -27.651 -23.829 48.420 1.00 69.01 208 TRP A C 1
ATOM 1437 O O . TRP A 1 226 ? -27.158 -24.791 47.840 1.00 68.89 208 TRP A O 1
ATOM 1448 N N . ARG A 1 227 ? -28.644 -23.087 47.900 1.00 66.73 209 ARG A N 1
ATOM 1449 C CA . ARG A 1 227 ? -29.299 -23.328 46.612 1.00 67.01 209 ARG A CA 1
ATOM 1450 C C . ARG A 1 227 ? -28.341 -23.326 45.472 1.00 72.77 209 ARG A C 1
ATOM 1451 O O . ARG A 1 227 ? -28.532 -24.102 44.536 1.00 71.25 209 ARG A O 1
ATOM 1459 N N . HIS A 1 228 ? -27.301 -22.452 45.545 1.00 72.81 210 HIS A N 1
ATOM 1460 C CA . HIS A 1 228 ? -26.272 -22.335 44.506 1.00 73.61 210 HIS A CA 1
ATOM 1461 C C . HIS A 1 228 ? -25.524 -23.656 44.324 1.00 73.65 210 HIS A C 1
ATOM 1462 O O . HIS A 1 228 ? -25.287 -24.078 43.186 1.00 71.72 210 HIS A O 1
ATOM 1469 N N . TYR A 1 229 ? -25.228 -24.338 45.453 1.00 68.51 211 TYR A N 1
ATOM 1470 C CA . TYR A 1 229 ? -24.574 -25.639 45.478 1.00 67.24 211 TYR A CA 1
ATOM 1471 C C . TYR A 1 229 ? -25.480 -26.754 44.947 1.00 71.16 211 TYR A C 1
ATOM 1472 O O . TYR A 1 229 ? -24.968 -27.713 44.368 1.00 71.22 211 TYR A O 1
ATOM 1481 N N . PHE A 1 230 ? -26.811 -26.624 45.122 1.00 67.25 212 PHE A N 1
ATOM 1482 C CA . PHE A 1 230 ? -27.796 -27.630 44.690 1.00 67.03 212 PHE A CA 1
ATOM 1483 C C . PHE A 1 230 ? -27.855 -27.827 43.178 1.00 70.51 212 PHE A C 1
ATOM 1484 O O . PHE A 1 230 ? -28.118 -28.943 42.739 1.00 70.13 212 PHE A O 1
ATOM 1492 N N . GLN A 1 231 ? -27.579 -26.768 42.394 1.00 67.43 213 GLN A N 1
ATOM 1493 C CA . GLN A 1 231 ? -27.617 -26.751 40.924 1.00 67.32 213 GLN A CA 1
ATOM 1494 C C . GLN A 1 231 ? -26.911 -27.940 40.261 1.00 69.25 213 GLN A C 1
ATOM 1495 O O . GLN A 1 231 ? -27.490 -28.555 39.375 1.00 68.92 213 GLN A O 1
ATOM 1501 N N . ASN A 1 232 ? -25.687 -28.264 40.681 1.00 64.77 214 ASN A N 1
ATOM 1502 C CA . ASN A 1 232 ? -24.916 -29.369 40.099 1.00 63.87 214 ASN A CA 1
ATOM 1503 C C . ASN A 1 232 ? -25.055 -30.692 40.879 1.00 63.86 214 ASN A C 1
ATOM 1504 O O . ASN A 1 232 ? -24.540 -31.706 40.410 1.00 63.37 214 ASN A O 1
ATOM 1509 N N . THR A 1 233 ? -25.718 -30.688 42.069 1.00 57.74 215 THR A N 1
ATOM 1510 C CA . THR A 1 233 ? -25.836 -31.851 42.963 1.00 55.88 215 THR A CA 1
ATOM 1511 C C . THR A 1 233 ? -26.568 -33.048 42.339 1.00 58.00 215 THR A C 1
ATOM 1512 O O . THR A 1 233 ? -27.774 -32.994 42.067 1.00 57.91 215 THR A O 1
ATOM 1516 N N . GLN A 1 234 ? -25.807 -34.137 42.154 1.00 51.94 216 GLN A N 1
ATOM 1517 C CA . GLN A 1 234 ? -26.263 -35.397 41.573 1.00 50.88 216 GLN A CA 1
ATOM 1518 C C . GLN A 1 234 ? -26.497 -36.407 42.694 1.00 53.24 216 GLN A C 1
ATOM 1519 O O . GLN A 1 234 ? -27.343 -37.299 42.573 1.00 53.26 216 GLN A O 1
ATOM 1525 N N . GLY A 1 235 ? -25.770 -36.225 43.786 1.00 48.06 217 GLY A N 1
ATOM 1526 C CA . GLY A 1 235 ? -25.844 -37.087 44.948 1.00 46.44 217 GLY A CA 1
ATOM 1527 C C . GLY A 1 235 ? -25.807 -36.303 46.233 1.00 48.53 217 GLY A C 1
ATOM 1528 O O . GLY A 1 235 ? -25.061 -35.325 46.356 1.00 46.76 217 GLY A O 1
ATOM 1529 N N . LEU A 1 236 ? -26.635 -36.749 47.192 1.00 45.15 218 LEU A N 1
ATOM 1530 C CA . LEU A 1 236 ? -26.775 -36.209 48.534 1.00 44.19 218 LEU A CA 1
ATOM 1531 C C . LEU A 1 236 ? -26.437 -37.292 49.571 1.00 47.24 218 LEU A C 1
ATOM 1532 O O . LEU A 1 236 ? -27.090 -38.328 49.625 1.00 46.07 218 LEU A O 1
ATOM 1537 N N . ILE A 1 237 ? -25.386 -37.051 50.361 1.00 43.85 219 ILE A N 1
ATOM 1538 C CA . ILE A 1 237 ? -24.947 -37.942 51.415 1.00 43.09 219 ILE A CA 1
ATOM 1539 C C . ILE A 1 237 ? -25.355 -37.302 52.698 1.00 48.46 219 ILE A C 1
ATOM 1540 O O . ILE A 1 237 ? -24.904 -36.195 53.014 1.00 47.17 219 ILE A O 1
ATOM 1545 N N . PHE A 1 238 ? -26.241 -37.989 53.430 1.00 47.00 220 PHE A N 1
ATOM 1546 C CA . PHE A 1 238 ? -26.699 -37.542 54.727 1.00 46.78 220 PHE A CA 1
ATOM 1547 C C . PHE A 1 238 ? -26.003 -38.372 55.799 1.00 50.22 220 PHE A C 1
ATOM 1548 O O . PHE A 1 238 ? -26.151 -39.592 55.853 1.00 49.40 220 PHE A O 1
ATOM 1556 N N . VAL A 1 239 ? -25.187 -37.709 56.606 1.00 46.70 221 VAL A N 1
ATOM 1557 C CA . VAL A 1 239 ? -24.447 -38.379 57.660 1.00 46.32 221 VAL A CA 1
ATOM 1558 C C . VAL A 1 239 ? -25.196 -38.166 58.977 1.00 52.82 221 VAL A C 1
ATOM 1559 O O . VAL A 1 239 ? -25.498 -37.020 59.346 1.00 53.72 221 VAL A O 1
ATOM 1563 N N . VAL A 1 240 ? -25.524 -39.289 59.653 1.00 49.09 222 VAL A N 1
ATOM 1564 C CA . VAL A 1 240 ? -26.229 -39.341 60.933 1.00 49.25 222 VAL A CA 1
ATOM 1565 C C . VAL A 1 240 ? -25.334 -40.014 61.954 1.00 55.03 222 VAL A C 1
ATOM 1566 O O . VAL A 1 240 ? -24.785 -41.076 61.668 1.00 53.51 222 VAL A O 1
ATOM 1570 N N . ASP A 1 241 ? -25.238 -39.432 63.162 1.00 55.42 223 ASP A N 1
ATOM 1571 C CA . ASP A 1 241 ? -24.544 -40.031 64.308 1.00 56.05 223 ASP A CA 1
ATOM 1572 C C . ASP A 1 241 ? -25.546 -41.056 64.866 1.00 61.41 223 ASP A C 1
ATOM 1573 O O . ASP A 1 241 ? -26.548 -40.669 65.477 1.00 62.39 223 ASP A O 1
ATOM 1578 N N . SER A 1 242 ? -25.310 -42.348 64.594 1.00 57.63 224 SER A N 1
ATOM 1579 C CA . SER A 1 242 ? -26.155 -43.470 65.033 1.00 57.98 224 SER A CA 1
ATOM 1580 C C . SER A 1 242 ? -26.306 -43.574 66.572 1.00 64.77 224 SER A C 1
ATOM 1581 O O . SER A 1 242 ? -27.229 -44.219 67.057 1.00 63.67 224 SER A O 1
ATOM 1584 N N . ASN A 1 243 ? -25.373 -42.975 67.321 1.00 64.06 225 ASN A N 1
ATOM 1585 C CA . ASN A 1 243 ? -25.359 -43.015 68.771 1.00 64.98 225 ASN A CA 1
ATOM 1586 C C . ASN A 1 243 ? -26.074 -41.807 69.411 1.00 70.74 225 ASN A C 1
ATOM 1587 O O . ASN A 1 243 ? -26.443 -41.876 70.592 1.00 72.33 225 ASN A O 1
ATOM 1592 N N . ASP A 1 244 ? -26.276 -40.716 68.646 1.00 65.70 226 ASP A N 1
ATOM 1593 C CA . ASP A 1 244 ? -26.978 -39.540 69.153 1.00 65.31 226 ASP A CA 1
ATOM 1594 C C . ASP A 1 244 ? -28.500 -39.755 69.014 1.00 71.41 226 ASP A C 1
ATOM 1595 O O . ASP A 1 244 ? -29.120 -39.374 68.013 1.00 71.08 226 ASP A O 1
ATOM 1600 N N . ARG A 1 245 ? -29.080 -40.406 70.042 1.00 69.34 227 ARG A N 1
ATOM 1601 C CA . ARG A 1 245 ? -30.502 -40.739 70.135 1.00 69.10 227 ARG A CA 1
ATOM 1602 C C . ARG A 1 245 ? -31.354 -39.500 70.371 1.00 70.11 227 ARG A C 1
ATOM 1603 O O . ARG A 1 245 ? -32.506 -39.466 69.932 1.00 69.15 227 ARG A O 1
ATOM 1611 N N . GLU A 1 246 ? -30.776 -38.482 71.038 1.00 65.23 228 GLU A N 1
ATOM 1612 C CA . GLU A 1 246 ? -31.425 -37.205 71.351 1.00 65.02 228 GLU A CA 1
ATOM 1613 C C . GLU A 1 246 ? -31.742 -36.400 70.069 1.00 67.86 228 GLU A C 1
ATOM 1614 O O . GLU A 1 246 ? -32.887 -35.974 69.869 1.00 68.38 228 GLU A O 1
ATOM 1620 N N . ARG A 1 247 ? -30.732 -36.228 69.185 1.00 61.09 229 ARG A N 1
ATOM 1621 C CA . ARG A 1 247 ? -30.868 -35.420 67.980 1.00 58.82 229 ARG A CA 1
ATOM 1622 C C . ARG A 1 247 ? -31.280 -36.181 66.715 1.00 61.29 229 ARG A C 1
ATOM 1623 O O . ARG A 1 247 ? -31.275 -35.572 65.640 1.00 61.15 229 ARG A O 1
ATOM 1631 N N . VAL A 1 248 ? -31.675 -37.473 66.824 1.00 57.08 230 VAL A N 1
ATOM 1632 C CA . VAL A 1 248 ? -32.091 -38.263 65.645 1.00 56.84 230 VAL A CA 1
ATOM 1633 C C . VAL A 1 248 ? -33.304 -37.609 64.903 1.00 58.61 230 VAL A C 1
ATOM 1634 O O . VAL A 1 248 ? -33.283 -37.558 63.671 1.00 57.05 230 VAL A O 1
ATOM 1638 N N . ASN A 1 249 ? -34.310 -37.075 65.654 1.00 54.90 231 ASN A N 1
ATOM 1639 C CA . ASN A 1 249 ? -35.481 -36.417 65.069 1.00 54.64 231 ASN A CA 1
ATOM 1640 C C . ASN A 1 249 ? -35.106 -35.087 64.411 1.00 57.28 231 ASN A C 1
ATOM 1641 O O . ASN A 1 249 ? -35.675 -34.765 63.368 1.00 56.11 231 ASN A O 1
ATOM 1646 N N . GLU A 1 250 ? -34.111 -34.355 64.963 1.00 54.63 232 GLU A N 1
ATOM 1647 C CA . GLU A 1 250 ? -33.593 -33.115 64.368 1.00 55.16 232 GLU A CA 1
ATOM 1648 C C . GLU A 1 250 ? -32.996 -33.430 62.985 1.00 61.99 232 GLU A C 1
ATOM 1649 O O . GLU A 1 250 ? -33.303 -32.729 62.016 1.00 62.91 232 GLU A O 1
ATOM 1655 N N . ALA A 1 251 ? -32.183 -34.519 62.894 1.00 58.41 233 ALA A N 1
ATOM 1656 C CA . ALA A 1 251 ? -31.561 -35.005 61.658 1.00 57.33 233 ALA A CA 1
ATOM 1657 C C . ALA A 1 251 ? -32.622 -35.368 60.615 1.00 61.43 233 ALA A C 1
ATOM 1658 O O . ALA A 1 251 ? -32.463 -35.022 59.441 1.00 61.34 233 ALA A O 1
ATOM 1660 N N . ARG A 1 252 ? -33.723 -36.021 61.054 1.00 58.08 234 ARG A N 1
ATOM 1661 C CA . ARG A 1 252 ? -34.835 -36.413 60.189 1.00 58.55 234 ARG A CA 1
ATOM 1662 C C . ARG A 1 252 ? -35.543 -35.176 59.630 1.00 64.18 234 ARG A C 1
ATOM 1663 O O . ARG A 1 252 ? -35.913 -35.143 58.458 1.00 62.32 234 ARG A O 1
ATOM 1671 N N . GLU A 1 253 ? -35.717 -34.157 60.471 1.00 63.82 235 GLU A N 1
ATOM 1672 C CA . GLU A 1 253 ? -36.340 -32.907 60.057 1.00 64.63 235 GLU A CA 1
ATOM 1673 C C . GLU A 1 253 ? -35.495 -32.231 58.974 1.00 67.86 235 GLU A C 1
ATOM 1674 O O . GLU A 1 253 ? -36.039 -31.767 57.966 1.00 67.99 235 GLU A O 1
ATOM 1677 N N . GLU A 1 254 ? -34.160 -32.244 59.160 1.00 62.48 236 GLU A N 1
ATOM 1678 C CA . GLU A 1 254 ? -33.192 -31.641 58.242 1.00 60.82 236 GLU A CA 1
ATOM 1679 C C . GLU A 1 254 ? -33.097 -32.384 56.923 1.00 61.30 236 GLU A C 1
ATOM 1680 O O . GLU A 1 254 ? -33.019 -31.732 55.889 1.00 61.54 236 GLU A O 1
ATOM 1686 N N . LEU A 1 255 ? -33.127 -33.734 56.949 1.00 54.46 237 LEU A N 1
ATOM 1687 C CA . LEU A 1 255 ? -33.105 -34.564 55.747 1.00 52.60 237 LEU A CA 1
ATOM 1688 C C . LEU A 1 255 ? -34.387 -34.306 54.913 1.00 58.15 237 LEU A C 1
ATOM 1689 O O . LEU A 1 255 ? -34.298 -34.121 53.699 1.00 56.90 237 LEU A O 1
ATOM 1694 N N . MET A 1 256 ? -35.560 -34.269 55.571 1.00 56.77 238 MET A N 1
ATOM 1695 C CA . MET A 1 256 ? -36.837 -33.990 54.919 1.00 58.37 238 MET A CA 1
ATOM 1696 C C . MET A 1 256 ? -36.868 -32.567 54.345 1.00 59.14 238 MET A C 1
ATOM 1697 O O . MET A 1 256 ? -37.329 -32.381 53.217 1.00 57.45 238 MET A O 1
ATOM 1702 N N . ARG A 1 257 ? -36.303 -31.587 55.085 1.00 55.16 239 ARG A N 1
ATOM 1703 C CA . ARG A 1 257 ? -36.155 -30.192 54.642 1.00 55.30 239 ARG A CA 1
ATOM 1704 C C . ARG A 1 257 ? -35.361 -30.173 53.325 1.00 59.89 239 ARG A C 1
ATOM 1705 O O . ARG A 1 257 ? -35.777 -29.505 52.373 1.00 59.79 239 ARG A O 1
ATOM 1713 N N . MET A 1 258 ? -34.259 -30.972 53.263 1.00 56.20 240 MET A N 1
ATOM 1714 C CA . MET A 1 258 ? -33.394 -31.134 52.100 1.00 56.08 240 MET A CA 1
ATOM 1715 C C . MET A 1 258 ? -34.161 -31.773 50.946 1.00 59.47 240 MET A C 1
ATOM 1716 O O . MET A 1 258 ? -34.173 -31.211 49.858 1.00 58.55 240 MET A O 1
ATOM 1721 N N . LEU A 1 259 ? -34.807 -32.944 51.183 1.00 55.45 241 LEU A N 1
ATOM 1722 C CA . LEU A 1 259 ? -35.519 -33.703 50.150 1.00 54.67 241 LEU A CA 1
ATOM 1723 C C . LEU A 1 259 ? -36.692 -32.915 49.543 1.00 57.68 241 LEU A C 1
ATOM 1724 O O . LEU A 1 259 ? -37.034 -33.131 48.368 1.00 56.85 241 LEU A O 1
ATOM 1729 N N . ALA A 1 260 ? -37.215 -31.923 50.307 1.00 53.29 242 ALA A N 1
ATOM 1730 C CA . ALA A 1 260 ? -38.267 -30.988 49.884 1.00 52.33 242 ALA A CA 1
ATOM 1731 C C . ALA A 1 260 ? -37.751 -29.954 48.859 1.00 57.59 242 ALA A C 1
ATOM 1732 O O . ALA A 1 260 ? -38.561 -29.292 48.211 1.00 57.70 242 ALA A O 1
ATOM 1734 N N . GLU A 1 261 ? -36.407 -29.819 48.707 1.00 54.82 243 GLU A N 1
ATOM 1735 C CA . GLU A 1 261 ? -35.774 -28.895 47.767 1.00 53.98 243 GLU A CA 1
ATOM 1736 C C . GLU A 1 261 ? -35.986 -29.315 46.330 1.00 60.62 243 GLU A C 1
ATOM 1737 O O . GLU A 1 261 ? -35.724 -30.473 45.961 1.00 60.83 243 GLU A O 1
ATOM 1743 N N . ASP A 1 262 ? -36.442 -28.356 45.515 1.00 58.82 244 ASP A N 1
ATOM 1744 C CA . ASP A 1 262 ? -36.747 -28.562 44.102 1.00 60.40 244 ASP A CA 1
ATOM 1745 C C . ASP A 1 262 ? -35.516 -28.957 43.258 1.00 65.82 244 ASP A C 1
ATOM 1746 O O . ASP A 1 262 ? -35.645 -29.819 42.373 1.00 65.98 244 ASP A O 1
ATOM 1751 N N . GLU A 1 263 ? -34.341 -28.332 43.519 1.00 61.73 245 GLU A N 1
ATOM 1752 C CA . GLU A 1 263 ? -33.118 -28.626 42.759 1.00 61.42 245 GLU A CA 1
ATOM 1753 C C . GLU A 1 263 ? -32.469 -29.981 43.179 1.00 63.88 245 GLU A C 1
ATOM 1754 O O . GLU A 1 263 ? -31.590 -30.491 42.469 1.00 64.41 245 GLU A O 1
ATOM 1760 N N . LEU A 1 264 ? -32.929 -30.570 44.303 1.00 57.27 246 LEU A N 1
ATOM 1761 C CA . LEU A 1 264 ? -32.421 -31.840 44.799 1.00 55.94 246 LEU A CA 1
ATOM 1762 C C . LEU A 1 264 ? -33.299 -33.029 44.405 1.00 60.05 246 LEU A C 1
ATOM 1763 O O . LEU A 1 264 ? -32.924 -34.168 44.672 1.00 59.29 246 LEU A O 1
ATOM 1768 N N . ARG A 1 265 ? -34.466 -32.776 43.792 1.00 57.17 247 ARG A N 1
ATOM 1769 C CA . ARG A 1 265 ? -35.445 -33.786 43.377 1.00 56.26 247 ARG A CA 1
ATOM 1770 C C . ARG A 1 265 ? -34.818 -35.057 42.786 1.00 60.36 247 ARG A C 1
ATOM 1771 O O . ARG A 1 265 ? -35.090 -36.162 43.264 1.00 60.75 247 ARG A O 1
ATOM 1773 N N . ASP A 1 266 ? -33.952 -34.899 41.779 1.00 56.53 248 ASP A N 1
ATOM 1774 C CA . ASP A 1 266 ? -33.374 -36.034 41.074 1.00 56.07 248 ASP A CA 1
ATOM 1775 C C . ASP A 1 266 ? -32.074 -36.557 41.681 1.00 60.63 248 ASP A C 1
ATOM 1776 O O . ASP A 1 266 ? -31.458 -37.466 41.105 1.00 61.59 248 ASP A O 1
ATOM 1781 N N . ALA A 1 267 ? -31.658 -36.009 42.845 1.00 55.19 249 ALA A N 1
ATOM 1782 C CA . ALA A 1 267 ? -30.425 -36.427 43.498 1.00 52.59 249 ALA A CA 1
ATOM 1783 C C . ALA A 1 267 ? -30.617 -37.741 44.174 1.00 55.23 249 ALA A C 1
ATOM 1784 O O . ALA A 1 267 ? -31.662 -37.982 44.776 1.00 55.83 249 ALA A O 1
ATOM 1786 N N . VAL A 1 268 ? -29.624 -38.611 44.017 1.00 49.84 250 VAL A N 1
ATOM 1787 C CA . VAL A 1 268 ? -29.548 -39.925 44.624 1.00 48.87 250 VAL A CA 1
ATOM 1788 C C . VAL A 1 268 ? -29.164 -39.654 46.078 1.00 51.96 250 VAL A C 1
ATOM 1789 O O . VAL A 1 268 ? -28.287 -38.825 46.318 1.00 51.56 250 VAL A O 1
ATOM 1793 N N . LEU A 1 269 ? -29.808 -40.341 47.044 1.00 47.67 251 LEU A N 1
ATOM 1794 C CA . LEU A 1 269 ? -29.506 -40.170 48.457 1.00 45.88 251 LEU A CA 1
ATOM 1795 C C . LEU A 1 269 ? -28.774 -41.378 49.050 1.00 51.13 251 LEU A C 1
ATOM 1796 O O . LEU A 1 269 ? -29.233 -42.509 48.929 1.00 51.87 251 LEU A O 1
ATOM 1801 N N . LEU A 1 270 ? -27.632 -41.116 49.707 1.00 47.81 252 LEU A N 1
ATOM 1802 C CA . LEU A 1 270 ? -26.863 -42.115 50.448 1.00 46.97 252 LEU A CA 1
ATOM 1803 C C . LEU A 1 270 ? -26.852 -41.643 51.871 1.00 50.11 252 LEU A C 1
ATOM 1804 O O . LEU A 1 270 ? -26.417 -40.526 52.146 1.00 48.86 252 LEU A O 1
ATOM 1809 N N . VAL A 1 271 ? -27.340 -42.489 52.776 1.00 46.13 253 VAL A N 1
ATOM 1810 C CA . VAL A 1 271 ? -27.339 -42.177 54.185 1.00 45.18 253 VAL A CA 1
ATOM 1811 C C . VAL A 1 271 ? -26.215 -42.975 54.789 1.00 49.54 253 VAL A C 1
ATOM 1812 O O . VAL A 1 271 ? -26.142 -44.181 54.567 1.00 48.11 253 VAL A O 1
ATOM 1816 N N . PHE A 1 272 ? -25.326 -42.302 55.517 1.00 48.51 254 PHE A N 1
ATOM 1817 C CA . PHE A 1 272 ? -24.265 -42.956 56.250 1.00 49.50 254 PHE A CA 1
ATOM 1818 C C . PHE A 1 272 ? -24.700 -42.998 57.706 1.00 56.30 254 PHE A C 1
ATOM 1819 O O . PHE A 1 272 ? -24.721 -41.952 58.355 1.00 57.58 254 PHE A O 1
ATOM 1827 N N . ALA A 1 273 ? -25.126 -44.178 58.202 1.00 53.20 255 ALA A N 1
ATOM 1828 C CA . ALA A 1 273 ? -25.478 -44.377 59.610 1.00 53.23 255 ALA A CA 1
ATOM 1829 C C . ALA A 1 273 ? -24.129 -44.659 60.273 1.00 57.53 255 ALA A C 1
ATOM 1830 O O . ALA A 1 273 ? -23.694 -45.813 60.384 1.00 57.35 255 ALA A O 1
ATOM 1832 N N . ASN A 1 274 ? -23.430 -43.570 60.613 1.00 53.94 256 ASN A N 1
ATOM 1833 C CA . ASN A 1 274 ? -22.058 -43.561 61.104 1.00 54.07 256 ASN A CA 1
ATOM 1834 C C . ASN A 1 274 ? -21.958 -43.688 62.607 1.00 61.17 256 ASN A C 1
ATOM 1835 O O . ASN A 1 274 ? -22.911 -43.357 63.306 1.00 61.96 256 ASN A O 1
ATOM 1840 N N . LYS A 1 275 ? -20.774 -44.139 63.099 1.00 58.44 257 LYS A N 1
ATOM 1841 C CA . LYS A 1 275 ? -20.418 -44.329 64.510 1.00 58.61 257 LYS A CA 1
ATOM 1842 C C . LYS A 1 275 ? -21.032 -45.636 65.044 1.00 64.37 257 LYS A C 1
ATOM 1843 O O . LYS A 1 275 ? -21.314 -45.763 66.245 1.00 62.86 257 LYS A O 1
ATOM 1849 N N . GLN A 1 276 ? -21.192 -46.628 64.138 1.00 62.87 258 GLN A N 1
ATOM 1850 C CA . GLN A 1 276 ? -21.715 -47.963 64.434 1.00 63.35 258 GLN A CA 1
ATOM 1851 C C . GLN A 1 276 ? -20.806 -48.725 65.402 1.00 72.45 258 GLN A C 1
ATOM 1852 O O . GLN A 1 276 ? -21.257 -49.679 66.056 1.00 72.50 258 GLN A O 1
ATOM 1858 N N . ASP A 1 277 ? -19.529 -48.276 65.508 1.00 71.90 259 ASP A N 1
ATOM 1859 C CA . ASP A 1 277 ? -18.496 -48.844 66.370 1.00 72.92 259 ASP A CA 1
ATOM 1860 C C . ASP A 1 277 ? -18.830 -48.669 67.855 1.00 78.61 259 ASP A C 1
ATOM 1861 O O . ASP A 1 277 ? -18.438 -49.503 68.681 1.00 78.49 259 ASP A O 1
ATOM 1866 N N . LEU A 1 278 ? -19.559 -47.579 68.183 1.00 75.77 260 LEU A N 1
ATOM 1867 C CA . LEU A 1 278 ? -19.982 -47.242 69.541 1.00 75.37 260 LEU A CA 1
ATOM 1868 C C . LEU A 1 278 ? -20.923 -48.316 70.129 1.00 81.59 260 LEU A C 1
ATOM 1869 O O . LEU A 1 278 ? -21.653 -48.979 69.381 1.00 81.31 260 LEU A O 1
ATOM 1874 N N . PRO A 1 279 ? -20.839 -48.575 71.454 1.00 79.66 261 PRO A N 1
ATOM 1875 C CA . PRO A 1 279 ? -21.622 -49.679 72.034 1.00 79.42 261 PRO A CA 1
ATOM 1876 C C . PRO A 1 279 ? -23.136 -49.497 71.992 1.00 82.30 261 PRO A C 1
ATOM 1877 O O . PRO A 1 279 ? -23.839 -50.399 71.538 1.00 82.13 261 PRO A O 1
ATOM 1881 N N . ASN A 1 280 ? -23.632 -48.338 72.443 1.00 78.24 262 ASN A N 1
ATOM 1882 C CA . ASN A 1 280 ? -25.065 -48.081 72.532 1.00 78.04 262 ASN A CA 1
ATOM 1883 C C . ASN A 1 280 ? -25.647 -47.415 71.261 1.00 82.09 262 ASN A C 1
ATOM 1884 O O . ASN A 1 280 ? -26.745 -46.847 71.311 1.00 82.38 262 ASN A O 1
ATOM 1886 N N . ALA A 1 281 ? -24.944 -47.550 70.118 1.00 77.40 263 ALA A N 1
ATOM 1887 C CA . ALA A 1 281 ? -25.363 -46.999 68.825 1.00 76.61 263 ALA A CA 1
ATOM 1888 C C . ALA A 1 281 ? -26.604 -47.707 68.295 1.00 78.66 263 ALA A C 1
ATOM 1889 O O . ALA A 1 281 ? -26.777 -48.894 68.552 1.00 79.12 263 ALA A O 1
ATOM 1891 N N . MET A 1 282 ? -27.469 -46.986 67.574 1.00 73.47 264 MET A N 1
ATOM 1892 C CA . MET A 1 282 ? -28.660 -47.575 6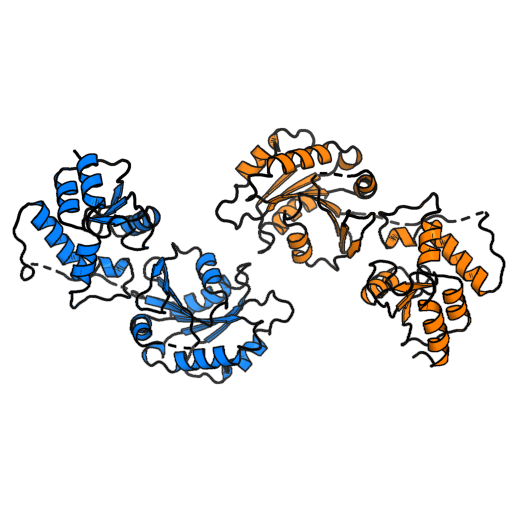6.964 1.00 73.51 264 MET A CA 1
ATOM 1893 C C . MET A 1 282 ? -28.203 -48.316 65.716 1.00 79.88 264 MET A C 1
ATOM 1894 O O . MET A 1 282 ? -27.289 -47.854 65.037 1.00 79.80 264 MET A O 1
ATOM 1899 N N . ASN A 1 283 ? -28.832 -49.449 65.403 1.00 78.14 265 ASN A N 1
ATOM 1900 C CA . ASN A 1 283 ? -28.513 -50.219 64.199 1.00 78.68 265 ASN A CA 1
ATOM 1901 C C . ASN A 1 283 ? -29.123 -49.540 62.957 1.00 84.01 265 ASN A C 1
ATOM 1902 O O . ASN A 1 283 ? -30.001 -48.681 63.095 1.00 83.98 265 ASN A O 1
ATOM 1907 N N . ALA A 1 284 ? -28.641 -49.903 61.755 1.00 80.93 266 ALA A N 1
ATOM 1908 C CA . ALA A 1 284 ? -29.108 -49.331 60.485 1.00 81.08 266 ALA A CA 1
ATOM 1909 C C . ALA A 1 284 ? -30.624 -49.478 60.289 1.00 84.82 266 ALA A C 1
ATOM 1910 O O . ALA A 1 284 ? -31.257 -48.556 59.774 1.00 84.16 266 ALA A O 1
ATOM 1912 N N . ALA A 1 285 ? -31.205 -50.613 60.741 1.00 81.12 267 ALA A N 1
ATOM 1913 C CA . ALA A 1 285 ? -32.646 -50.885 60.646 1.00 80.07 267 ALA A CA 1
ATOM 1914 C C . ALA A 1 285 ? -33.449 -49.913 61.519 1.00 80.93 267 ALA A C 1
ATOM 1915 O O . ALA A 1 285 ? -34.550 -49.506 61.127 1.00 79.22 267 ALA A O 1
ATOM 1917 N N . GLU A 1 286 ? -32.872 -49.520 62.685 1.00 76.54 268 GLU A N 1
ATOM 1918 C CA . GLU A 1 286 ? -33.478 -48.578 63.626 1.00 76.08 268 GLU A CA 1
ATOM 1919 C C . GLU A 1 286 ? -33.473 -47.154 63.037 1.00 77.91 268 GLU A C 1
ATOM 1920 O O . GLU A 1 286 ? -34.504 -46.471 63.078 1.00 77.34 268 GLU A O 1
ATOM 1926 N N . ILE A 1 287 ? -32.322 -46.736 62.461 1.00 72.61 269 ILE A N 1
ATOM 1927 C CA . ILE A 1 287 ? -32.135 -45.417 61.853 1.00 72.09 269 ILE A CA 1
ATOM 1928 C C . ILE A 1 287 ? -33.004 -45.279 60.596 1.00 74.44 269 ILE A C 1
ATOM 1929 O O . ILE A 1 287 ? -33.608 -44.218 60.398 1.00 73.63 269 ILE A O 1
ATOM 1934 N N . THR A 1 288 ? -33.123 -46.355 59.787 1.00 69.98 270 THR A N 1
ATOM 1935 C CA . THR A 1 288 ? -33.966 -46.332 58.582 1.00 69.59 270 THR A CA 1
ATOM 1936 C C . THR A 1 288 ? -35.397 -45.975 58.969 1.00 75.10 270 THR A C 1
ATOM 1937 O O . THR A 1 288 ? -36.063 -45.229 58.250 1.00 74.70 270 THR A O 1
ATOM 1941 N N . ASP A 1 289 ? -35.853 -46.494 60.122 1.00 73.00 271 ASP A N 1
ATOM 1942 C CA . ASP A 1 289 ? -37.187 -46.226 60.634 1.00 73.32 271 ASP A CA 1
ATOM 1943 C C . ASP A 1 289 ? -37.289 -44.783 61.139 1.00 75.05 271 ASP A C 1
ATOM 1944 O O . ASP A 1 289 ? -38.124 -44.032 60.631 1.00 75.18 271 ASP A O 1
ATOM 1949 N N . LYS A 1 290 ? -36.415 -44.393 62.104 1.00 68.81 272 LYS A N 1
ATOM 1950 C CA . LYS A 1 290 ? -36.376 -43.063 62.727 1.00 67.64 272 LYS A CA 1
ATOM 1951 C C . LYS A 1 290 ? -36.213 -41.923 61.711 1.00 72.45 272 LYS A C 1
ATOM 1952 O O . LYS A 1 290 ? -36.598 -40.793 62.026 1.00 73.20 272 LYS A O 1
ATOM 1958 N N . LEU A 1 291 ? -35.650 -42.207 60.509 1.00 68.37 273 LEU A N 1
ATOM 1959 C CA . LEU A 1 291 ? -35.489 -41.209 59.445 1.00 67.69 273 LEU A CA 1
ATOM 1960 C C . LEU A 1 291 ? -36.673 -41.234 58.481 1.00 72.58 273 LEU A C 1
ATOM 1961 O O . LEU A 1 291 ? -36.852 -40.289 57.714 1.00 72.27 273 LEU A O 1
ATOM 1966 N N . GLY A 1 292 ? -37.444 -42.327 58.513 1.00 69.46 274 GLY A N 1
ATOM 1967 C CA . GLY A 1 292 ? -38.585 -42.558 57.635 1.00 69.56 274 GLY A CA 1
ATOM 1968 C C . GLY A 1 292 ? -38.188 -42.737 56.182 1.00 74.39 274 GLY A C 1
ATOM 1969 O O . GLY A 1 292 ? -38.791 -42.129 55.290 1.00 74.96 274 GLY A O 1
ATOM 1970 N N . LEU A 1 293 ? -37.161 -43.559 55.932 1.00 70.11 275 LEU A N 1
ATOM 1971 C CA . LEU A 1 293 ? -36.642 -43.769 54.579 1.00 69.63 275 LEU A CA 1
ATOM 1972 C C . LEU A 1 293 ? -37.535 -44.666 53.719 1.00 75.42 275 LEU A C 1
ATOM 1973 O O . LEU A 1 293 ? -37.500 -44.541 52.492 1.00 75.55 275 LEU A O 1
ATOM 1978 N N . HIS A 1 294 ? -38.343 -45.549 54.342 1.00 72.65 276 HIS A N 1
ATOM 1979 C CA . HIS A 1 294 ? -39.221 -46.446 53.581 1.00 72.37 276 HIS A CA 1
ATOM 1980 C C . HIS A 1 294 ? -40.466 -45.729 53.067 1.00 74.97 276 HIS A C 1
ATOM 1981 O O . HIS A 1 294 ? -41.107 -46.212 52.137 1.00 74.47 276 HIS A O 1
ATOM 1988 N N . SER A 1 295 ? -40.764 -44.546 53.623 1.00 70.95 277 SER A N 1
ATOM 1989 C CA . SER A 1 295 ? -41.889 -43.723 53.189 1.00 70.35 277 SER A CA 1
ATOM 1990 C C . SER A 1 295 ? -41.525 -42.943 51.905 1.00 71.36 277 SER A C 1
ATOM 1991 O O . SER A 1 295 ? -42.400 -42.340 51.288 1.00 69.54 277 SER A O 1
ATOM 1994 N N . LEU A 1 296 ? -40.234 -42.942 51.516 1.00 66.75 278 LEU A N 1
ATOM 1995 C CA . LEU A 1 296 ? -39.787 -42.202 50.339 1.00 65.26 278 LEU A CA 1
ATOM 1996 C C . LEU A 1 296 ? -40.048 -42.945 49.047 1.00 70.30 278 LEU A C 1
ATOM 1997 O O . LEU A 1 296 ? -39.676 -44.114 48.917 1.00 71.42 278 LEU A O 1
ATOM 2002 N N . ARG A 1 297 ? -40.659 -42.261 48.077 1.00 65.61 279 ARG A N 1
ATOM 2003 C CA . ARG A 1 297 ? -40.867 -42.803 46.741 1.00 65.51 279 ARG A CA 1
ATOM 2004 C C . ARG A 1 297 ? -40.165 -41.884 45.776 1.00 71.61 279 ARG A C 1
ATOM 2005 O O . ARG A 1 297 ? -39.786 -40.761 46.157 1.00 70.97 279 ARG A O 1
ATOM 2013 N N . HIS A 1 298 ? -40.018 -42.347 44.511 1.00 69.68 280 HIS A N 1
ATOM 2014 C CA . HIS A 1 298 ? -39.366 -41.609 43.416 1.00 70.37 280 HIS A CA 1
ATOM 2015 C C . HIS A 1 298 ? -38.000 -41.033 43.871 1.00 74.53 280 HIS A C 1
ATOM 2016 O O . HIS A 1 298 ? -37.763 -39.817 43.767 1.00 76.24 280 HIS A O 1
ATOM 2023 N N . ARG A 1 299 ? -37.143 -41.905 44.456 1.00 67.64 281 ARG A N 1
ATOM 2024 C CA . ARG A 1 299 ? -35.805 -41.563 44.932 1.00 65.86 281 ARG A CA 1
ATOM 2025 C C . ARG A 1 299 ? -35.005 -42.797 45.294 1.00 68.59 281 ARG A C 1
ATOM 2026 O O . ARG A 1 299 ? -35.391 -43.543 46.202 1.00 68.45 281 ARG A O 1
ATOM 2034 N N . ASN A 1 300 ? -33.854 -42.974 44.607 1.00 63.40 282 ASN A N 1
ATOM 2035 C CA . ASN A 1 300 ? -32.901 -44.038 44.878 1.00 62.21 282 ASN A CA 1
ATOM 2036 C C . ASN A 1 300 ? -32.219 -43.678 46.183 1.00 62.86 282 ASN A C 1
ATOM 2037 O O . ASN A 1 300 ? -31.568 -42.631 46.282 1.00 62.16 282 ASN A O 1
ATOM 2042 N N . TRP A 1 301 ? -32.425 -44.499 47.198 1.00 57.15 283 TRP A N 1
ATOM 2043 C CA . TRP A 1 301 ? -31.788 -44.258 48.474 1.00 56.84 283 TRP A CA 1
ATOM 2044 C C . TRP A 1 301 ? -31.140 -45.542 48.977 1.00 60.99 283 TRP A C 1
ATOM 2045 O O . TRP A 1 301 ? -31.524 -46.647 48.585 1.00 61.65 283 TRP A O 1
ATOM 2056 N N . TYR A 1 302 ? -30.143 -45.392 49.839 1.00 56.55 284 TYR A N 1
ATOM 2057 C CA . TYR A 1 302 ? -29.428 -46.522 50.409 1.00 55.50 284 TYR A CA 1
ATOM 2058 C C . TYR A 1 302 ? -28.878 -46.101 51.739 1.00 57.38 284 TYR A C 1
ATOM 2059 O O . TYR A 1 302 ? -28.337 -44.995 51.863 1.00 57.47 284 TYR A O 1
ATOM 2068 N N . ILE A 1 303 ? -29.055 -46.959 52.748 1.00 51.61 285 ILE A N 1
ATOM 2069 C CA . ILE A 1 303 ? -28.496 -46.703 54.063 1.00 50.40 285 ILE A CA 1
ATOM 2070 C C . ILE A 1 303 ? -27.268 -47.584 54.193 1.00 52.40 285 ILE A C 1
ATOM 2071 O O . ILE A 1 303 ? -27.300 -48.767 53.808 1.00 52.34 285 ILE A O 1
ATOM 2076 N N . GLN A 1 304 ? -26.173 -46.980 54.706 1.00 46.91 286 GLN A N 1
ATOM 2077 C CA . GLN A 1 304 ? -24.927 -47.692 54.917 1.00 45.63 286 GLN A CA 1
ATOM 2078 C C . GLN A 1 304 ? -24.420 -47.471 56.306 1.00 47.82 286 GLN A C 1
ATOM 2079 O O . GLN A 1 304 ? -24.180 -46.344 56.706 1.00 46.84 286 GLN A O 1
ATOM 2085 N N . ALA A 1 305 ? -24.289 -48.569 57.047 1.00 46.09 287 ALA A N 1
ATOM 2086 C CA . ALA A 1 305 ? -23.750 -48.601 58.402 1.00 46.70 287 ALA A CA 1
ATOM 2087 C C . ALA A 1 305 ? -22.250 -48.447 58.236 1.00 52.99 287 ALA A C 1
ATOM 2088 O O . ALA A 1 305 ? -21.617 -49.184 57.464 1.00 52.52 287 ALA A O 1
ATOM 2090 N N . THR A 1 306 ? -21.690 -47.438 58.900 1.00 50.95 288 THR A N 1
ATOM 2091 C CA . THR A 1 306 ? -20.273 -47.152 58.804 1.00 51.04 288 THR A CA 1
ATOM 2092 C C . THR A 1 306 ? -19.652 -46.810 60.135 1.00 57.36 288 THR A C 1
ATOM 2093 O O . THR A 1 306 ? -20.337 -46.553 61.142 1.00 56.96 288 THR A O 1
ATOM 2097 N N . CYS A 1 307 ? -18.317 -46.778 60.099 1.00 54.67 289 CYS A N 1
ATOM 2098 C CA . CYS A 1 307 ? -17.442 -46.265 61.116 1.00 54.53 289 CYS A CA 1
ATOM 2099 C C . CYS A 1 307 ? -16.438 -45.468 60.323 1.00 59.71 289 CYS A C 1
ATOM 2100 O O . CYS A 1 307 ? -15.606 -46.036 59.609 1.00 58.99 289 CYS A O 1
ATOM 2103 N N . ALA A 1 308 ? -16.565 -44.147 60.393 1.00 57.40 290 ALA A N 1
ATOM 2104 C CA . ALA A 1 308 ? -15.704 -43.227 59.667 1.00 57.04 290 ALA A CA 1
ATOM 2105 C C . ALA A 1 308 ? -14.270 -43.234 60.196 1.00 60.62 290 ALA A C 1
ATOM 2106 O O . ALA A 1 308 ? -13.346 -43.093 59.410 1.00 60.25 290 ALA A O 1
ATOM 2108 N N . THR A 1 309 ? -14.072 -43.418 61.504 1.00 58.90 291 THR A N 1
ATOM 2109 C CA . THR A 1 309 ? -12.717 -43.404 62.071 1.00 59.61 291 THR A CA 1
ATOM 2110 C C . THR A 1 309 ? -11.892 -44.596 61.575 1.00 65.46 291 THR A C 1
ATOM 2111 O O . THR A 1 309 ? -10.690 -44.428 61.344 1.00 66.62 291 THR A O 1
ATOM 2115 N N . SER A 1 310 ? -12.539 -45.751 61.310 1.00 60.76 292 SER A N 1
ATOM 2116 C CA . SER A 1 310 ? -11.836 -46.920 60.781 1.00 60.13 292 SER A CA 1
ATOM 2117 C C . SER A 1 310 ? -11.940 -46.987 59.265 1.00 63.64 292 SER A C 1
ATOM 2118 O O . SER A 1 310 ? -11.106 -47.615 58.618 1.00 63.58 292 SER A O 1
ATOM 2121 N N . GLY A 1 311 ? -12.974 -46.360 58.721 1.00 60.17 293 GLY A N 1
ATOM 2122 C CA . GLY A 1 311 ? -13.249 -46.374 57.293 1.00 59.92 293 GLY A CA 1
ATOM 2123 C C . GLY A 1 311 ? -14.150 -47.515 56.883 1.00 63.81 293 GLY A C 1
ATOM 2124 O O . GLY A 1 311 ? -14.494 -47.612 55.706 1.00 63.55 293 GLY A O 1
ATOM 2125 N N . ASP A 1 312 ? -14.556 -48.381 57.844 1.00 60.90 294 ASP A N 1
ATOM 2126 C CA . ASP A 1 312 ? -15.440 -49.525 57.581 1.00 61.23 294 ASP A CA 1
ATOM 2127 C C . ASP A 1 312 ? -16.768 -49.052 57.021 1.00 65.29 294 ASP A C 1
ATOM 2128 O O . ASP A 1 312 ? -17.410 -48.187 57.619 1.00 65.97 294 ASP A O 1
ATOM 2133 N N . GLY A 1 313 ? -17.126 -49.558 55.846 1.00 60.60 295 GLY A N 1
ATOM 2134 C CA . GLY A 1 313 ? -18.389 -49.216 55.201 1.00 59.68 295 GLY A CA 1
ATOM 2135 C C . GLY A 1 313 ? -18.361 -47.974 54.332 1.00 61.95 295 GLY A C 1
ATOM 2136 O O . GLY A 1 313 ? -19.277 -47.789 53.528 1.00 61.71 295 GLY A O 1
ATOM 2137 N N . LEU A 1 314 ? -17.328 -47.104 54.475 1.00 56.54 296 LEU A N 1
ATOM 2138 C CA . LEU A 1 314 ? -17.238 -45.883 53.663 1.00 55.15 296 LEU A CA 1
ATOM 2139 C C . LEU A 1 314 ? -17.114 -46.154 52.173 1.00 57.61 296 LEU A C 1
ATOM 2140 O O . LEU A 1 314 ? -17.825 -45.534 51.397 1.00 56.91 296 LEU A O 1
ATOM 2145 N N . TYR A 1 315 ? -16.266 -47.094 51.770 1.00 55.52 297 TYR A N 1
ATOM 2146 C CA . TYR A 1 315 ? -16.055 -47.390 50.348 1.00 55.43 297 TYR A CA 1
ATOM 2147 C C . TYR A 1 315 ? -17.254 -48.165 49.745 1.00 59.10 297 TYR A C 1
ATOM 2148 O O . TYR A 1 315 ? -17.664 -47.872 48.619 1.00 58.84 297 TYR A O 1
ATOM 2150 N N . GLU A 1 316 ? -17.860 -49.072 50.530 1.00 54.79 298 GLU A N 1
ATOM 2151 C CA . GLU A 1 316 ? -19.020 -49.872 50.134 1.00 54.63 298 GLU A CA 1
ATOM 2152 C C . GLU A 1 316 ? -20.224 -48.945 49.855 1.00 59.69 298 GLU A C 1
ATOM 2153 O O . GLU A 1 316 ? -20.868 -49.084 48.808 1.00 60.44 298 GLU A O 1
ATOM 2159 N N . GLY A 1 317 ? -20.452 -47.963 50.739 1.00 55.13 299 GLY A N 1
ATOM 2160 C CA . GLY A 1 317 ? -21.502 -46.958 50.592 1.00 54.33 299 GLY A CA 1
ATOM 2161 C C . GLY A 1 317 ? -21.271 -46.065 49.391 1.00 57.44 299 GLY A C 1
ATOM 2162 O O . GLY A 1 317 ? -22.211 -45.739 48.662 1.00 56.85 299 GLY A O 1
ATOM 2163 N N . LEU A 1 318 ? -20.001 -45.702 49.157 1.00 54.87 300 LEU A N 1
ATOM 2164 C CA . LEU A 1 318 ? -19.586 -44.853 48.039 1.00 55.46 300 LEU A CA 1
ATOM 2165 C C . LEU A 1 318 ? -19.682 -45.537 46.699 1.00 60.17 300 LEU A C 1
ATOM 2166 O O . LEU A 1 318 ? -20.029 -44.880 45.710 1.00 60.88 300 LEU A O 1
ATOM 2171 N N . ASP A 1 319 ? -19.355 -46.842 46.649 1.00 56.27 301 ASP A N 1
ATOM 2172 C CA . ASP A 1 319 ? -19.424 -47.649 45.427 1.00 56.35 301 ASP A CA 1
ATOM 2173 C C . ASP A 1 319 ? -20.846 -47.682 44.920 1.00 60.42 301 ASP A C 1
ATOM 2174 O O . ASP A 1 319 ? -21.067 -47.568 43.718 1.00 59.35 301 ASP A O 1
ATOM 2179 N N . TRP A 1 320 ? -21.813 -47.807 45.857 1.00 58.26 302 TRP A N 1
ATOM 2180 C CA . TRP A 1 320 ? -23.224 -47.807 45.543 1.00 58.46 302 TRP A CA 1
ATOM 2181 C C . TRP A 1 320 ? -23.601 -46.498 44.847 1.00 61.38 302 TRP A C 1
ATOM 2182 O O . TRP A 1 320 ? -24.208 -46.542 43.777 1.00 61.37 302 TRP A O 1
ATOM 2193 N N . LEU A 1 321 ? -23.203 -45.352 45.439 1.00 57.36 303 LEU A N 1
ATOM 2194 C CA . LEU A 1 321 ? -23.459 -44.013 44.910 1.00 57.46 303 LEU A CA 1
ATOM 2195 C C . LEU A 1 321 ? -22.823 -43.828 43.534 1.00 62.56 303 LEU A C 1
ATOM 2196 O O . LEU A 1 321 ? -23.515 -43.450 42.591 1.00 60.59 303 LEU A O 1
ATOM 2201 N N . SER A 1 322 ? -21.515 -44.128 43.424 1.00 62.32 304 SER A N 1
ATOM 2202 C CA . SER A 1 322 ? -20.719 -44.059 42.198 1.00 63.24 304 SER A CA 1
ATOM 2203 C C . SER A 1 322 ? -21.394 -44.867 41.077 1.00 66.82 304 SER A C 1
ATOM 2204 O O . SER A 1 322 ? -21.486 -44.383 39.942 1.00 65.42 304 SER A O 1
ATOM 2207 N N . ASN A 1 323 ? -21.920 -46.067 41.418 1.00 63.85 305 ASN A N 1
ATOM 2208 C CA . ASN A 1 323 ? -22.614 -46.908 40.453 1.00 64.11 305 ASN A CA 1
ATOM 2209 C C . ASN A 1 323 ? -23.975 -46.313 40.039 1.00 66.73 305 ASN A C 1
ATOM 2210 O O . ASN A 1 323 ? -24.327 -46.376 38.858 1.00 67.31 305 ASN A O 1
ATOM 2215 N N . GLN A 1 324 ? -24.725 -45.741 40.999 1.00 59.58 306 GLN A N 1
ATOM 2216 C CA . GLN A 1 324 ? -26.003 -45.100 40.728 1.00 58.62 306 GLN A CA 1
ATOM 2217 C C . GLN A 1 324 ? -25.789 -43.878 39.849 1.00 64.45 306 GLN A C 1
ATOM 2218 O O . GLN A 1 324 ? -26.559 -43.654 38.910 1.00 65.75 306 GLN A O 1
ATOM 2224 N N . LEU A 1 325 ? -24.720 -43.109 40.126 1.00 60.62 307 LEU A N 1
ATOM 2225 C CA . LEU A 1 325 ? -24.362 -41.914 39.359 1.00 60.19 307 LEU A CA 1
ATOM 2226 C C . LEU A 1 325 ? -23.917 -42.262 37.933 1.00 66.92 307 LEU A C 1
ATOM 2227 O O . LEU A 1 325 ? -24.102 -41.434 37.032 1.00 65.54 307 LEU A O 1
ATOM 2232 N N . ARG A 1 326 ? -23.377 -43.499 37.714 1.00 66.46 308 ARG A N 1
ATOM 2233 C CA . ARG A 1 326 ? -22.994 -43.990 36.379 1.00 67.00 308 ARG A CA 1
ATOM 2234 C C . ARG A 1 326 ? -24.251 -44.118 35.496 1.00 72.73 308 ARG A C 1
ATOM 2235 O O . ARG A 1 326 ? -24.124 -44.091 34.275 1.00 73.44 308 ARG A O 1
ATOM 2239 N N . ASN A 1 327 ? -25.463 -44.170 36.120 1.00 68.90 309 ASN A N 1
ATOM 2240 C CA . ASN A 1 327 ? -26.772 -44.253 35.464 1.00 86.41 309 ASN A CA 1
ATOM 2241 C C . ASN A 1 327 ? -27.442 -42.889 35.487 1.00 104.84 309 ASN A C 1
ATOM 2242 O O . ASN A 1 327 ? -27.303 -42.136 34.531 1.00 80.25 309 ASN A O 1
ATOM 2247 N N . MET B 1 19 ? -34.014 -70.152 94.031 1.00 64.79 1 MET B N 1
ATOM 2248 C CA . MET B 1 19 ? -34.085 -68.918 94.833 1.00 65.23 1 MET B CA 1
ATOM 2249 C C . MET B 1 19 ? -33.902 -69.127 96.330 1.00 64.59 1 MET B C 1
ATOM 2250 O O . MET B 1 19 ? -34.552 -69.993 96.928 1.00 64.72 1 MET B O 1
ATOM 2255 N N . ALA B 1 20 ? -33.011 -68.315 96.927 1.00 57.63 2 ALA B N 1
ATOM 2256 C CA . ALA B 1 20 ? -32.611 -68.370 98.336 1.00 56.02 2 ALA B CA 1
ATOM 2257 C C . ALA B 1 20 ? -33.685 -67.803 99.303 1.00 58.98 2 ALA B C 1
ATOM 2258 O O . ALA B 1 20 ? -34.326 -66.789 99.008 1.00 59.03 2 ALA B O 1
ATOM 2260 N N . SER B 1 21 ? -33.880 -68.494 100.454 1.00 53.08 3 SER B N 1
ATOM 2261 C CA . SER B 1 21 ? -34.833 -68.132 101.514 1.00 50.74 3 SER B CA 1
ATOM 2262 C C . SER B 1 21 ? -34.388 -66.854 102.192 1.00 51.64 3 SER B C 1
ATOM 2263 O O . SER B 1 21 ? -33.176 -66.620 102.252 1.00 51.37 3 SER B O 1
ATOM 2266 N N . PRO B 1 22 ? -35.316 -66.049 102.773 1.00 45.50 4 PRO B N 1
ATOM 2267 C CA . PRO B 1 22 ? -34.874 -64.862 103.539 1.00 44.25 4 PRO B CA 1
ATOM 2268 C C . PRO B 1 22 ? -33.812 -65.183 104.604 1.00 48.98 4 PRO B C 1
ATOM 2269 O O . PRO B 1 22 ? -32.982 -64.327 104.896 1.00 49.72 4 PRO B O 1
ATOM 2273 N N . ARG B 1 23 ? -33.808 -66.417 105.169 1.00 45.66 5 ARG B N 1
ATOM 2274 C CA . ARG B 1 23 ? -32.831 -66.832 106.194 1.00 45.39 5 ARG B CA 1
ATOM 2275 C C . ARG B 1 23 ? -31.445 -67.069 105.593 1.00 50.50 5 ARG B C 1
ATOM 2276 O O . ARG B 1 23 ? -30.445 -66.753 106.241 1.00 50.51 5 ARG B O 1
ATOM 2284 N N . THR B 1 24 ? -31.379 -67.658 104.375 1.00 48.16 6 THR B N 1
ATOM 2285 C CA . THR B 1 24 ? -30.121 -67.898 103.668 1.00 48.60 6 THR B CA 1
ATOM 2286 C C . THR B 1 24 ? -29.499 -66.518 103.440 1.00 55.69 6 THR B C 1
ATOM 2287 O O . THR B 1 24 ? -28.300 -66.311 103.690 1.00 57.56 6 THR B O 1
ATOM 2291 N N . ARG B 1 25 ? -30.350 -65.555 103.056 1.00 50.89 7 ARG B N 1
ATOM 2292 C CA . ARG B 1 25 ? -29.952 -64.179 102.880 1.00 50.37 7 ARG B CA 1
ATOM 2293 C C . ARG B 1 25 ? -29.533 -63.551 104.192 1.00 58.47 7 ARG B C 1
ATOM 2294 O O . ARG B 1 25 ? -28.572 -62.792 104.159 1.00 61.21 7 ARG B O 1
ATOM 2302 N N . LYS B 1 26 ? -30.162 -63.912 105.354 1.00 53.63 8 LYS B N 1
ATOM 2303 C CA . LYS B 1 26 ? -29.723 -63.361 106.646 1.00 52.72 8 LYS B CA 1
ATOM 2304 C C . LYS B 1 26 ? -28.257 -63.759 106.906 1.00 55.32 8 LYS B C 1
ATOM 2305 O O . LYS B 1 26 ? -27.441 -62.882 107.212 1.00 53.04 8 LYS B O 1
ATOM 2307 N N . VAL B 1 27 ? -27.924 -65.066 106.700 1.00 51.97 9 VAL B N 1
ATOM 2308 C CA . VAL B 1 27 ? -26.581 -65.622 106.904 1.00 51.65 9 VAL B CA 1
ATOM 2309 C C . VAL B 1 27 ? -25.611 -64.999 105.920 1.00 57.28 9 VAL B C 1
ATOM 2310 O O . VAL B 1 27 ? -24.573 -64.505 106.344 1.00 57.69 9 VAL B O 1
ATOM 2314 N N . LEU B 1 28 ? -25.953 -64.979 104.617 1.00 53.98 10 LEU B N 1
ATOM 2315 C CA . LEU B 1 28 ? -25.065 -64.414 103.603 1.00 52.97 10 LEU B CA 1
ATOM 2316 C C . LEU B 1 28 ? -24.819 -62.915 103.832 1.00 57.90 10 LEU B C 1
ATOM 2317 O O . LEU B 1 28 ? -23.671 -62.483 103.730 1.00 56.25 10 LEU B O 1
ATOM 2322 N N . LYS B 1 29 ? -25.866 -62.145 104.206 1.00 56.61 11 LYS B N 1
ATOM 2323 C CA . LYS B 1 29 ? -25.742 -60.711 104.515 1.00 57.92 11 LYS B CA 1
ATOM 2324 C C . LYS B 1 29 ? -24.747 -60.511 105.651 1.00 65.33 11 LYS B C 1
ATOM 2325 O O . LYS B 1 29 ? -23.928 -59.600 105.566 1.00 66.26 11 LYS B O 1
ATOM 2331 N N . GLU B 1 30 ? -24.765 -61.409 106.666 1.00 62.71 12 GLU B N 1
ATOM 2332 C CA . GLU B 1 30 ? -23.866 -61.402 107.827 1.00 62.16 12 GLU B CA 1
ATOM 2333 C C . GLU B 1 30 ? -22.416 -61.693 107.407 1.00 67.59 12 GLU B C 1
ATOM 2334 O O . GLU B 1 30 ? -21.502 -60.986 107.839 1.00 69.48 12 GLU B O 1
ATOM 2336 N N . VAL B 1 31 ? -22.219 -62.681 106.521 1.00 63.65 13 VAL B N 1
ATOM 2337 C CA . VAL B 1 31 ? -20.912 -63.107 105.999 1.00 63.78 13 VAL B CA 1
ATOM 2338 C C . VAL B 1 31 ? -20.240 -62.040 105.113 1.00 69.89 13 VAL B C 1
ATOM 2339 O O . VAL B 1 31 ? -19.029 -61.873 105.234 1.00 69.72 13 VAL B O 1
ATOM 2343 N N . ARG B 1 32 ? -20.986 -61.322 104.234 1.00 68.17 14 ARG B N 1
ATOM 2344 C CA . ARG B 1 32 ? -20.345 -60.338 103.342 1.00 68.54 14 ARG B CA 1
ATOM 2345 C C . ARG B 1 32 ? -19.774 -59.119 104.079 1.00 74.72 14 ARG B C 1
ATOM 2346 O O . ARG B 1 32 ? -18.861 -58.470 103.565 1.00 75.73 14 ARG B O 1
ATOM 2354 N N . VAL B 1 33 ? -20.277 -58.850 105.288 1.00 71.50 15 VAL B N 1
ATOM 2355 C CA . VAL B 1 33 ? -19.827 -57.776 106.179 1.00 71.39 15 VAL B CA 1
ATOM 2356 C C . VAL B 1 33 ? -18.411 -58.122 106.700 1.00 75.66 15 VAL B C 1
ATOM 2357 O O . VAL B 1 33 ? -17.608 -57.205 106.901 1.00 75.45 15 VAL B O 1
ATOM 2361 N N . GLN B 1 34 ? -18.088 -59.438 106.835 1.00 72.07 16 GLN B N 1
ATOM 2362 C CA . GLN B 1 34 ? -16.762 -59.944 107.238 1.00 72.24 16 GLN B CA 1
ATOM 2363 C C . GLN B 1 34 ? -15.743 -59.774 106.089 1.00 78.40 16 GLN B C 1
ATOM 2364 O O . GLN B 1 34 ? -16.144 -59.452 104.964 1.00 79.87 16 GLN B O 1
ATOM 2366 N N . ASP B 1 35 ? -14.428 -59.977 106.383 1.00 74.57 17 ASP B N 1
ATOM 2367 C CA . ASP B 1 35 ? -13.271 -59.910 105.459 1.00 73.67 17 ASP B CA 1
ATOM 2368 C C . ASP B 1 35 ? -13.350 -58.746 104.420 1.00 74.67 17 ASP B C 1
ATOM 2369 O O . ASP B 1 35 ? -13.789 -57.637 104.756 1.00 73.80 17 ASP B O 1
ATOM 2371 N N . GLU B 1 36 ? -12.916 -59.013 103.173 1.00 68.94 18 GLU B N 1
ATOM 2372 C CA . GLU B 1 36 ? -12.973 -58.073 102.059 1.00 68.05 18 GLU B CA 1
ATOM 2373 C C . GLU B 1 36 ? -13.985 -58.664 101.055 1.00 69.23 18 GLU B C 1
ATOM 2374 O O . GLU B 1 36 ? -13.724 -58.733 99.848 1.00 68.76 18 GLU B O 1
ATOM 2376 N N . ASN B 1 37 ? -15.127 -59.142 101.592 1.00 63.67 19 ASN B N 1
ATOM 2377 C CA . ASN B 1 37 ? -16.189 -59.832 100.857 1.00 63.15 19 ASN B CA 1
ATOM 2378 C C . ASN B 1 37 ? -17.124 -58.919 100.068 1.00 66.23 19 ASN B C 1
ATOM 2379 O O . ASN B 1 37 ? -17.928 -59.422 99.280 1.00 65.35 19 ASN B O 1
ATOM 2384 N N . ASN B 1 38 ? -17.009 -57.591 100.265 1.00 63.37 20 ASN B N 1
ATOM 2385 C CA . ASN B 1 38 ? -17.814 -56.555 99.591 1.00 63.12 20 ASN B CA 1
ATOM 2386 C C . ASN B 1 38 ? -17.281 -56.231 98.174 1.00 64.76 20 ASN B C 1
ATOM 2387 O O . ASN B 1 38 ? -17.883 -55.429 97.448 1.00 64.20 20 ASN B O 1
ATOM 2392 N N . VAL B 1 39 ? -16.131 -56.836 97.811 1.00 59.56 21 VAL B N 1
ATOM 2393 C CA . VAL B 1 39 ? -15.440 -56.678 96.528 1.00 58.24 21 VAL B CA 1
ATOM 2394 C C . VAL B 1 39 ? -15.142 -58.051 95.926 1.00 60.81 21 VAL B C 1
ATOM 2395 O O . VAL B 1 39 ? -14.903 -59.011 96.664 1.00 60.07 21 VAL B O 1
ATOM 2399 N N . CYS B 1 40 ? -15.148 -58.132 94.590 1.00 56.74 22 CYS B N 1
ATOM 2400 C CA . CYS B 1 40 ? -14.855 -59.362 93.883 1.00 56.74 22 CYS B CA 1
ATOM 2401 C C . CYS B 1 40 ? -13.469 -59.829 94.250 1.00 61.04 22 CYS B C 1
ATOM 2402 O O . CYS B 1 40 ? -12.541 -59.011 94.321 1.00 61.36 22 CYS B O 1
ATOM 2405 N N . PHE B 1 41 ? -13.336 -61.138 94.522 1.00 56.38 23 PHE B N 1
ATOM 2406 C CA . PHE B 1 41 ? -12.062 -61.742 94.887 1.00 56.14 23 PHE B CA 1
ATOM 2407 C C . PHE B 1 41 ? -11.018 -61.599 93.776 1.00 59.79 23 PHE B C 1
ATOM 2408 O O . PHE B 1 41 ? -9.837 -61.413 94.085 1.00 60.05 23 PHE B O 1
ATOM 2416 N N . GLU B 1 42 ? -11.447 -61.702 92.501 1.00 55.32 24 GLU B N 1
ATOM 2417 C CA . GLU B 1 42 ? -10.543 -61.670 91.354 1.00 54.68 24 GLU B CA 1
ATOM 2418 C C . GLU B 1 42 ? -10.238 -60.276 90.846 1.00 60.90 24 GLU B C 1
ATOM 2419 O O . GLU B 1 42 ? -9.071 -59.889 90.816 1.00 61.35 24 GLU B O 1
ATOM 2425 N N . CYS B 1 43 ? -11.270 -59.523 90.456 1.00 58.92 25 CYS B N 1
ATOM 2426 C CA . CYS B 1 43 ? -11.137 -58.221 89.810 1.00 59.41 25 CYS B CA 1
ATOM 2427 C C . CYS B 1 43 ? -11.335 -56.989 90.712 1.00 63.99 25 CYS B C 1
ATOM 2428 O O . CYS B 1 43 ? -11.139 -55.872 90.230 1.00 64.21 25 CYS B O 1
ATOM 2431 N N . GLY B 1 44 ? -11.790 -57.169 91.950 1.00 60.45 26 GLY B N 1
ATOM 2432 C CA . GLY B 1 44 ? -12.042 -56.043 92.852 1.00 60.02 26 GLY B CA 1
ATOM 2433 C C . GLY B 1 44 ? -13.357 -55.309 92.623 1.00 62.89 26 GLY B C 1
ATOM 2434 O O . GLY B 1 44 ? -13.625 -54.308 93.301 1.00 61.62 26 GLY B O 1
ATOM 2435 N N . ALA B 1 45 ? -14.200 -55.808 91.667 1.00 59.31 27 ALA B N 1
ATOM 2436 C CA . ALA B 1 45 ? -15.532 -55.270 91.353 1.00 58.52 27 ALA B CA 1
ATOM 2437 C C . ALA B 1 45 ? -16.363 -55.213 92.622 1.00 61.17 27 ALA B C 1
ATOM 2438 O O . ALA B 1 45 ? -16.415 -56.189 93.367 1.00 60.04 27 ALA B O 1
ATOM 2440 N N . PHE B 1 46 ? -16.963 -54.053 92.884 1.00 57.60 28 PHE B N 1
ATOM 2441 C CA . PHE B 1 46 ? -17.765 -53.797 94.078 1.00 56.85 28 PHE B CA 1
ATOM 2442 C C . PHE B 1 46 ? -19.082 -54.577 94.082 1.00 60.07 28 PHE B C 1
ATOM 2443 O O . PHE B 1 46 ? -19.700 -54.786 93.029 1.00 59.39 28 PHE B O 1
ATOM 2451 N N . ASN B 1 47 ? -19.489 -54.994 95.295 1.00 55.46 29 ASN B N 1
ATOM 2452 C CA . ASN B 1 47 ? -20.715 -55.707 95.632 1.00 55.08 29 ASN B CA 1
ATOM 2453 C C . ASN B 1 47 ? -20.955 -56.983 94.781 1.00 60.24 29 ASN B C 1
ATOM 2454 O O . ASN B 1 47 ? -21.938 -57.047 94.024 1.00 60.55 29 ASN B O 1
ATOM 2459 N N . PRO B 1 48 ? -20.110 -58.032 94.936 1.00 56.06 30 PRO B N 1
ATOM 2460 C CA . PRO B 1 48 ? -20.341 -59.268 94.171 1.00 55.12 30 PRO B CA 1
ATOM 2461 C C . PRO B 1 48 ? -21.579 -60.026 94.666 1.00 57.82 30 PRO B C 1
ATOM 2462 O O . PRO B 1 48 ? -21.758 -60.189 95.876 1.00 58.94 30 PRO B O 1
ATOM 2466 N N . GLN B 1 49 ? -22.455 -60.450 93.739 1.00 50.97 31 GLN B N 1
ATOM 2467 C CA . GLN B 1 49 ? -23.687 -61.165 94.070 1.00 48.82 31 GLN B CA 1
ATOM 2468 C C . GLN B 1 49 ? -23.577 -62.674 93.760 1.00 51.18 31 GLN B C 1
ATOM 2469 O O . GLN B 1 49 ? -24.598 -63.390 93.700 1.00 50.85 31 GLN B O 1
ATOM 2475 N N . TRP B 1 50 ? -22.328 -63.154 93.591 1.00 45.93 32 TRP B N 1
ATOM 2476 C CA . TRP B 1 50 ? -21.996 -64.560 93.290 1.00 44.39 32 TRP B CA 1
ATOM 2477 C C . TRP B 1 50 ? -20.880 -65.036 94.179 1.00 49.18 32 TRP B C 1
ATOM 2478 O O . TRP B 1 50 ? -20.097 -64.222 94.679 1.00 47.50 32 TRP B O 1
ATOM 2489 N N . VAL B 1 51 ? -20.781 -66.357 94.369 1.00 47.93 33 VAL B N 1
ATOM 2490 C CA . VAL B 1 51 ? -19.737 -66.911 95.245 1.00 47.66 33 VAL B CA 1
ATOM 2491 C C . VAL B 1 51 ? -19.154 -68.207 94.684 1.00 54.14 33 VAL B C 1
ATOM 2492 O O . VAL B 1 51 ? -19.785 -68.873 93.856 1.00 52.58 33 VAL B O 1
ATOM 2496 N N . SER B 1 52 ? -17.977 -68.591 95.206 1.00 52.90 34 SER B N 1
ATOM 2497 C CA . SER B 1 52 ? -17.391 -69.912 95.005 1.00 52.82 34 SER B CA 1
ATOM 2498 C C . SER B 1 52 ? -17.412 -70.503 96.412 1.00 56.34 34 SER B C 1
ATOM 2499 O O . SER B 1 52 ? -16.573 -70.151 97.248 1.00 55.01 34 SER B O 1
ATOM 2502 N N . VAL B 1 53 ? -18.451 -71.310 96.695 1.00 53.64 35 VAL B N 1
ATOM 2503 C CA . VAL B 1 53 ? -18.667 -71.980 97.977 1.00 54.16 35 VAL B CA 1
ATOM 2504 C C . VAL B 1 53 ? -17.364 -72.670 98.428 1.00 57.48 35 VAL B C 1
ATOM 2505 O O . VAL B 1 53 ? -16.915 -72.456 99.555 1.00 57.60 35 VAL B O 1
ATOM 2509 N N . THR B 1 54 ? -16.725 -73.394 97.490 1.00 53.47 36 THR B N 1
ATOM 2510 C CA . THR B 1 54 ? -15.465 -74.134 97.561 1.00 53.14 36 THR B CA 1
ATOM 2511 C C . THR B 1 54 ? -14.372 -73.425 98.402 1.00 58.71 36 THR B C 1
ATOM 2512 O O . THR B 1 54 ? -13.609 -74.107 99.088 1.00 59.08 36 THR B O 1
ATOM 2516 N N . TYR B 1 55 ? -14.307 -72.076 98.363 1.00 56.22 37 TYR B N 1
ATOM 2517 C CA . TYR B 1 55 ? -13.304 -71.277 99.093 1.00 56.60 37 TYR B CA 1
ATOM 2518 C C . TYR B 1 55 ? -13.958 -70.198 99.967 1.00 59.24 37 TYR B C 1
ATOM 2519 O O . TYR B 1 55 ? -13.259 -69.445 100.645 1.00 57.95 37 TYR B O 1
ATOM 2528 N N . GLY B 1 56 ? -15.292 -70.149 99.939 1.00 55.75 38 GLY B N 1
ATOM 2529 C CA . GLY B 1 56 ? -16.084 -69.161 100.659 1.00 55.31 38 GLY B CA 1
ATOM 2530 C C . GLY B 1 56 ? -15.759 -67.751 100.206 1.00 58.22 38 GLY B C 1
ATOM 2531 O O . GLY B 1 56 ? -15.735 -66.832 101.027 1.00 58.36 38 GLY B O 1
ATOM 2532 N N . ILE B 1 57 ? -15.470 -67.588 98.889 1.00 53.33 39 ILE B N 1
ATOM 2533 C CA . ILE B 1 57 ? -15.087 -66.329 98.250 1.00 52.27 39 ILE B CA 1
ATOM 2534 C C . ILE B 1 57 ? -16.246 -65.710 97.462 1.00 54.58 39 ILE B C 1
ATOM 2535 O O . ILE B 1 57 ? -17.138 -66.422 96.997 1.00 52.04 39 ILE B O 1
ATOM 2540 N N . TRP B 1 58 ? -16.223 -64.371 97.344 1.00 52.38 40 TRP B N 1
ATOM 2541 C CA . TRP B 1 58 ? -17.262 -63.565 96.702 1.00 53.44 40 TRP B CA 1
ATOM 2542 C C . TRP B 1 58 ? -16.769 -62.982 95.381 1.00 57.85 40 TRP B C 1
ATOM 2543 O O . TRP B 1 58 ? -15.742 -62.302 95.349 1.00 58.66 40 TRP B O 1
ATOM 2554 N N . ILE B 1 59 ? -17.467 -63.315 94.279 1.00 53.44 41 ILE B N 1
ATOM 2555 C CA . ILE B 1 59 ? -17.081 -62.928 92.917 1.00 52.88 41 ILE B CA 1
ATOM 2556 C C . ILE B 1 59 ? -18.241 -62.266 92.126 1.00 59.25 41 ILE B C 1
ATOM 2557 O O . ILE B 1 59 ? -19.411 -62.567 92.358 1.00 58.49 41 ILE B O 1
ATOM 2562 N N . CYS B 1 60 ? -17.898 -61.305 91.236 1.00 56.45 42 CYS B N 1
ATOM 2563 C CA . CYS B 1 60 ? -18.862 -60.604 90.394 1.00 55.82 42 CYS B CA 1
ATOM 2564 C C . CYS B 1 60 ? -19.323 -61.570 89.309 1.00 57.63 42 CYS B C 1
ATOM 2565 O O . CYS B 1 60 ? -18.609 -62.531 89.020 1.00 57.77 42 CYS B O 1
ATOM 2568 N N . LEU B 1 61 ? -20.500 -61.312 88.708 1.00 53.64 43 LEU B N 1
ATOM 2569 C CA . LEU B 1 61 ? -21.149 -62.116 87.667 1.00 53.30 43 LEU B CA 1
ATOM 2570 C C . LEU B 1 61 ? -20.180 -62.510 86.513 1.00 59.72 43 LEU B C 1
ATOM 2571 O O . LEU B 1 61 ? -20.204 -63.662 86.079 1.00 58.42 43 LEU B O 1
ATOM 2576 N N . GLU B 1 62 ? -19.328 -61.568 86.044 1.00 58.36 44 GLU B N 1
ATOM 2577 C CA . GLU B 1 62 ? -18.353 -61.833 84.984 1.00 58.67 44 GLU B CA 1
ATOM 2578 C C . GLU B 1 62 ? -17.352 -62.904 85.414 1.00 61.65 44 GLU B C 1
ATOM 2579 O O . GLU B 1 62 ? -17.132 -63.876 84.679 1.00 61.11 44 GLU B O 1
ATOM 2585 N N . CYS B 1 63 ? -16.779 -62.740 86.622 1.00 58.31 45 CYS B N 1
ATOM 2586 C CA . CYS B 1 63 ? -15.798 -63.662 87.173 1.00 58.38 45 CYS B CA 1
ATOM 2587 C C . CYS B 1 63 ? -16.423 -65.007 87.499 1.00 62.81 45 CYS B C 1
ATOM 2588 O O . CYS B 1 63 ? -15.759 -66.041 87.346 1.00 61.54 45 CYS B O 1
ATOM 2591 N N . SER B 1 64 ? -17.733 -64.998 87.852 1.00 59.45 46 SER B N 1
ATOM 2592 C CA . SER B 1 64 ? -18.489 -66.221 88.137 1.00 59.41 46 SER B CA 1
ATOM 2593 C C . SER B 1 64 ? -18.544 -67.122 86.897 1.00 63.88 46 SER B C 1
ATOM 2594 O O . SER B 1 64 ? -18.518 -68.345 87.037 1.00 63.18 46 SER B O 1
ATOM 2597 N N . GLY B 1 65 ? -18.574 -66.503 85.712 1.00 60.56 47 GLY B N 1
ATOM 2598 C CA . GLY B 1 65 ? -18.611 -67.199 84.431 1.00 59.52 47 GLY B CA 1
ATOM 2599 C C . GLY B 1 65 ? -17.299 -67.899 84.169 1.00 61.86 47 GLY B C 1
ATOM 2600 O O . GLY B 1 65 ? -17.280 -69.085 83.821 1.00 60.61 47 GLY B O 1
ATOM 2601 N N . ARG B 1 66 ? -16.187 -67.170 84.387 1.00 58.18 48 ARG B N 1
ATOM 2602 C CA . ARG B 1 66 ? -14.818 -67.689 84.251 1.00 56.95 48 ARG B CA 1
ATOM 2603 C C . ARG B 1 66 ? -14.640 -68.859 85.231 1.00 62.91 48 ARG B C 1
ATOM 2604 O O . ARG B 1 66 ? -14.103 -69.891 84.852 1.00 62.81 48 ARG B O 1
ATOM 2612 N N . HIS B 1 67 ? -15.155 -68.699 86.477 1.00 60.72 49 HIS B N 1
ATOM 2613 C CA . HIS B 1 67 ? -15.114 -69.670 87.567 1.00 59.70 49 HIS B CA 1
ATOM 2614 C C . HIS B 1 67 ? -15.895 -70.943 87.260 1.00 66.88 49 HIS B C 1
ATOM 2615 O O . HIS B 1 67 ? -15.422 -72.022 87.610 1.00 66.93 49 HIS B O 1
ATOM 2622 N N . ARG B 1 68 ? -17.085 -70.831 86.621 1.00 65.81 50 ARG B N 1
ATOM 2623 C CA . ARG B 1 68 ? -17.891 -72.004 86.234 1.00 67.03 50 ARG B CA 1
ATOM 2624 C C . ARG B 1 68 ? -17.071 -72.911 85.283 1.00 74.59 50 ARG B C 1
ATOM 2625 O O . ARG B 1 68 ? -17.109 -74.138 85.418 1.00 75.02 50 ARG B O 1
ATOM 2633 N N . GLY B 1 69 ? -16.293 -72.279 84.396 1.00 72.21 51 GLY B N 1
ATOM 2634 C CA . GLY B 1 69 ? -15.416 -72.943 83.438 1.00 72.55 51 GLY B CA 1
ATOM 2635 C C . GLY B 1 69 ? -14.321 -73.798 84.055 1.00 77.17 51 GLY B C 1
ATOM 2636 O O . GLY B 1 69 ? -13.858 -74.754 83.423 1.00 76.74 51 GLY B O 1
ATOM 2637 N N . LEU B 1 70 ? -13.906 -73.477 85.300 1.00 74.02 52 LEU B N 1
ATOM 2638 C CA . LEU B 1 70 ? -12.860 -74.212 86.027 1.00 73.76 52 LEU B CA 1
ATOM 2639 C C . LEU B 1 70 ? -13.244 -75.663 86.341 1.00 79.48 52 LEU B C 1
ATOM 2640 O O . LEU B 1 70 ? -12.367 -76.525 86.380 1.00 79.52 52 LEU B O 1
ATOM 2645 N N . GLY B 1 71 ? -14.531 -75.908 86.573 1.00 76.95 53 GLY B N 1
ATOM 2646 C CA . GLY B 1 71 ? -15.052 -77.231 86.897 1.00 76.74 53 GLY B CA 1
ATOM 2647 C C . GLY B 1 71 ? -15.615 -77.284 88.298 1.00 80.26 53 GLY B C 1
ATOM 2648 O O . GLY B 1 71 ? -15.000 -76.748 89.229 1.00 79.72 53 GLY B O 1
ATOM 2649 N N . VAL B 1 72 ? -16.785 -77.955 88.461 1.00 76.26 54 VAL B N 1
ATOM 2650 C CA . VAL B 1 72 ? -17.503 -78.087 89.747 1.00 75.53 54 VAL B CA 1
ATOM 2651 C C . VAL B 1 72 ? -16.603 -78.597 90.883 1.00 78.41 54 VAL B C 1
ATOM 2652 O O . VAL B 1 72 ? -16.776 -78.149 92.016 1.00 78.19 54 VAL B O 1
ATOM 2654 N N . HIS B 1 73 ? -15.626 -79.486 90.577 1.00 73.75 55 HIS B N 1
ATOM 2655 C CA . HIS B 1 73 ? -14.690 -80.023 91.568 1.00 72.46 55 HIS B CA 1
ATOM 2656 C C . HIS B 1 73 ? -13.716 -78.945 92.046 1.00 74.77 55 HIS B C 1
ATOM 2657 O O . HIS B 1 73 ? -13.351 -78.929 93.223 1.00 75.39 55 HIS B O 1
ATOM 2659 N N . LEU B 1 74 ? -13.305 -78.043 91.140 1.00 69.12 56 LEU B N 1
ATOM 2660 C CA . LEU B 1 74 ? -12.367 -76.964 91.443 1.00 67.87 56 LEU B CA 1
ATOM 2661 C C . LEU B 1 74 ? -13.048 -75.699 91.958 1.00 68.45 56 LEU B C 1
ATOM 2662 O O . LEU B 1 74 ? -12.425 -74.946 92.705 1.00 65.98 56 LEU B O 1
ATOM 2667 N N . SER B 1 75 ? -14.306 -75.439 91.521 1.00 64.09 57 SER B N 1
ATOM 2668 C CA . SER B 1 75 ? -15.080 -74.272 91.941 1.00 62.86 57 SER B CA 1
ATOM 2669 C C . SER B 1 75 ? -16.574 -74.513 91.786 1.00 65.71 57 SER B C 1
ATOM 2670 O O . SER B 1 75 ? -17.056 -74.752 90.668 1.00 65.15 57 SER B O 1
ATOM 2673 N N . PHE B 1 76 ? -17.301 -74.464 92.926 1.00 60.77 58 PHE B N 1
ATOM 2674 C CA . PHE B 1 76 ? -18.753 -74.632 92.998 1.00 59.07 58 PHE B CA 1
ATOM 2675 C C . PHE B 1 76 ? -19.361 -73.245 93.132 1.00 61.59 58 PHE B C 1
ATOM 2676 O O . PHE B 1 76 ? -19.333 -72.639 94.212 1.00 61.25 58 PHE B O 1
ATOM 2684 N N . VAL B 1 77 ? -19.839 -72.722 91.987 1.00 56.50 59 VAL B N 1
ATOM 2685 C CA . VAL B 1 77 ? -20.373 -71.370 91.814 1.00 54.89 59 VAL B CA 1
ATOM 2686 C C . VAL B 1 77 ? -21.865 -71.329 92.099 1.00 56.72 59 VAL B C 1
ATOM 2687 O O . VAL B 1 77 ? -22.630 -72.114 91.539 1.00 56.38 59 VAL B O 1
ATOM 2691 N N . ARG B 1 78 ? -22.268 -70.388 92.968 1.00 52.54 60 ARG B N 1
ATOM 2692 C CA . ARG B 1 78 ? -23.663 -70.161 93.371 1.00 51.69 60 ARG B CA 1
ATOM 2693 C C . ARG B 1 78 ? -23.975 -68.655 93.375 1.00 54.75 60 ARG B C 1
ATOM 2694 O O . ARG B 1 78 ? -23.057 -67.829 93.509 1.00 55.46 60 ARG B O 1
ATOM 2702 N N . SER B 1 79 ? -25.261 -68.289 93.204 1.00 48.62 61 SER B N 1
ATOM 2703 C CA . SER B 1 79 ? -25.712 -66.902 93.309 1.00 47.17 61 SER B CA 1
ATOM 2704 C C . SER B 1 79 ? -26.098 -66.680 94.773 1.00 51.48 61 SER B C 1
ATOM 2705 O O . SER B 1 79 ? -26.817 -67.505 95.353 1.00 50.73 61 SER B O 1
ATOM 2708 N N . VAL B 1 80 ? -25.633 -65.571 95.376 1.00 47.82 62 VAL B N 1
ATOM 2709 C CA . VAL B 1 80 ? -25.954 -65.265 96.774 1.00 46.68 62 VAL B CA 1
ATOM 2710 C C . VAL B 1 80 ? -27.493 -65.081 96.969 1.00 50.09 62 VAL B C 1
ATOM 2711 O O . VAL B 1 80 ? -27.950 -65.018 98.109 1.00 50.26 62 VAL B O 1
ATOM 2713 N N . THR B 1 81 ? -28.291 -65.011 95.876 1.00 45.93 63 THR B N 1
ATOM 2714 C CA . THR B 1 81 ? -29.744 -64.793 96.001 1.00 46.44 63 THR B CA 1
ATOM 2715 C C . THR B 1 81 ? -30.623 -65.662 95.089 1.00 53.55 63 THR B C 1
ATOM 2716 O O . THR B 1 81 ? -31.822 -65.807 95.342 1.00 53.17 63 THR B O 1
ATOM 2720 N N . MET B 1 82 ? -30.066 -66.154 93.995 1.00 53.36 64 MET B N 1
ATOM 2721 C CA . MET B 1 82 ? -30.862 -66.868 93.009 1.00 55.14 64 MET B CA 1
ATOM 2722 C C . MET B 1 82 ? -30.501 -68.343 92.881 1.00 60.38 64 MET B C 1
ATOM 2723 O O . MET B 1 82 ? -30.690 -68.955 91.831 1.00 60.12 64 MET B O 1
ATOM 2728 N N . ASP B 1 83 ? -30.061 -68.918 93.992 1.00 58.64 65 ASP B N 1
ATOM 2729 C CA . ASP B 1 83 ? -29.719 -70.322 94.135 1.00 59.58 65 ASP B CA 1
ATOM 2730 C C . ASP B 1 83 ? -30.240 -70.782 95.472 1.00 66.03 65 ASP B C 1
ATOM 2731 O O . ASP B 1 83 ? -30.138 -70.023 96.434 1.00 66.43 65 ASP B O 1
ATOM 2736 N N . LYS B 1 84 ? -30.814 -72.003 95.550 1.00 63.46 66 LYS B N 1
ATOM 2737 C CA . LYS B 1 84 ? -31.241 -72.580 96.834 1.00 63.22 66 LYS B CA 1
ATOM 2738 C C . LYS B 1 84 ? -29.957 -73.029 97.565 1.00 68.31 66 LYS B C 1
ATOM 2739 O O . LYS B 1 84 ? -28.921 -73.283 96.932 1.00 69.60 66 LYS B O 1
ATOM 2741 N N . TRP B 1 85 ? -29.990 -73.061 98.880 1.00 64.41 67 TRP B N 1
ATOM 2742 C CA . TRP B 1 85 ? -28.770 -73.336 99.624 1.00 64.57 67 TRP B CA 1
ATOM 2743 C C . TRP B 1 85 ? -28.893 -74.446 100.652 1.00 68.18 67 TRP B C 1
ATOM 2744 O O . TRP B 1 85 ? -29.989 -74.709 101.151 1.00 68.56 67 TRP B O 1
ATOM 2755 N N . LYS B 1 86 ? -27.761 -75.069 100.989 1.00 63.61 68 LYS B N 1
ATOM 2756 C CA . LYS B 1 86 ? -27.651 -76.136 101.985 1.00 63.29 68 LYS B CA 1
ATOM 2757 C C . LYS B 1 86 ? -26.886 -75.572 103.177 1.00 69.55 68 LYS B C 1
ATOM 2758 O O . LYS B 1 86 ? -26.078 -74.654 103.001 1.00 69.10 68 LYS B O 1
ATOM 2764 N N . ASP B 1 87 ? -27.129 -76.110 104.386 1.00 68.21 69 ASP B N 1
ATOM 2765 C CA . ASP B 1 87 ? -26.467 -75.622 105.604 1.00 69.10 69 ASP B CA 1
ATOM 2766 C C . ASP B 1 87 ? -24.959 -75.752 105.516 1.00 70.39 69 ASP B C 1
ATOM 2767 O O . ASP B 1 87 ? -24.248 -74.842 105.944 1.00 68.98 69 ASP B O 1
ATOM 2772 N N . ILE B 1 88 ? -24.479 -76.854 104.907 1.00 66.37 70 ILE B N 1
ATOM 2773 C CA . ILE B 1 88 ? -23.053 -77.123 104.728 1.00 66.07 70 ILE B CA 1
ATOM 2774 C C . ILE B 1 88 ? -22.416 -76.043 103.836 1.00 69.10 70 ILE B C 1
ATOM 2775 O O . ILE B 1 88 ? -21.331 -75.554 104.162 1.00 68.71 70 ILE B O 1
ATOM 2777 N N . GLU B 1 89 ? -23.135 -75.630 102.757 1.00 63.43 71 GLU B N 1
ATOM 2778 C CA . GLU B 1 89 ? -22.731 -74.597 101.804 1.00 61.44 71 GLU B CA 1
ATOM 2779 C C . GLU B 1 89 ? -22.571 -73.253 102.512 1.00 63.71 71 GLU B C 1
ATOM 2780 O O . GLU B 1 89 ? -21.596 -72.546 102.259 1.00 62.95 71 GLU B O 1
ATOM 2786 N N . LEU B 1 90 ? -23.483 -72.936 103.453 1.00 59.86 72 LEU B N 1
ATOM 2787 C CA . LEU B 1 90 ? -23.406 -71.706 104.255 1.00 59.69 72 LEU B CA 1
ATOM 2788 C C . LEU B 1 90 ? -22.296 -71.820 105.291 1.00 66.52 72 LEU B C 1
ATOM 2789 O O . LEU B 1 90 ? -21.630 -70.830 105.595 1.00 65.19 72 LEU B O 1
ATOM 2794 N N . GLU B 1 91 ? -22.064 -73.048 105.797 1.00 65.88 73 GLU B N 1
ATOM 2795 C CA . GLU B 1 91 ? -20.999 -73.309 106.757 1.00 66.50 73 GLU B CA 1
ATOM 2796 C C . GLU B 1 91 ? -19.639 -73.135 106.087 1.00 70.93 73 GLU B C 1
ATOM 2797 O O . GLU B 1 91 ? -18.688 -72.668 106.732 1.00 71.63 73 GLU B O 1
ATOM 2803 N N . LYS B 1 92 ? -19.567 -73.473 104.774 1.00 66.24 74 LYS B N 1
ATOM 2804 C CA . LYS B 1 92 ? -18.371 -73.339 103.936 1.00 64.86 74 LYS B CA 1
ATOM 2805 C C . LYS B 1 92 ? -18.055 -71.866 103.732 1.00 66.97 74 LYS B C 1
ATOM 2806 O O . LYS B 1 92 ? -16.896 -71.476 103.837 1.00 66.68 74 LYS B O 1
ATOM 2812 N N . MET B 1 93 ? -19.101 -71.043 103.538 1.00 62.11 75 MET B N 1
ATOM 2813 C CA . MET B 1 93 ? -19.005 -69.590 103.353 1.00 61.13 75 MET B CA 1
ATOM 2814 C C . MET B 1 93 ? -18.454 -68.914 104.596 1.00 68.77 75 MET B C 1
ATOM 2815 O O . MET B 1 93 ? -17.673 -67.967 104.490 1.00 68.87 75 MET B O 1
ATOM 2820 N N . LYS B 1 94 ? -18.883 -69.410 105.773 1.00 67.84 76 LYS B N 1
ATOM 2821 C CA . LYS B 1 94 ? -18.461 -68.958 107.095 1.00 68.31 76 LYS B CA 1
ATOM 2822 C C . LYS B 1 94 ? -16.980 -69.313 107.299 1.00 73.78 76 LYS B C 1
ATOM 2823 O O . LYS B 1 94 ? -16.203 -68.448 107.713 1.00 72.76 76 LYS B O 1
ATOM 2829 N N . ALA B 1 95 ? -16.593 -70.573 106.970 1.00 72.02 77 ALA B N 1
ATOM 2830 C CA . ALA B 1 95 ? -15.223 -71.092 107.114 1.00 72.95 77 ALA B CA 1
ATOM 2831 C C . ALA B 1 95 ? -14.221 -70.447 106.147 1.00 76.81 77 ALA B C 1
ATOM 2832 O O . ALA B 1 95 ? -13.045 -70.306 106.498 1.00 76.44 77 ALA B O 1
ATOM 2834 N N . GLY B 1 96 ? -14.688 -70.107 104.940 1.00 72.32 78 GLY B N 1
ATOM 2835 C CA . GLY B 1 96 ? -13.888 -69.455 103.913 1.00 71.60 78 GLY B CA 1
ATOM 2836 C C . GLY B 1 96 ? -13.833 -67.955 104.119 1.00 75.67 78 GLY B C 1
ATOM 2837 O O . GLY B 1 96 ? -14.049 -67.474 105.237 1.00 75.71 78 GLY B O 1
ATOM 2838 N N . GLY B 1 97 ? -13.557 -67.220 103.040 1.00 71.98 79 GLY B N 1
ATOM 2839 C CA . GLY B 1 97 ? -13.472 -65.765 103.058 1.00 71.35 79 GLY B CA 1
ATOM 2840 C C . GLY B 1 97 ? -12.492 -65.210 102.050 1.00 74.80 79 GLY B C 1
ATOM 2841 O O . GLY B 1 97 ? -11.506 -65.876 101.709 1.00 73.96 79 GLY B O 1
ATOM 2842 N N . ASN B 1 98 ? -12.753 -63.967 101.581 1.00 70.67 80 ASN B N 1
ATOM 2843 C CA . ASN B 1 98 ? -11.908 -63.278 100.603 1.00 69.48 80 ASN B CA 1
ATOM 2844 C C . ASN B 1 98 ? -10.521 -63.001 101.166 1.00 73.56 80 ASN B C 1
ATOM 2845 O O . ASN B 1 98 ? -9.537 -63.440 100.565 1.00 73.75 80 ASN B O 1
ATOM 2850 N N . ALA B 1 99 ? -10.435 -62.331 102.332 1.00 7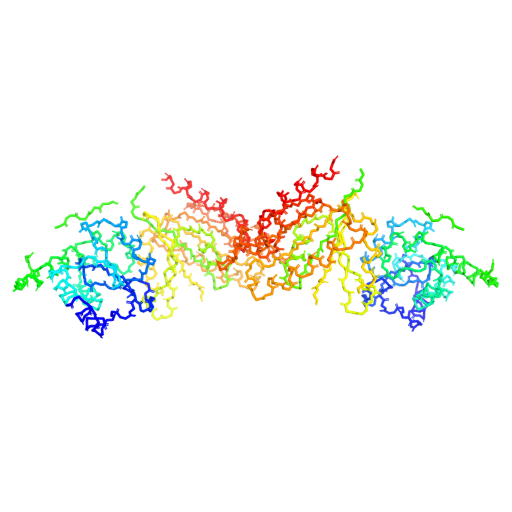0.76 81 ALA B N 1
ATOM 2851 C CA . ALA B 1 99 ? -9.151 -62.043 102.985 1.00 70.53 81 ALA B CA 1
ATOM 2852 C C . ALA B 1 99 ? -8.455 -63.332 103.466 1.00 74.75 81 ALA B C 1
ATOM 2853 O O . ALA B 1 99 ? -7.236 -63.448 103.335 1.00 73.29 81 ALA B O 1
ATOM 2855 N N . LYS B 1 100 ? -9.239 -64.311 103.960 1.00 72.34 82 LYS B N 1
ATOM 2856 C CA . LYS B 1 100 ? -8.726 -65.596 104.439 1.00 72.90 82 LYS B CA 1
ATOM 2857 C C . LYS B 1 100 ? -8.002 -66.343 103.313 1.00 77.52 82 LYS B C 1
ATOM 2858 O O . LYS B 1 100 ? -6.822 -66.682 103.481 1.00 77.93 82 LYS B O 1
ATOM 2861 N N . PHE B 1 101 ? -8.682 -66.542 102.151 1.00 72.31 83 PHE B N 1
ATOM 2862 C CA . PHE B 1 101 ? -8.096 -67.208 100.982 1.00 70.97 83 PHE B CA 1
ATOM 2863 C C . PHE B 1 101 ? -6.910 -66.422 100.435 1.00 72.08 83 PHE B C 1
ATOM 2864 O O . PHE B 1 101 ? -5.897 -67.036 100.114 1.00 70.93 83 PHE B O 1
ATOM 2872 N N . ARG B 1 102 ? -7.007 -65.070 100.391 1.00 67.58 84 ARG B N 1
ATOM 2873 C CA . ARG B 1 102 ? -5.914 -64.206 99.928 1.00 67.07 84 ARG B CA 1
ATOM 2874 C C . ARG B 1 102 ? -4.684 -64.371 100.827 1.00 72.14 84 ARG B C 1
ATOM 2875 O O . ARG B 1 102 ? -3.616 -64.722 100.318 1.00 71.79 84 ARG B O 1
ATOM 2883 N N . GLU B 1 103 ? -4.863 -64.197 102.168 1.00 69.50 85 GLU B N 1
ATOM 2884 C CA . GLU B 1 103 ? -3.817 -64.325 103.184 1.00 69.11 85 GLU B CA 1
ATOM 2885 C C . GLU B 1 103 ? -3.232 -65.741 103.240 1.00 73.36 85 GLU B C 1
ATOM 2886 O O . GLU B 1 103 ? -2.037 -65.876 103.508 1.00 73.99 85 GLU B O 1
ATOM 2889 N N . PHE B 1 104 ? -4.050 -66.784 102.984 1.00 69.23 86 PHE B N 1
ATOM 2890 C CA . PHE B 1 104 ? -3.558 -68.159 102.980 1.00 69.37 86 PHE B CA 1
ATOM 2891 C C . PHE B 1 104 ? -2.657 -68.390 101.793 1.00 74.72 86 PHE B C 1
ATOM 2892 O O . PHE B 1 104 ? -1.560 -68.909 101.974 1.00 75.11 86 PHE B O 1
ATOM 2900 N N . LEU B 1 105 ? -3.125 -68.026 100.580 1.00 71.82 87 LEU B N 1
ATOM 2901 C CA . LEU B 1 105 ? -2.372 -68.165 99.327 1.00 71.28 87 LEU B CA 1
ATOM 2902 C C . LEU B 1 105 ? -1.027 -67.460 99.439 1.00 76.82 87 LEU B C 1
ATOM 2903 O O . LEU B 1 105 ? -0.011 -68.045 99.065 1.00 76.77 87 LEU B O 1
ATOM 2908 N N . GLU B 1 106 ? -1.021 -66.228 100.001 1.00 74.00 88 GLU B N 1
ATOM 2909 C CA . GLU B 1 106 ? 0.169 -65.392 100.178 1.00 74.36 88 GLU B CA 1
ATOM 2910 C C . GLU B 1 106 ? 1.197 -66.013 101.126 1.00 82.58 88 GLU B C 1
ATOM 2911 O O . GLU B 1 106 ? 2.382 -65.683 101.036 1.00 82.88 88 GLU B O 1
ATOM 2917 N N . SER B 1 107 ? 0.749 -66.931 102.005 1.00 81.32 89 SER B N 1
ATOM 2918 C CA . SER B 1 107 ? 1.592 -67.659 102.951 1.00 81.46 89 SER B CA 1
ATOM 2919 C C . SER B 1 107 ? 1.845 -69.085 102.428 1.00 86.37 89 SER B C 1
ATOM 2920 O O . SER B 1 107 ? 1.691 -70.050 103.175 1.00 86.57 89 SER B O 1
ATOM 2923 N N . GLN B 1 108 ? 2.185 -69.221 101.134 1.00 83.30 90 GLN B N 1
ATOM 2924 C CA . GLN B 1 108 ? 2.467 -70.525 100.524 1.00 83.75 90 GLN B CA 1
ATOM 2925 C C . GLN B 1 108 ? 3.703 -70.455 99.635 1.00 90.56 90 GLN B C 1
ATOM 2926 O O . GLN B 1 108 ? 3.996 -69.400 99.050 1.00 90.48 90 GLN B O 1
ATOM 2932 N N . G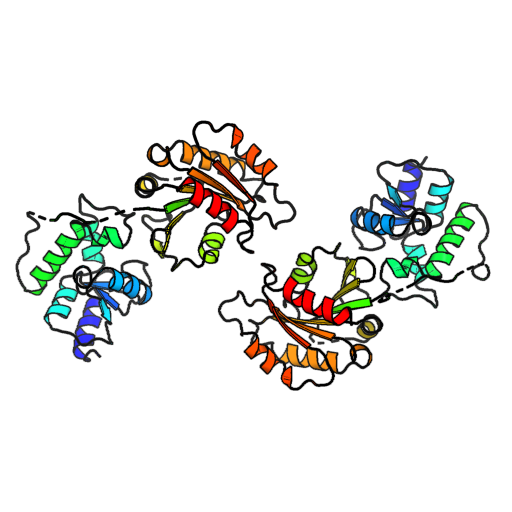LU B 1 109 ? 4.450 -71.579 99.568 1.00 88.30 91 GLU B N 1
ATOM 2933 C CA . GLU B 1 109 ? 5.680 -71.712 98.772 1.00 88.20 91 GLU B CA 1
ATOM 2934 C C . GLU B 1 109 ? 5.372 -71.644 97.276 1.00 91.64 91 GLU B C 1
ATOM 2935 O O . GLU B 1 109 ? 6.018 -70.882 96.556 1.00 91.63 91 GLU B O 1
ATOM 2937 N N . ASP B 1 110 ? 4.341 -72.398 96.829 1.00 86.84 92 ASP B N 1
ATOM 2938 C CA . ASP B 1 110 ? 3.906 -72.500 95.434 1.00 85.29 92 ASP B CA 1
ATOM 2939 C C . ASP B 1 110 ? 3.215 -71.232 94.891 1.00 85.69 92 ASP B C 1
ATOM 2940 O O . ASP B 1 110 ? 2.955 -71.170 93.685 1.00 85.56 92 ASP B O 1
ATOM 2945 N N . TYR B 1 111 ? 2.959 -70.222 95.754 1.00 79.25 93 TYR B N 1
ATOM 2946 C CA . TYR B 1 111 ? 2.272 -68.974 95.384 1.00 77.37 93 TYR B CA 1
ATOM 2947 C C . TYR B 1 111 ? 2.964 -68.169 94.297 1.00 78.51 93 TYR B C 1
ATOM 2948 O O . TYR B 1 111 ? 4.161 -67.896 94.380 1.00 77.92 93 TYR B O 1
ATOM 2957 N N . ASP B 1 112 ? 2.166 -67.763 93.300 1.00 73.42 94 ASP B N 1
ATOM 2958 C CA . ASP B 1 112 ? 2.555 -66.903 92.187 1.00 72.03 94 ASP B CA 1
ATOM 2959 C C . ASP B 1 112 ? 1.496 -65.776 92.021 1.00 72.10 94 ASP B C 1
ATOM 2960 O O . ASP B 1 112 ? 0.341 -66.075 91.702 1.00 70.58 94 ASP B O 1
ATOM 2965 N N . PRO B 1 113 ? 1.840 -64.485 92.255 1.00 66.53 95 PRO B N 1
ATOM 2966 C CA . PRO B 1 113 ? 0.828 -63.420 92.085 1.00 66.00 95 PRO B CA 1
ATOM 2967 C C . PRO B 1 113 ? 0.434 -63.184 90.610 1.00 70.93 95 PRO B C 1
ATOM 2968 O O . PRO B 1 113 ? -0.559 -62.506 90.326 1.00 70.86 95 PRO B O 1
ATOM 2972 N N . CYS B 1 114 ? 1.224 -63.756 89.679 1.00 66.81 96 CYS B N 1
ATOM 2973 C CA . CYS B 1 114 ? 1.059 -63.655 88.230 1.00 66.16 96 CYS B CA 1
ATOM 2974 C C . CYS B 1 114 ? 0.293 -64.851 87.649 1.00 72.53 96 CYS B C 1
ATOM 2975 O O . CYS B 1 114 ? 0.183 -64.996 86.426 1.00 72.90 96 CYS B O 1
ATOM 2978 N N . TRP B 1 115 ? -0.256 -65.684 88.533 1.00 70.58 97 TRP B N 1
ATOM 2979 C CA . TRP B 1 115 ? -1.043 -66.848 88.176 1.00 72.14 97 TRP B CA 1
ATOM 2980 C C . TRP B 1 115 ? -2.236 -66.454 87.346 1.00 74.22 97 TRP B C 1
ATOM 2981 O O . TRP B 1 115 ? -2.911 -65.466 87.657 1.00 73.31 97 TRP B O 1
ATOM 2992 N N . SER B 1 116 ? -2.539 -67.269 86.334 1.00 69.61 98 SER B N 1
ATOM 2993 C CA . SER B 1 116 ? -3.746 -67.128 85.552 1.00 69.23 98 SER B CA 1
ATOM 2994 C C . SER B 1 116 ? -4.804 -67.824 86.429 1.00 74.92 98 SER B C 1
ATOM 2995 O O . SER B 1 116 ? -4.441 -68.672 87.260 1.00 75.19 98 SER B O 1
ATOM 2998 N N . LEU B 1 117 ? -6.088 -67.477 86.261 1.00 70.61 99 LEU B N 1
ATOM 2999 C CA . LEU B 1 117 ? -7.163 -68.091 87.031 1.00 70.06 99 LEU B CA 1
ATOM 3000 C C . LEU B 1 117 ? -7.027 -69.637 87.029 1.00 75.32 99 LEU B C 1
ATOM 3001 O O . LEU B 1 117 ? -7.047 -70.242 88.104 1.00 74.86 99 LEU B O 1
ATOM 3006 N N . GLN B 1 118 ? -6.788 -70.240 85.837 1.00 72.25 100 GLN B N 1
ATOM 3007 C CA . GLN B 1 118 ? -6.622 -71.685 85.606 1.00 72.89 100 GLN B CA 1
ATOM 3008 C C . GLN B 1 118 ? -5.542 -72.335 86.477 1.00 77.05 100 GLN B C 1
ATOM 3009 O O . GLN B 1 118 ? -5.780 -73.408 87.031 1.00 76.72 100 GLN B O 1
ATOM 3015 N N . GLU B 1 119 ? -4.368 -71.701 86.590 1.00 73.48 101 GLU B N 1
ATOM 3016 C CA . GLU B 1 119 ? -3.269 -72.254 87.375 1.00 73.33 101 GLU B CA 1
ATOM 3017 C C . GLU B 1 119 ? -3.359 -71.858 88.842 1.00 75.77 101 GLU B C 1
ATOM 3018 O O . GLU B 1 119 ? -2.768 -72.543 89.681 1.00 76.53 101 GLU B O 1
ATOM 3024 N N . LYS B 1 120 ? -4.102 -70.771 89.159 1.00 69.82 102 LYS B N 1
ATOM 3025 C CA . LYS B 1 120 ? -4.322 -70.340 90.548 1.00 67.86 102 LYS B CA 1
ATOM 3026 C C . LYS B 1 120 ? -5.169 -71.407 91.230 1.00 70.50 102 LYS B C 1
ATOM 3027 O O . LYS B 1 120 ? -4.909 -71.754 92.378 1.00 69.89 102 LYS B O 1
ATOM 3033 N N . TYR B 1 121 ? -6.153 -71.949 90.498 1.00 67.05 103 TYR B N 1
ATOM 3034 C CA . TYR B 1 121 ? -7.063 -72.953 91.017 1.00 67.04 103 TYR B CA 1
ATOM 3035 C C . TYR B 1 121 ? -6.554 -74.382 90.817 1.00 74.62 103 TYR B C 1
ATOM 3036 O O . TYR B 1 121 ? -6.970 -75.270 91.562 1.00 75.22 103 TYR B O 1
ATOM 3045 N N . ASN B 1 12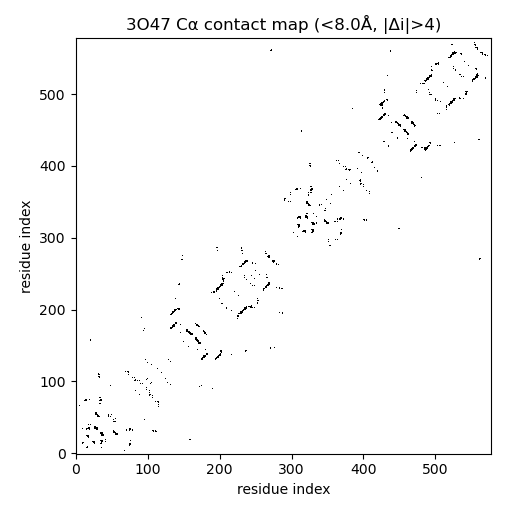2 ? -5.567 -74.590 89.929 1.00 72.69 104 ASN B N 1
ATOM 3046 C CA . ASN B 1 122 ? -4.960 -75.918 89.781 1.00 72.76 104 ASN B CA 1
ATOM 3047 C C . ASN B 1 122 ? -3.857 -76.126 90.841 1.00 77.81 104 ASN B C 1
ATOM 3048 O O . ASN B 1 122 ? -3.447 -77.262 91.091 1.00 77.45 104 ASN B O 1
ATOM 3053 N N . SER B 1 123 ? -3.410 -75.030 91.478 1.00 74.60 105 SER B N 1
ATOM 3054 C CA . SER B 1 123 ? -2.355 -75.017 92.480 1.00 75.54 105 SER B CA 1
ATOM 3055 C C . SER B 1 123 ? -2.641 -75.890 93.727 1.00 82.44 105 SER B C 1
ATOM 3056 O O . SER B 1 123 ? -3.799 -76.237 94.000 1.00 83.09 105 SER B O 1
ATOM 3059 N N . ARG B 1 124 ? -1.556 -76.239 94.464 1.00 79.21 106 ARG B N 1
ATOM 3060 C CA . ARG B 1 124 ? -1.567 -77.010 95.707 1.00 78.77 106 ARG B CA 1
ATOM 3061 C C . ARG B 1 124 ? -2.125 -76.136 96.829 1.00 81.94 106 ARG B C 1
ATOM 3062 O O . ARG B 1 124 ? -2.905 -76.626 97.647 1.00 82.10 106 ARG B O 1
ATOM 3064 N N . ALA B 1 125 ? -1.760 -74.831 96.833 1.00 76.77 107 ALA B N 1
ATOM 3065 C CA . ALA B 1 125 ? -2.227 -73.818 97.782 1.00 75.64 107 ALA B CA 1
ATOM 3066 C C . ALA B 1 125 ? -3.764 -73.689 97.738 1.00 79.37 107 ALA B C 1
ATOM 3067 O O . ALA B 1 125 ? -4.371 -73.386 98.755 1.00 79.43 107 ALA B O 1
ATOM 3069 N N . ALA B 1 126 ? -4.380 -73.935 96.565 1.00 75.77 108 ALA B N 1
ATOM 3070 C CA . ALA B 1 126 ? -5.826 -73.918 96.356 1.00 75.64 108 ALA B CA 1
ATOM 3071 C C . ALA B 1 126 ? -6.422 -75.211 96.920 1.00 80.73 108 ALA B C 1
ATOM 3072 O O . ALA B 1 126 ? -7.426 -75.153 97.640 1.00 81.24 108 ALA B O 1
ATOM 3074 N N . ALA B 1 127 ? -5.787 -76.374 96.611 1.00 76.47 109 ALA B N 1
ATOM 3075 C CA . ALA B 1 127 ? -6.200 -77.701 97.073 1.00 76.06 109 ALA B CA 1
ATOM 3076 C C . ALA B 1 127 ? -6.246 -77.785 98.597 1.00 80.09 109 ALA B C 1
ATOM 3077 O O . ALA B 1 127 ? -7.163 -78.405 99.159 1.00 80.35 109 ALA B O 1
ATOM 3079 N N . LEU B 1 128 ? -5.279 -77.121 99.257 1.00 75.24 110 LEU B N 1
ATOM 3080 C CA . LEU B 1 128 ? -5.174 -77.080 100.711 1.00 74.92 110 LEU B CA 1
ATOM 3081 C C . LEU B 1 128 ? -6.312 -76.279 101.334 1.00 78.17 110 LEU B C 1
ATOM 3082 O O . LEU B 1 128 ? -6.975 -76.782 102.252 1.00 77.33 110 LEU B O 1
ATOM 3087 N N . PHE B 1 129 ? -6.570 -75.056 100.814 1.00 73.66 111 PHE B N 1
ATOM 3088 C CA . PHE B 1 129 ? -7.652 -74.215 101.328 1.00 72.21 111 PHE B CA 1
ATOM 3089 C C . PHE B 1 129 ? -9.031 -74.845 101.077 1.00 74.84 111 PHE B C 1
ATOM 3090 O O . PHE B 1 129 ? -9.893 -74.731 101.943 1.00 74.23 111 PHE B O 1
ATOM 3098 N N . ARG B 1 130 ? -9.209 -75.573 99.943 1.00 70.47 112 ARG B N 1
ATOM 3099 C CA . ARG B 1 130 ? -10.433 -76.326 99.613 1.00 69.81 112 ARG B CA 1
ATOM 3100 C C . ARG B 1 130 ? -10.759 -77.252 100.790 1.00 73.85 112 ARG B C 1
ATOM 3101 O O . ARG B 1 130 ? -11.878 -77.250 101.305 1.00 73.95 112 ARG B O 1
ATOM 3109 N N . ASP B 1 131 ? -9.738 -78.019 101.217 1.00 70.01 113 ASP B N 1
ATOM 3110 C CA . ASP B 1 131 ? -9.759 -79.006 102.284 1.00 69.87 113 ASP B CA 1
ATOM 3111 C C . ASP B 1 131 ? -9.959 -78.369 103.659 1.00 72.66 113 ASP B C 1
ATOM 3112 O O . ASP B 1 131 ? -10.698 -78.932 104.470 1.00 72.14 113 ASP B O 1
ATOM 3117 N N . LYS B 1 132 ? -9.315 -77.206 103.922 1.00 68.12 114 LYS B N 1
ATOM 3118 C CA . LYS B 1 132 ? -9.470 -76.473 105.184 1.00 67.93 114 LYS B CA 1
ATOM 3119 C C . LYS B 1 132 ? -10.929 -75.996 105.334 1.00 75.30 114 LYS B C 1
ATOM 3120 O O . LYS B 1 132 ? -11.509 -76.099 106.424 1.00 74.42 114 LYS B O 1
ATOM 3126 N N . VAL B 1 133 ? -11.513 -75.495 104.219 1.00 74.81 115 VAL B N 1
ATOM 3127 C CA . VAL B 1 133 ? -12.889 -75.007 104.123 1.00 75.21 115 VAL B CA 1
ATOM 3128 C C . VAL B 1 133 ? -13.836 -76.172 104.390 1.00 80.46 115 VAL B C 1
ATOM 3129 O O . VAL B 1 133 ? -14.724 -76.030 105.232 1.00 80.03 115 VAL B O 1
ATOM 3133 N N . VAL B 1 134 ? -13.590 -77.338 103.746 1.00 77.92 116 VAL B N 1
ATOM 3134 C CA . VAL B 1 134 ? -14.379 -78.561 103.934 1.00 78.52 116 VAL B CA 1
ATOM 3135 C C . VAL B 1 134 ? -14.327 -79.017 105.403 1.00 84.15 116 VAL B C 1
ATOM 3136 O O . VAL B 1 134 ? -15.374 -79.301 105.996 1.00 83.42 116 VAL B O 1
ATOM 3140 N N . ALA B 1 135 ? -13.114 -79.039 105.989 1.00 82.13 117 ALA B N 1
ATOM 3141 C CA . ALA B 1 135 ? -12.902 -79.468 107.366 1.00 82.18 117 ALA B CA 1
ATOM 3142 C C . ALA B 1 135 ? -13.604 -78.562 108.383 1.00 85.79 117 ALA B C 1
ATOM 3143 O O . ALA B 1 135 ? -14.424 -79.065 109.153 1.00 85.73 117 ALA B O 1
ATOM 3145 N N . LEU B 1 136 ? -13.328 -77.241 108.360 1.00 81.28 118 LEU B N 1
ATOM 3146 C CA . LEU B 1 136 ? -13.914 -76.285 109.306 1.00 80.82 118 LEU B CA 1
ATOM 3147 C C . LEU B 1 136 ? -15.451 -76.176 109.215 1.00 87.11 118 LEU B C 1
ATOM 3148 O O . LEU B 1 136 ? -16.101 -75.960 110.242 1.00 85.90 118 LEU B O 1
ATOM 3153 N N . ALA B 1 137 ? -16.030 -76.375 108.011 1.00 86.46 119 ALA B N 1
ATOM 3154 C CA . ALA B 1 137 ? -17.484 -76.337 107.793 1.00 87.07 119 ALA B CA 1
ATOM 3155 C C . ALA B 1 137 ? -18.168 -77.545 108.441 1.00 92.62 119 ALA B C 1
ATOM 3156 O O . ALA B 1 137 ? -19.337 -77.462 108.847 1.00 91.03 119 ALA B O 1
ATOM 3158 N N . GLU B 1 138 ? -17.415 -78.667 108.531 1.00 91.23 120 GLU B N 1
ATOM 3159 C CA . GLU B 1 138 ? -17.831 -79.930 109.148 1.00 91.30 120 GLU B CA 1
ATOM 3160 C C . GLU B 1 138 ? -17.567 -79.916 110.666 1.00 95.91 120 GLU B C 1
ATOM 3161 O O . GLU B 1 138 ? -17.867 -80.897 111.351 1.00 94.72 120 GLU B O 1
ATOM 3167 N N . GLY B 1 139 ? -17.022 -78.802 111.165 1.00 93.71 121 GLY B N 1
ATOM 3168 C CA . GLY B 1 139 ? -16.695 -78.619 112.572 1.00 94.18 121 GLY B CA 1
ATOM 3169 C C . GLY B 1 139 ? -15.468 -79.399 113.005 1.00 100.42 121 GLY B C 1
ATOM 3170 O O . GLY B 1 139 ? -15.254 -79.592 114.207 1.00 101.49 121 GLY B O 1
ATOM 3171 N N . ARG B 1 140 ? -14.655 -79.863 112.029 1.00 96.21 122 ARG B N 1
ATOM 3172 C CA . ARG B 1 140 ? -13.424 -80.613 112.276 1.00 95.45 122 ARG B CA 1
ATOM 3173 C C . ARG B 1 140 ? -12.239 -79.654 112.478 1.00 98.72 122 ARG B C 1
ATOM 3174 O O . ARG B 1 140 ? -12.268 -78.521 111.988 1.00 97.87 122 ARG B O 1
ATOM 3176 N N . GLU B 1 141 ? -11.216 -80.103 113.223 1.00 95.19 123 GLU B N 1
ATOM 3177 C CA . GLU B 1 141 ? -9.992 -79.336 113.444 1.00 94.82 123 GLU B CA 1
ATOM 3178 C C . GLU B 1 141 ? -9.092 -79.632 112.226 1.00 98.25 123 GLU B C 1
ATOM 3179 O O . GLU B 1 141 ? -9.057 -80.779 111.759 1.00 97.41 123 GLU B O 1
ATOM 3181 N N . TRP B 1 142 ? -8.431 -78.599 111.660 1.00 94.35 124 TRP B N 1
ATOM 3182 C CA . TRP B 1 142 ? -7.622 -78.817 110.462 1.00 93.78 124 TRP B CA 1
ATOM 3183 C C . TRP B 1 142 ? -6.139 -78.660 110.699 1.00 98.55 124 TRP B C 1
ATOM 3184 O O . TRP B 1 142 ? -5.691 -77.704 111.349 1.00 97.71 124 TRP B O 1
ATOM 3195 N N . SER B 1 143 ? -5.382 -79.614 110.126 1.00 95.95 125 SER B N 1
ATOM 3196 C CA . SER B 1 143 ? -3.933 -79.684 110.198 1.00 96.25 125 SER B CA 1
ATOM 3197 C C . SER B 1 143 ? -3.328 -79.332 108.841 1.00 101.16 125 SER B C 1
ATOM 3198 O O . SER B 1 143 ? -3.621 -80.002 107.837 1.00 101.37 125 SER B O 1
ATOM 3200 N N . LEU B 1 144 ? -2.475 -78.280 108.818 1.00 97.02 126 LEU B N 1
ATOM 3201 C CA . LEU B 1 144 ? -1.743 -77.837 107.625 1.00 96.51 126 LEU B CA 1
ATOM 3202 C C . LEU B 1 144 ? -0.755 -78.934 107.171 1.00 99.59 126 LEU B C 1
ATOM 3203 O O . LEU B 1 144 ? -0.448 -79.026 105.974 1.00 99.63 126 LEU B O 1
ATOM 3205 N N . GLU B 1 145 ? -0.300 -79.781 108.138 1.00 94.28 127 GLU B N 1
ATOM 3206 C CA . GLU B 1 145 ? 0.607 -80.911 107.953 1.00 84.68 127 GLU B CA 1
ATOM 3207 C C . GLU B 1 145 ? -0.102 -82.086 107.289 1.00 97.76 127 GLU B C 1
ATOM 3208 O O . GLU B 1 145 ? 0.508 -82.797 106.492 1.00 62.39 127 GLU B O 1
ATOM 3210 N N . TRP B 1 152 ? -0.587 -83.287 96.518 1.00 105.94 134 TRP B N 1
ATOM 3211 C CA . TRP B 1 152 ? -1.327 -82.775 95.361 1.00 105.78 134 TRP B CA 1
ATOM 3212 C C . TRP B 1 152 ? -0.404 -82.501 94.161 1.00 108.50 134 TRP B C 1
ATOM 3213 O O . TRP B 1 152 ? 0.530 -81.697 94.259 1.00 107.36 134 TRP B O 1
ATOM 3224 N N . THR B 1 153 ? -0.709 -83.143 93.021 1.00 104.91 135 THR B N 1
ATOM 3225 C CA . THR B 1 153 ? 0.022 -82.945 91.773 1.00 104.84 135 THR B CA 1
ATOM 3226 C C . THR B 1 153 ? -0.802 -82.027 90.847 1.00 108.84 135 THR B C 1
ATOM 3227 O O . THR B 1 153 ? -1.855 -82.453 90.344 1.00 108.95 135 THR B O 1
ATOM 3229 N N . PRO B 1 154 ? -0.365 -80.754 90.642 1.00 104.33 136 PRO B N 1
ATOM 3230 C CA . PRO B 1 154 ? -1.139 -79.837 89.781 1.00 104.01 136 PRO B CA 1
ATOM 3231 C C . PRO B 1 154 ? -1.111 -80.219 88.296 1.00 108.15 136 PRO B C 1
ATOM 3232 O O . PRO B 1 154 ? -0.044 -80.570 87.788 1.00 108.57 136 PRO B O 1
ATOM 3236 N N . PRO B 1 155 ? -2.259 -80.144 87.575 1.00 103.85 137 PRO B N 1
ATOM 3237 C CA . PRO B 1 155 ? -2.261 -80.501 86.140 1.00 106.34 137 PRO B CA 1
ATOM 3238 C C . PRO B 1 155 ? -1.544 -79.464 85.258 1.00 122.34 137 PRO B C 1
ATOM 3239 O O . PRO B 1 155 ? -1.794 -79.346 84.055 1.00 79.97 137 PRO B O 1
ATOM 3243 N N . LYS B 1 164 ? -0.317 -77.149 68.855 1.00 95.02 146 LYS B N 1
ATOM 3244 C CA . LYS B 1 164 ? 0.312 -76.679 70.089 1.00 94.77 146 LYS B CA 1
ATOM 3245 C C . LYS B 1 164 ? 0.027 -75.179 70.420 1.00 98.47 146 LYS B C 1
ATOM 3246 O O . LYS B 1 164 ? -0.674 -74.487 69.673 1.00 98.54 146 LYS B O 1
ATOM 3248 N N . GLU B 1 165 ? 0.611 -74.697 71.550 1.00 93.34 147 GLU B N 1
ATOM 3249 C CA . GLU B 1 165 ? 0.518 -73.329 72.078 1.00 91.77 147 GLU B CA 1
ATOM 3250 C C . GLU B 1 165 ? 0.944 -72.240 71.064 1.00 92.30 147 GLU B C 1
ATOM 3251 O O . GLU B 1 165 ? 1.864 -72.430 70.258 1.00 92.50 147 GLU B O 1
ATOM 3253 N N . MET B 1 166 ? 0.254 -71.101 71.135 1.00 84.36 148 MET B N 1
ATOM 3254 C CA . MET B 1 166 ? 0.461 -69.889 70.351 1.00 81.96 148 MET B CA 1
ATOM 3255 C C . MET B 1 166 ? 0.463 -68.767 71.440 1.00 79.97 148 MET B C 1
ATOM 3256 O O . MET B 1 166 ? -0.342 -67.830 71.418 1.00 79.86 148 MET B O 1
ATOM 3261 N N . ARG B 1 167 ? 1.347 -68.932 72.452 1.00 71.24 149 ARG B N 1
ATOM 3262 C CA . ARG B 1 167 ? 1.431 -68.009 73.587 1.00 68.63 149 ARG B CA 1
ATOM 3263 C C . ARG B 1 167 ? 2.155 -66.729 73.183 1.00 65.64 149 ARG B C 1
ATOM 3264 O O . ARG B 1 167 ? 3.360 -66.741 72.941 1.00 64.52 149 ARG B O 1
ATOM 3268 N N . ILE B 1 168 ? 1.408 -65.629 73.074 1.00 58.38 150 ILE B N 1
ATOM 3269 C CA . ILE B 1 168 ? 1.962 -64.349 72.635 1.00 55.85 150 ILE B CA 1
ATOM 3270 C C . ILE B 1 168 ? 1.968 -63.318 73.756 1.00 57.00 150 ILE B C 1
ATOM 3271 O O . ILE B 1 168 ? 0.951 -63.044 74.389 1.00 55.92 150 ILE B O 1
ATOM 3276 N N . LEU B 1 169 ? 3.135 -62.740 73.962 1.00 53.81 151 LEU B N 1
ATOM 3277 C CA . LEU B 1 169 ? 3.362 -61.657 74.881 1.00 54.09 151 LEU B CA 1
ATOM 3278 C C . LEU B 1 169 ? 3.514 -60.376 74.022 1.00 56.44 151 LEU B C 1
ATOM 3279 O O . LEU B 1 169 ? 4.433 -60.268 73.208 1.00 55.40 151 LEU B O 1
ATOM 3284 N N . MET B 1 170 ? 2.562 -59.451 74.174 1.00 52.32 152 MET B N 1
ATOM 3285 C CA . MET B 1 170 ? 2.520 -58.182 73.457 1.00 51.67 152 MET B CA 1
ATOM 3286 C C . MET B 1 170 ? 2.805 -57.006 74.420 1.00 54.83 152 MET B C 1
ATOM 3287 O O . MET B 1 170 ? 2.051 -56.759 75.354 1.00 54.09 152 MET B O 1
ATOM 3292 N N . VAL B 1 171 ? 3.918 -56.306 74.188 1.00 51.84 153 VAL B N 1
ATOM 3293 C CA . VAL B 1 171 ? 4.403 -55.200 75.025 1.00 50.94 153 VAL B CA 1
ATOM 3294 C C . VAL B 1 171 ? 4.823 -53.991 74.170 1.00 54.21 153 VAL B C 1
ATOM 3295 O O . VAL B 1 171 ? 4.997 -54.097 72.949 1.00 53.40 153 VAL B O 1
ATOM 3299 N N . GLY B 1 172 ? 5.000 -52.867 74.847 1.00 50.57 154 GLY B N 1
ATOM 3300 C CA . GLY B 1 172 ? 5.409 -51.594 74.265 1.00 50.43 154 GLY B CA 1
ATOM 3301 C C . GLY B 1 172 ? 5.198 -50.500 75.287 1.00 53.76 154 GLY B C 1
ATOM 3302 O O . GLY B 1 172 ? 4.754 -50.784 76.404 1.00 52.13 154 GLY B O 1
ATOM 3303 N N . LEU B 1 173 ? 5.504 -49.245 74.930 1.00 51.22 155 LEU B N 1
ATOM 3304 C CA . LEU B 1 173 ? 5.291 -48.133 75.851 1.00 51.38 155 LEU B CA 1
ATOM 3305 C C . LEU B 1 173 ? 3.776 -47.890 76.047 1.00 57.33 155 LEU B C 1
ATOM 3306 O O . LEU B 1 173 ? 2.957 -48.475 75.331 1.00 57.51 155 LEU B O 1
ATOM 3311 N N . ASP B 1 174 ? 3.399 -47.074 77.047 1.00 54.15 156 ASP B N 1
ATOM 3312 C CA . ASP B 1 174 ? 1.997 -46.734 77.283 1.00 53.21 156 ASP B CA 1
ATOM 3313 C C . ASP B 1 174 ? 1.547 -45.941 76.041 1.00 53.72 156 ASP B C 1
ATOM 3314 O O . ASP B 1 174 ? 2.388 -45.296 75.401 1.00 52.01 156 ASP B O 1
ATOM 3319 N N . ALA B 1 175 ? 0.260 -46.063 75.663 1.00 49.16 157 ALA B N 1
ATOM 3320 C CA . ALA B 1 175 ? -0.374 -45.392 74.510 1.00 48.91 157 ALA B CA 1
ATOM 3321 C C . ALA B 1 175 ? 0.162 -45.852 73.125 1.00 50.97 157 ALA B C 1
ATOM 3322 O O . ALA B 1 175 ? -0.094 -45.188 72.127 1.00 50.69 157 ALA B O 1
ATOM 3324 N N . ALA B 1 176 ? 0.836 -47.017 73.062 1.00 46.47 158 ALA B N 1
ATOM 3325 C CA . ALA B 1 176 ? 1.377 -47.598 71.827 1.00 44.79 158 ALA B CA 1
ATOM 3326 C C . ALA B 1 176 ? 0.233 -48.173 70.970 1.00 48.90 158 ALA B C 1
ATOM 3327 O O . ALA B 1 176 ? 0.327 -48.157 69.744 1.00 48.41 158 ALA B O 1
ATOM 3329 N N . GLY B 1 177 ? -0.849 -48.621 71.610 1.00 44.54 159 GLY B N 1
ATOM 3330 C CA . GLY B 1 177 ? -2.005 -49.122 70.874 1.00 44.28 159 GLY B CA 1
ATOM 3331 C C . GLY B 1 177 ? -2.481 -50.492 71.274 1.00 47.24 159 GLY B C 1
ATOM 3332 O O . GLY B 1 177 ? -3.525 -50.934 70.800 1.00 46.92 159 GLY B O 1
ATOM 3333 N N . LYS B 1 178 ? -1.728 -51.151 72.158 1.00 42.94 160 LYS B N 1
ATOM 3334 C CA . LYS B 1 178 ? -1.912 -52.505 72.657 1.00 42.78 160 LYS B CA 1
ATOM 3335 C C . LYS B 1 178 ? -3.365 -52.898 72.943 1.00 50.81 160 LYS B C 1
ATOM 3336 O O . LYS B 1 178 ? -3.836 -53.921 72.430 1.00 51.05 160 LYS B O 1
ATOM 3342 N N . THR B 1 179 ? -4.072 -52.087 73.753 1.00 49.91 161 THR B N 1
ATOM 3343 C CA . THR B 1 179 ? -5.483 -52.295 74.121 1.00 49.92 161 THR B CA 1
ATOM 3344 C C . THR B 1 179 ? -6.383 -52.178 72.890 1.00 54.14 161 THR B C 1
ATOM 3345 O O . THR B 1 179 ? -7.382 -52.903 72.793 1.00 54.93 161 THR B O 1
ATOM 3349 N N . THR B 1 180 ? -6.046 -51.245 71.963 1.00 48.13 162 THR B N 1
ATOM 3350 C CA . THR B 1 180 ? -6.838 -51.037 70.758 1.00 46.89 162 THR B CA 1
ATOM 3351 C C . THR B 1 180 ? -6.778 -52.325 69.938 1.00 48.92 162 THR B C 1
ATOM 3352 O O . THR B 1 180 ? -7.829 -52.848 69.580 1.00 48.22 162 THR B O 1
ATOM 3356 N N . ILE B 1 181 ? -5.561 -52.891 69.780 1.00 45.12 163 ILE B N 1
ATOM 3357 C CA . ILE B 1 181 ? -5.269 -54.142 69.075 1.00 44.85 163 ILE B CA 1
ATOM 3358 C C . ILE B 1 181 ? -5.986 -55.302 69.739 1.00 50.50 163 ILE B C 1
ATOM 3359 O O . ILE B 1 181 ? -6.669 -56.074 69.060 1.00 48.91 163 ILE B O 1
ATOM 3364 N N . LEU B 1 182 ? -5.840 -55.414 71.073 1.00 49.88 164 LEU B N 1
ATOM 3365 C CA . LEU B 1 182 ? -6.452 -56.497 71.838 1.00 50.44 164 LEU B CA 1
ATOM 3366 C C . LEU B 1 182 ? -7.985 -56.524 71.630 1.00 53.46 164 LEU B C 1
ATOM 3367 O O . LEU B 1 182 ? -8.528 -57.538 71.182 1.00 53.15 164 LEU B O 1
ATOM 3372 N N . TYR B 1 183 ? -8.646 -55.388 71.825 1.00 49.56 165 TYR B N 1
ATOM 3373 C CA . TYR B 1 183 ? -10.089 -55.292 71.649 1.00 49.49 165 TYR B CA 1
ATOM 3374 C C . TYR B 1 183 ? -10.520 -55.616 70.211 1.00 55.12 165 TYR B C 1
ATOM 3375 O O . TYR B 1 183 ? -11.473 -56.376 70.048 1.00 55.28 165 TYR B O 1
ATOM 3377 N N . LYS B 1 184 ? -9.796 -55.093 69.191 1.00 51.64 166 LYS B N 1
ATOM 3378 C CA . LYS B 1 184 ? -10.096 -55.284 67.775 1.00 51.57 166 LYS B CA 1
ATOM 3379 C C . LYS B 1 184 ? -10.080 -56.743 67.343 1.00 57.14 166 LYS B C 1
ATOM 3380 O O . LYS B 1 184 ? -10.824 -57.104 66.427 1.00 55.62 166 LYS B O 1
ATOM 3386 N N . LEU B 1 185 ? -9.223 -57.568 67.987 1.00 56.07 167 LEU B N 1
ATOM 3387 C CA . LEU B 1 185 ? -9.062 -58.987 67.673 1.00 56.34 167 LEU B CA 1
ATOM 3388 C C . LEU B 1 185 ? -10.361 -59.749 67.825 1.00 60.30 167 LEU B C 1
ATOM 3389 O O . LEU B 1 185 ? -10.591 -60.715 67.087 1.00 61.64 167 LEU B O 1
ATOM 3394 N N . LYS B 1 186 ? -11.201 -59.318 68.794 1.00 54.58 168 LYS B N 1
ATOM 3395 C CA . LYS B 1 186 ? -12.520 -59.884 69.131 1.00 53.18 168 LYS B CA 1
ATOM 3396 C C . LYS B 1 186 ? -12.397 -61.403 69.351 1.00 57.21 168 LYS B C 1
ATOM 3397 O O . LYS B 1 186 ? -13.233 -62.192 68.920 1.00 56.63 168 LYS B O 1
ATOM 3400 N N . LEU B 1 187 ? -11.315 -61.773 70.045 1.00 54.81 169 LEU B N 1
ATOM 3401 C CA . LEU B 1 187 ? -10.868 -63.130 70.329 1.00 55.13 169 LEU B CA 1
ATOM 3402 C C . LEU B 1 187 ? -11.637 -63.732 71.496 1.00 59.97 169 LEU B C 1
ATOM 3403 O O . LEU B 1 187 ? -12.011 -64.909 71.465 1.00 60.57 169 LEU B O 1
ATOM 3408 N N . GLY B 1 188 ? -11.903 -62.895 72.481 1.00 56.45 170 GLY B N 1
ATOM 3409 C CA . GLY B 1 188 ? -12.579 -63.257 73.721 1.00 55.76 170 GLY B CA 1
ATOM 3410 C C . GLY B 1 188 ? -12.650 -62.106 74.700 1.00 61.79 170 GLY B C 1
ATOM 3411 O O . GLY B 1 188 ? -12.466 -60.940 74.328 1.00 60.25 170 GLY B O 1
ATOM 3412 N N . GLU B 1 189 ? -12.931 -62.438 75.967 1.00 61.86 171 GLU B N 1
ATOM 3413 C CA . GLU B 1 189 ? -13.085 -61.482 77.062 1.00 62.57 171 GLU B CA 1
ATOM 3414 C C . GLU B 1 189 ? -11.706 -60.999 77.496 1.00 65.74 171 GLU B C 1
ATOM 3415 O O . GLU B 1 189 ? -10.796 -61.825 77.672 1.00 65.62 171 GLU B O 1
ATOM 3421 N N . ILE B 1 190 ? -11.544 -59.665 77.644 1.00 61.33 172 ILE B N 1
ATOM 3422 C CA . ILE B 1 190 ? -10.268 -59.112 78.089 1.00 61.22 172 ILE B CA 1
ATOM 3423 C C . ILE B 1 190 ? -10.282 -59.142 79.606 1.00 66.34 172 ILE B C 1
ATOM 3424 O O . ILE B 1 190 ? -11.142 -58.506 80.224 1.00 66.34 172 ILE B O 1
ATOM 3429 N N . VAL B 1 191 ? -9.335 -59.900 80.199 1.00 61.90 173 VAL B N 1
ATOM 3430 C CA . VAL B 1 191 ? -9.251 -60.082 81.636 1.00 60.46 173 VAL B CA 1
ATOM 3431 C C . VAL B 1 191 ? -8.083 -59.302 82.223 1.00 67.78 173 VAL B C 1
ATOM 3432 O O . VAL B 1 191 ? -6.908 -59.627 82.012 1.00 69.70 173 VAL B O 1
ATOM 3436 N N . THR B 1 192 ? -8.435 -58.280 83.003 1.00 64.08 174 THR B N 1
ATOM 3437 C CA . THR B 1 192 ? -7.491 -57.421 83.686 1.00 63.75 174 THR B CA 1
ATOM 3438 C C . THR B 1 192 ? -7.109 -58.051 85.033 1.00 68.91 174 THR B C 1
ATOM 3439 O O . THR B 1 192 ? -7.965 -58.520 85.794 1.00 68.89 174 THR B O 1
ATOM 3443 N N . THR B 1 193 ? -5.798 -58.081 85.296 1.00 65.89 175 THR B N 1
ATOM 3444 C CA . THR B 1 193 ? -5.181 -58.597 86.518 1.00 65.28 175 THR B CA 1
ATOM 3445 C C . THR B 1 193 ? -4.124 -57.620 86.977 1.00 69.37 175 THR B C 1
ATOM 3446 O O . THR B 1 193 ? -3.486 -56.967 86.154 1.00 68.07 175 THR B O 1
ATOM 3450 N N . ILE B 1 194 ? -4.000 -57.464 88.294 1.00 67.37 176 ILE B N 1
ATOM 3451 C CA . ILE B 1 194 ? -3.031 -56.579 88.915 1.00 67.42 176 ILE B CA 1
ATOM 3452 C C . ILE B 1 194 ? -2.222 -57.471 89.879 1.00 76.27 176 ILE B C 1
ATOM 3453 O O . ILE B 1 194 ? -2.623 -57.686 91.032 1.00 75.72 176 ILE B O 1
ATOM 3458 N N . PRO B 1 195 ? -1.111 -58.071 89.373 1.00 76.82 177 PRO B N 1
ATOM 3459 C CA . PRO B 1 195 ? -0.277 -58.942 90.226 1.00 77.65 177 PRO B CA 1
ATOM 3460 C C . PRO B 1 195 ? 0.421 -58.161 91.340 1.00 83.75 177 PRO B C 1
ATOM 3461 O O . PRO B 1 195 ? 0.759 -58.739 92.375 1.00 84.36 177 PRO B O 1
ATOM 3465 N N . THR B 1 196 ? 0.625 -56.845 91.113 1.00 80.51 178 THR B N 1
ATOM 3466 C CA . THR B 1 196 ? 1.157 -55.847 92.046 1.00 80.74 178 THR B CA 1
ATOM 3467 C C . THR B 1 196 ? 0.719 -54.451 91.625 1.00 85.22 178 THR B C 1
ATOM 3468 O O . THR B 1 196 ? 0.528 -54.189 90.440 1.00 84.41 178 THR B O 1
ATOM 3472 N N . ILE B 1 197 ? 0.568 -53.564 92.613 1.00 83.37 179 ILE B N 1
ATOM 3473 C CA . ILE B 1 197 ? 0.143 -52.171 92.482 1.00 83.42 179 ILE B CA 1
ATOM 3474 C C . ILE B 1 197 ? 0.961 -51.466 91.381 1.00 86.84 179 ILE B C 1
ATOM 3475 O O . ILE B 1 197 ? 2.192 -51.590 91.358 1.00 85.95 179 ILE B O 1
ATOM 3480 N N . GLY B 1 198 ? 0.241 -50.838 90.438 1.00 82.94 180 GLY B N 1
ATOM 3481 C CA . GLY B 1 198 ? 0.815 -50.155 89.281 1.00 82.81 180 GLY B CA 1
ATOM 3482 C C . GLY B 1 198 ? 1.023 -51.038 88.059 1.00 85.69 180 GLY B C 1
ATOM 3483 O O . GLY B 1 198 ? 0.978 -50.546 86.927 1.00 85.66 180 GLY B O 1
ATOM 3484 N N . PHE B 1 199 ? 1.266 -52.355 88.273 1.00 80.24 181 PHE B N 1
ATOM 3485 C CA . PHE B 1 199 ? 1.452 -53.355 87.221 1.00 78.46 181 PHE B CA 1
ATOM 3486 C C . PHE B 1 199 ? 0.083 -53.911 86.781 1.00 79.24 181 PHE B C 1
ATOM 3487 O O . PHE B 1 199 ? -0.589 -54.621 87.541 1.00 79.06 181 PHE B O 1
ATOM 3495 N N . ASN B 1 200 ? -0.324 -53.562 85.553 1.00 72.53 182 ASN B N 1
ATOM 3496 C CA . ASN B 1 200 ? -1.629 -53.890 84.984 1.00 71.31 182 ASN B CA 1
ATOM 3497 C C . ASN B 1 200 ? -1.520 -54.861 83.781 1.00 69.88 182 ASN B C 1
ATOM 3498 O O . ASN B 1 200 ? -0.935 -54.514 82.742 1.00 69.32 182 ASN B O 1
ATOM 3503 N N . VAL B 1 201 ? -2.090 -56.073 83.930 1.00 62.19 183 VAL B N 1
ATOM 3504 C CA . VAL B 1 201 ? -2.034 -57.112 82.893 1.00 60.37 183 VAL B CA 1
ATOM 3505 C C . VAL B 1 201 ? -3.406 -57.424 82.275 1.00 63.86 183 VAL B C 1
ATOM 3506 O O . VAL B 1 201 ? -4.359 -57.744 82.980 1.00 63.25 183 VAL B O 1
ATOM 3510 N N . GLU B 1 202 ? -3.464 -57.387 80.943 1.00 60.34 184 GLU B N 1
ATOM 3511 C CA . GLU B 1 202 ? -4.645 -57.740 80.165 1.00 59.32 184 GLU B CA 1
ATOM 3512 C C . GLU B 1 202 ? -4.322 -59.060 79.552 1.00 61.93 184 GLU B C 1
ATOM 3513 O O . GLU B 1 202 ? -3.185 -59.266 79.114 1.00 61.00 184 GLU B O 1
ATOM 3519 N N . THR B 1 203 ? -5.305 -59.965 79.529 1.00 58.71 185 THR B N 1
ATOM 3520 C CA . THR B 1 203 ? -5.115 -61.287 78.947 1.00 58.80 185 THR B CA 1
ATOM 3521 C C . THR B 1 203 ? -6.412 -61.786 78.228 1.00 62.68 185 THR B C 1
ATOM 3522 O O . THR B 1 203 ? -7.529 -61.482 78.650 1.00 61.69 185 THR B O 1
ATOM 3526 N N . VAL B 1 204 ? -6.228 -62.475 77.076 1.00 60.42 186 VAL B N 1
ATOM 3527 C CA . VAL B 1 204 ? -7.298 -63.032 76.228 1.00 60.62 186 VAL B CA 1
ATOM 3528 C C . VAL B 1 204 ? -6.881 -64.427 75.811 1.00 64.19 186 VAL B C 1
ATOM 3529 O O . VAL B 1 204 ? -5.714 -64.659 75.482 1.00 62.92 186 VAL B O 1
ATOM 3533 N N . GLU B 1 205 ? -7.851 -65.342 75.779 1.00 62.65 187 GLU B N 1
ATOM 3534 C CA . GLU B 1 205 ? -7.618 -66.725 75.375 1.00 63.81 187 GLU B CA 1
ATOM 3535 C C . GLU B 1 205 ? -8.719 -67.239 74.468 1.00 66.45 187 GLU B C 1
ATOM 3536 O O . GLU B 1 205 ? -9.904 -67.024 74.741 1.00 66.39 187 GLU B O 1
ATOM 3542 N N . TYR B 1 206 ? -8.325 -67.934 73.402 1.00 61.07 188 TYR B N 1
ATOM 3543 C CA . TYR B 1 206 ? -9.227 -68.626 72.488 1.00 59.86 188 TYR B CA 1
ATOM 3544 C C . TYR B 1 206 ? -8.524 -69.858 72.000 1.00 63.76 188 TYR B C 1
ATOM 3545 O O . TYR B 1 206 ? -7.498 -69.738 71.326 1.00 64.24 188 TYR B O 1
ATOM 3554 N N . LYS B 1 207 ? -9.032 -71.046 72.400 1.00 59.41 189 LYS B N 1
ATOM 3555 C CA . LYS B 1 207 ? -8.430 -72.347 72.102 1.00 58.35 189 LYS B CA 1
ATOM 3556 C C . LYS B 1 207 ? -6.926 -72.301 72.477 1.00 63.11 189 LYS B C 1
ATOM 3557 O O . LYS B 1 207 ? -6.608 -71.978 73.630 1.00 62.17 189 LYS B O 1
ATOM 3563 N N . ASN B 1 208 ? -6.027 -72.488 71.501 1.00 60.62 190 ASN B N 1
ATOM 3564 C CA . ASN B 1 208 ? -4.581 -72.452 71.715 1.00 61.07 190 ASN B CA 1
ATOM 3565 C C . ASN B 1 208 ? -3.962 -71.025 71.550 1.00 66.60 190 ASN B C 1
ATOM 3566 O O . ASN B 1 208 ? -2.757 -70.854 71.789 1.00 67.20 190 ASN B O 1
ATOM 3571 N N . ILE B 1 209 ? -4.792 -69.996 71.234 1.00 62.32 191 ILE B N 1
ATOM 3572 C CA . ILE B 1 209 ? -4.292 -68.620 71.066 1.00 61.76 191 ILE B CA 1
ATOM 3573 C C . ILE B 1 209 ? -4.390 -67.836 72.402 1.00 66.52 191 ILE B C 1
ATOM 3574 O O . ILE B 1 209 ? -5.484 -67.668 72.932 1.00 65.96 191 ILE B O 1
ATOM 3579 N N . SER B 1 210 ? -3.230 -67.401 72.961 1.00 64.00 192 SER B N 1
ATOM 3580 C CA . SER B 1 210 ? -3.183 -66.713 74.252 1.00 63.73 192 SER B CA 1
ATOM 3581 C C . SER B 1 210 ? -2.417 -65.401 74.187 1.00 66.77 192 SER B C 1
ATOM 3582 O O . SER B 1 210 ? -1.211 -65.396 73.914 1.00 67.42 192 SER B O 1
ATOM 3585 N N . PHE B 1 211 ? -3.114 -64.288 74.442 1.00 60.82 193 PHE B N 1
ATOM 3586 C CA . PHE B 1 211 ? -2.489 -62.971 74.433 1.00 59.17 193 PHE B CA 1
ATOM 3587 C C . PHE B 1 211 ? -2.325 -62.441 75.831 1.00 61.39 193 PHE B C 1
ATOM 3588 O O . PHE B 1 211 ? -3.302 -62.415 76.573 1.00 60.08 193 PHE B O 1
ATOM 3596 N N . THR B 1 212 ? -1.108 -61.948 76.156 1.00 56.89 194 THR B N 1
ATOM 3597 C CA . THR B 1 212 ? -0.739 -61.308 77.425 1.00 55.88 194 THR B CA 1
ATOM 3598 C C . THR B 1 212 ? -0.181 -59.915 77.076 1.00 58.67 194 THR B C 1
ATOM 3599 O O . THR B 1 212 ? 0.771 -59.806 76.293 1.00 56.94 194 THR B O 1
ATOM 3603 N N . VAL B 1 213 ? -0.785 -58.859 77.654 1.00 54.84 195 VAL B N 1
ATOM 3604 C CA . VAL B 1 213 ? -0.407 -57.465 77.367 1.00 53.69 195 VAL B CA 1
ATOM 3605 C C . VAL B 1 213 ? -0.130 -56.631 78.626 1.00 56.74 195 VAL B C 1
ATOM 3606 O O . VAL B 1 213 ? -0.883 -56.731 79.604 1.00 56.32 195 VAL B O 1
ATOM 3610 N N . TRP B 1 214 ? 0.917 -55.763 78.565 1.00 52.11 196 TRP B N 1
ATOM 3611 C CA . TRP B 1 214 ? 1.264 -54.798 79.620 1.00 51.66 196 TRP B CA 1
ATOM 3612 C C . TRP B 1 214 ? 2.182 -53.713 79.078 1.00 56.15 196 TRP B C 1
ATOM 3613 O O . TRP B 1 214 ? 2.873 -53.930 78.078 1.00 55.21 196 TRP B O 1
ATOM 3624 N N . ASP B 1 215 ? 2.216 -52.559 79.763 1.00 53.82 197 ASP B N 1
ATOM 3625 C CA . ASP B 1 215 ? 3.067 -51.430 79.383 1.00 54.11 197 ASP B CA 1
ATOM 3626 C C . ASP B 1 215 ? 4.502 -51.614 79.908 1.00 59.69 197 ASP B C 1
ATOM 3627 O O . ASP B 1 215 ? 4.705 -52.239 80.948 1.00 60.87 197 ASP B O 1
ATOM 3632 N N . VAL B 1 216 ? 5.490 -51.073 79.186 1.00 55.45 198 VAL B N 1
ATOM 3633 C CA . VAL B 1 216 ? 6.918 -51.085 79.552 1.00 54.88 198 VAL B CA 1
ATOM 3634 C C . VAL B 1 216 ? 7.425 -49.625 79.502 1.00 61.50 198 VAL B C 1
ATOM 3635 O O . VAL B 1 216 ? 6.709 -48.757 78.981 1.00 61.37 198 VAL B O 1
ATOM 3639 N N . GLY B 1 217 ? 8.605 -49.366 80.075 1.00 59.21 199 GLY B N 1
ATOM 3640 C CA . GLY B 1 217 ? 9.206 -48.036 80.092 1.00 94.46 199 GLY B CA 1
ATOM 3641 C C . GLY B 1 217 ? 9.638 -47.587 81.466 1.00 128.24 199 GLY B C 1
ATOM 3642 O O . GLY B 1 217 ? 9.024 -46.688 82.036 1.00 94.05 199 GLY B O 1
ATOM 3643 N N . ARG B 1 223 ? 9.052 -55.525 87.478 1.00 79.10 205 ARG B N 1
ATOM 3644 C CA . ARG B 1 223 ? 10.047 -56.043 86.537 1.00 79.23 205 ARG B CA 1
ATOM 3645 C C . ARG B 1 223 ? 10.419 -57.544 86.772 1.00 83.56 205 ARG B C 1
ATOM 3646 O O . ARG B 1 223 ? 10.528 -58.273 85.782 1.00 82.36 205 ARG B O 1
ATOM 3648 N N . PRO B 1 224 ? 10.631 -58.069 88.009 1.00 81.03 206 PRO B N 1
ATOM 3649 C CA . PRO B 1 224 ? 10.950 -59.510 88.123 1.00 80.40 206 PRO B CA 1
ATOM 3650 C C . PRO B 1 224 ? 9.698 -60.412 88.053 1.00 82.55 206 PRO B C 1
ATOM 3651 O O . PRO B 1 224 ? 9.827 -61.633 87.932 1.00 82.45 206 PRO B O 1
ATOM 3655 N N . LEU B 1 225 ? 8.490 -59.800 88.090 1.00 76.64 207 LEU B N 1
ATOM 3656 C CA . LEU B 1 225 ? 7.215 -60.517 87.998 1.00 75.38 207 LEU B CA 1
ATOM 3657 C C . LEU B 1 225 ? 6.899 -60.902 86.558 1.00 77.02 207 LEU B C 1
ATOM 3658 O O . LEU B 1 225 ? 6.178 -61.865 86.308 1.00 77.92 207 LEU B O 1
ATOM 3663 N N . TRP B 1 226 ? 7.488 -60.166 85.619 1.00 70.08 208 TRP B N 1
ATOM 3664 C CA . TRP B 1 226 ? 7.389 -60.331 84.172 1.00 67.95 208 TRP B CA 1
ATOM 3665 C C . TRP B 1 226 ? 7.933 -61.679 83.734 1.00 70.94 208 TRP B C 1
ATOM 3666 O O . TRP B 1 226 ? 7.432 -62.278 82.782 1.00 69.84 208 TRP B O 1
ATOM 3677 N N . ARG B 1 227 ? 8.945 -62.150 84.459 1.00 68.10 209 ARG B N 1
ATOM 3678 C CA . ARG B 1 227 ? 9.660 -63.383 84.193 1.00 69.36 209 ARG B CA 1
ATOM 3679 C C . ARG B 1 227 ? 8.760 -64.620 84.293 1.00 76.45 209 ARG B C 1
ATOM 3680 O O . ARG B 1 227 ? 9.010 -65.609 83.595 1.00 74.92 209 ARG B O 1
ATOM 3688 N N . HIS B 1 228 ? 7.679 -64.541 85.097 1.00 77.24 210 HIS B N 1
ATOM 3689 C CA . HIS B 1 228 ? 6.710 -65.627 85.246 1.00 79.21 210 HIS B CA 1
ATOM 3690 C C . HIS B 1 228 ? 5.978 -65.848 83.918 1.00 81.34 210 HIS B C 1
ATOM 3691 O O . HIS B 1 228 ? 5.795 -66.996 83.504 1.00 81.56 210 HIS B O 1
ATOM 3698 N N . TYR B 1 229 ? 5.612 -64.738 83.239 1.00 75.62 211 TYR B N 1
ATOM 3699 C CA . TYR B 1 229 ? 4.908 -64.734 81.955 1.00 74.54 211 TYR B CA 1
ATOM 3700 C C . TYR B 1 229 ? 5.789 -65.191 80.803 1.00 76.35 211 TYR B C 1
ATOM 3701 O O . TYR B 1 229 ? 5.270 -65.774 79.847 1.00 76.68 211 TYR B O 1
ATOM 3710 N N . PHE B 1 230 ? 7.117 -64.952 80.895 1.00 70.97 212 PHE B N 1
ATOM 3711 C CA . PHE B 1 230 ? 8.092 -65.315 79.858 1.00 69.64 212 PHE B CA 1
ATOM 3712 C C . PHE B 1 230 ? 8.205 -66.814 79.620 1.00 75.25 212 PHE B C 1
ATOM 3713 O O . PHE B 1 230 ? 8.472 -67.213 78.487 1.00 74.63 212 PHE B O 1
ATOM 3721 N N . GLN B 1 231 ? 7.986 -67.634 80.672 1.00 74.83 213 GLN B N 1
ATOM 3722 C CA . GLN B 1 231 ? 8.092 -69.097 80.658 1.00 76.53 213 GLN B CA 1
ATOM 3723 C C . GLN B 1 231 ? 7.405 -69.762 79.453 1.00 83.28 213 GLN B C 1
ATOM 3724 O O . GLN B 1 231 ? 8.032 -70.592 78.790 1.00 84.95 213 GLN B O 1
ATOM 3726 N N . ASN B 1 232 ? 6.154 -69.395 79.150 1.00 79.20 214 ASN B N 1
ATOM 3727 C CA . ASN B 1 232 ? 5.446 -70.007 78.025 1.00 78.95 214 ASN B CA 1
ATOM 3728 C C . ASN B 1 232 ? 5.524 -69.191 76.706 1.00 80.93 214 ASN B C 1
ATOM 3729 O O . ASN B 1 232 ? 5.068 -69.691 75.673 1.00 81.04 214 ASN B O 1
ATOM 3731 N N . THR B 1 233 ? 6.084 -67.956 76.744 1.00 74.22 215 THR B N 1
ATOM 3732 C CA . THR B 1 233 ? 6.144 -67.026 75.603 1.00 72.07 215 THR B CA 1
ATOM 3733 C C . THR B 1 233 ? 6.886 -67.581 74.362 1.00 71.92 215 THR B C 1
ATOM 3734 O O . THR B 1 233 ? 8.102 -67.816 74.374 1.00 71.30 215 THR B O 1
ATOM 3738 N N . GLN B 1 234 ? 6.112 -67.733 73.284 1.00 65.87 216 GLN B N 1
ATOM 3739 C CA . GLN B 1 234 ? 6.538 -68.236 71.970 1.00 64.75 216 GLN B CA 1
ATOM 3740 C C . GLN B 1 234 ? 6.758 -67.076 70.984 1.00 65.24 216 GLN B C 1
ATOM 3741 O O . GLN B 1 234 ? 7.684 -67.122 70.170 1.00 65.09 216 GLN B O 1
ATOM 3747 N N . GLY B 1 235 ? 5.839 -66.109 71.014 1.00 57.54 217 GLY B N 1
ATOM 3748 C CA . GLY B 1 235 ? 5.871 -64.924 70.172 1.00 55.19 217 GLY B CA 1
ATOM 3749 C C . GLY B 1 235 ? 5.951 -63.644 70.976 1.00 54.15 217 GLY B C 1
ATOM 3750 O O . GLY B 1 235 ? 5.235 -63.477 71.962 1.00 52.46 217 GLY B O 1
ATOM 3751 N N . LEU B 1 236 ? 6.828 -62.732 70.569 1.00 48.90 218 LEU B N 1
ATOM 3752 C CA . LEU B 1 236 ? 6.936 -61.445 71.245 1.00 47.78 218 LEU B CA 1
ATOM 3753 C C . LEU B 1 236 ? 6.412 -60.350 70.312 1.00 51.60 218 LEU B C 1
ATOM 3754 O O . LEU B 1 236 ? 6.930 -60.187 69.208 1.00 51.62 218 LEU B O 1
ATOM 3759 N N . ILE B 1 237 ? 5.368 -59.628 70.737 1.00 46.83 219 ILE B N 1
ATOM 3760 C CA . ILE B 1 237 ? 4.886 -58.528 69.919 1.00 45.77 219 ILE B CA 1
ATOM 3761 C C . ILE B 1 237 ? 5.274 -57.211 70.556 1.00 49.08 219 ILE B C 1
ATOM 3762 O O . ILE B 1 237 ? 4.931 -56.952 71.711 1.00 47.63 219 ILE B O 1
ATOM 3767 N N . PHE B 1 238 ? 6.033 -56.395 69.803 1.00 46.17 220 PHE B N 1
ATOM 3768 C CA . PHE B 1 238 ? 6.419 -55.083 70.289 1.00 45.55 220 PHE B CA 1
ATOM 3769 C C . PHE B 1 238 ? 5.642 -54.031 69.524 1.00 50.06 220 PHE B C 1
ATOM 3770 O O . PHE B 1 238 ? 5.769 -53.916 68.299 1.00 50.41 220 PHE B O 1
ATOM 3778 N N . VAL B 1 239 ? 4.791 -53.296 70.245 1.00 45.76 221 VAL B N 1
ATOM 3779 C CA . VAL B 1 239 ? 3.964 -52.255 69.639 1.00 45.00 221 VAL B CA 1
ATOM 3780 C C . VAL B 1 239 ? 4.635 -50.900 69.863 1.00 46.94 221 VAL B C 1
ATOM 3781 O O . VAL B 1 239 ? 4.958 -50.556 70.999 1.00 47.09 221 VAL B O 1
ATOM 3785 N N . VAL B 1 240 ? 4.884 -50.170 68.770 1.00 42.65 222 VAL B N 1
ATOM 3786 C CA . VAL B 1 240 ? 5.504 -48.838 68.745 1.00 42.66 222 VAL B CA 1
ATOM 3787 C C . VAL B 1 240 ? 4.518 -47.840 68.137 1.00 48.87 222 VAL B C 1
ATOM 3788 O O . VAL B 1 240 ? 3.929 -48.121 67.095 1.00 49.64 222 VAL B O 1
ATOM 3792 N N . ASP B 1 241 ? 4.389 -46.651 68.752 1.00 46.10 223 ASP B N 1
ATOM 3793 C CA . ASP B 1 241 ? 3.620 -45.524 68.222 1.00 45.43 223 ASP B CA 1
ATOM 3794 C C . ASP B 1 241 ? 4.554 -44.883 67.190 1.00 50.65 223 ASP B C 1
ATOM 3795 O O . ASP B 1 241 ? 5.532 -44.223 67.568 1.00 51.30 223 ASP B O 1
ATOM 3800 N N . SER B 1 242 ? 4.292 -45.129 65.893 1.00 47.13 224 SER B N 1
ATOM 3801 C CA . SER B 1 242 ? 5.080 -44.610 64.763 1.00 46.95 224 SER B CA 1
ATOM 3802 C C . SER B 1 242 ? 5.129 -43.069 64.690 1.00 52.49 224 SER B C 1
ATOM 3803 O O . SER B 1 242 ? 5.995 -42.506 64.020 1.00 50.55 224 SER B O 1
ATOM 3806 N N . ASN B 1 243 ? 4.177 -42.401 65.343 1.00 53.19 225 ASN B N 1
ATOM 3807 C CA . ASN B 1 243 ? 4.065 -40.951 65.336 1.00 55.56 225 ASN B CA 1
ATOM 3808 C C . ASN B 1 243 ? 4.789 -40.296 66.526 1.00 63.97 225 ASN B C 1
ATOM 3809 O O . ASN B 1 243 ? 5.073 -39.095 66.481 1.00 64.64 225 ASN B O 1
ATOM 3814 N N . ASP B 1 244 ? 5.086 -41.071 67.581 1.00 62.92 226 ASP B N 1
ATOM 3815 C CA . ASP B 1 244 ? 5.787 -40.551 68.755 1.00 64.29 226 ASP B CA 1
ATOM 3816 C C . ASP B 1 244 ? 7.300 -40.595 68.492 1.00 70.38 226 ASP B C 1
ATOM 3817 O O . ASP B 1 244 ? 7.995 -41.578 68.821 1.00 69.75 226 ASP B O 1
ATOM 3822 N N . ARG B 1 245 ? 7.787 -39.509 67.852 1.00 67.92 227 ARG B N 1
ATOM 3823 C CA . ARG B 1 245 ? 9.190 -39.310 67.467 1.00 67.58 227 ARG B CA 1
ATOM 3824 C C . ARG B 1 245 ? 10.077 -39.072 68.688 1.00 72.03 227 ARG B C 1
ATOM 3825 O O . ARG B 1 245 ? 11.256 -39.450 68.664 1.00 72.72 227 ARG B O 1
ATOM 3833 N N . GLU B 1 246 ? 9.495 -38.478 69.762 1.00 66.22 228 GLU B N 1
ATOM 3834 C CA . GLU B 1 246 ? 10.186 -38.181 71.016 1.00 64.87 228 GLU B CA 1
ATOM 3835 C C . GLU B 1 246 ? 10.602 -39.459 71.768 1.00 66.90 228 GLU B C 1
ATOM 3836 O O . GLU B 1 246 ? 11.774 -39.600 72.142 1.00 66.93 228 GLU B O 1
ATOM 3838 N N . ARG B 1 247 ? 9.659 -40.399 71.952 1.00 61.10 229 ARG B N 1
ATOM 3839 C CA . ARG B 1 247 ? 9.896 -41.622 72.724 1.00 59.77 229 ARG B CA 1
ATOM 3840 C C . ARG B 1 247 ? 10.353 -42.843 71.903 1.00 60.47 229 ARG B C 1
ATOM 3841 O O . ARG B 1 247 ? 10.427 -43.939 72.471 1.00 58.54 229 ARG B O 1
ATOM 3849 N N . VAL B 1 248 ? 10.687 -42.669 70.603 1.00 57.06 230 VAL B N 1
ATOM 3850 C CA . VAL B 1 248 ? 11.139 -43.792 69.762 1.00 57.21 230 VAL B CA 1
ATOM 3851 C C . VAL B 1 248 ? 12.421 -44.479 70.349 1.00 63.60 230 VAL B C 1
ATOM 3852 O O . VAL B 1 248 ? 12.481 -45.713 70.354 1.00 63.33 230 VAL B O 1
ATOM 3856 N N . 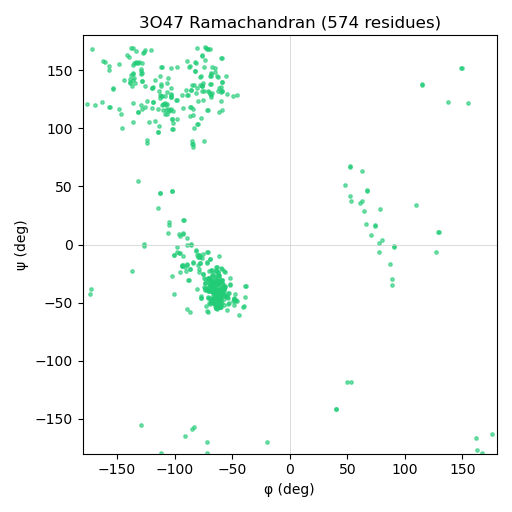ASN B 1 249 ? 13.396 -43.695 70.879 1.00 61.72 231 ASN B N 1
ATOM 3857 C CA . ASN B 1 249 ? 14.620 -44.237 71.487 1.00 62.37 231 ASN B CA 1
ATOM 3858 C C . ASN B 1 249 ? 14.326 -44.986 72.802 1.00 65.25 231 ASN B C 1
ATOM 3859 O O . ASN B 1 249 ? 14.965 -46.014 73.063 1.00 64.24 231 ASN B O 1
ATOM 3864 N N . GLU B 1 250 ? 13.324 -44.510 73.585 1.00 60.21 232 GLU B N 1
ATOM 3865 C CA . GLU B 1 250 ? 12.880 -45.180 74.809 1.00 59.81 232 GLU B CA 1
ATOM 3866 C C . GLU B 1 250 ? 12.355 -46.587 74.455 1.00 62.04 232 GLU B C 1
ATOM 3867 O O . GLU B 1 250 ? 12.732 -47.565 75.112 1.00 61.45 232 GLU B O 1
ATOM 3873 N N . ALA B 1 251 ? 11.513 -46.675 73.394 1.00 56.87 233 ALA B N 1
ATOM 3874 C CA . ALA B 1 251 ? 10.942 -47.926 72.886 1.00 56.02 233 ALA B CA 1
ATOM 3875 C C . ALA B 1 251 ? 12.049 -48.905 72.452 1.00 58.53 233 ALA B C 1
ATOM 3876 O O . ALA B 1 251 ? 11.964 -50.099 72.770 1.00 57.54 233 ALA B O 1
ATOM 3878 N N . ARG B 1 252 ? 13.087 -48.380 71.732 1.00 54.42 234 ARG B N 1
ATOM 3879 C CA . ARG B 1 252 ? 14.282 -49.107 71.273 1.00 53.64 234 ARG B CA 1
ATOM 3880 C C . ARG B 1 252 ? 14.988 -49.729 72.487 1.00 57.27 234 ARG B C 1
ATOM 3881 O O . ARG B 1 252 ? 15.306 -50.920 72.463 1.00 56.65 234 ARG B O 1
ATOM 3885 N N . GLU B 1 253 ? 15.170 -48.930 73.568 1.00 54.28 235 GLU B N 1
ATOM 3886 C CA . GLU B 1 253 ? 15.829 -49.355 74.809 1.00 54.16 235 GLU B CA 1
ATOM 3887 C C . GLU B 1 253 ? 15.057 -50.510 75.469 1.00 56.86 235 GLU B C 1
ATOM 3888 O O . GLU B 1 253 ? 15.661 -51.505 75.895 1.00 55.46 235 GLU B O 1
ATOM 3891 N N . GLU B 1 254 ? 13.720 -50.389 75.487 1.00 53.39 236 GLU B N 1
ATOM 3892 C CA . GLU B 1 254 ? 12.834 -51.366 76.098 1.00 53.71 236 GLU B CA 1
ATOM 3893 C C . GLU B 1 254 ? 12.774 -52.671 75.324 1.00 59.02 236 GLU B C 1
ATOM 3894 O O . GLU B 1 254 ? 12.751 -53.734 75.946 1.00 57.83 236 GLU B O 1
ATOM 3900 N N . LEU B 1 255 ? 12.767 -52.599 73.980 1.00 58.19 237 LEU B N 1
ATOM 3901 C CA . LEU B 1 255 ? 12.773 -53.778 73.112 1.00 59.49 237 LEU B CA 1
ATOM 3902 C C . LEU B 1 255 ? 14.085 -54.561 73.305 1.00 66.42 237 LEU B C 1
ATOM 3903 O O . LEU B 1 255 ? 14.042 -55.784 73.453 1.00 66.52 237 LEU B O 1
ATOM 3908 N N . MET B 1 256 ? 15.236 -53.848 73.327 1.00 64.34 238 MET B N 1
ATOM 3909 C CA . MET B 1 256 ? 16.555 -54.445 73.552 1.00 64.96 238 MET B CA 1
ATOM 3910 C C . MET B 1 256 ? 16.645 -55.073 74.952 1.00 68.79 238 MET B C 1
ATOM 3911 O O . MET B 1 256 ? 17.154 -56.189 75.085 1.00 68.58 238 MET B O 1
ATOM 3916 N N . ARG B 1 257 ? 16.078 -54.386 75.973 1.00 64.57 239 ARG B N 1
ATOM 3917 C CA . ARG B 1 257 ? 15.991 -54.876 77.354 1.00 63.97 239 ARG B CA 1
ATOM 3918 C C . ARG B 1 257 ? 15.244 -56.229 77.354 1.00 67.56 239 ARG B C 1
ATOM 3919 O O . ARG B 1 257 ? 15.699 -57.178 77.988 1.00 67.80 239 ARG B O 1
ATOM 3923 N N . MET B 1 258 ? 14.137 -56.316 76.589 1.00 63.58 240 MET B N 1
ATOM 3924 C CA . MET B 1 258 ? 13.313 -57.513 76.419 1.00 63.43 240 MET B CA 1
ATOM 3925 C C . MET B 1 258 ? 14.101 -58.623 75.726 1.00 69.40 240 MET B C 1
ATOM 3926 O O . MET B 1 258 ? 14.165 -59.739 76.245 1.00 70.44 240 MET B O 1
ATOM 3931 N N . LEU B 1 259 ? 14.714 -58.318 74.557 1.00 64.87 241 LEU B N 1
ATOM 3932 C CA . LEU B 1 259 ? 15.466 -59.295 73.764 1.00 63.54 241 LEU B CA 1
ATOM 3933 C C . LEU B 1 259 ? 16.682 -59.868 74.523 1.00 68.02 241 LEU B C 1
ATOM 3934 O O . LEU B 1 259 ? 17.075 -61.014 74.281 1.00 66.49 241 LEU B O 1
ATOM 3939 N N . ALA B 1 260 ? 17.184 -59.113 75.518 1.00 66.74 242 ALA B N 1
ATOM 3940 C CA . ALA B 1 260 ? 18.268 -59.522 76.416 1.00 67.17 242 ALA B CA 1
ATOM 3941 C C . ALA B 1 260 ? 17.805 -60.613 77.420 1.00 72.88 242 ALA B C 1
ATOM 3942 O O . ALA B 1 260 ? 18.653 -61.292 77.999 1.00 72.46 242 ALA B O 1
ATOM 3944 N N . GLU B 1 261 ? 16.474 -60.805 77.587 1.00 70.35 243 GLU B N 1
ATOM 3945 C CA . GLU B 1 261 ? 15.895 -61.797 78.496 1.00 70.57 243 GLU B CA 1
ATOM 3946 C C . GLU B 1 261 ? 16.161 -63.222 78.067 1.00 76.78 243 GLU B C 1
ATOM 3947 O O . GLU B 1 261 ? 15.917 -63.587 76.923 1.00 76.10 243 GLU B O 1
ATOM 3953 N N . ASP B 1 262 ? 16.647 -64.022 79.021 1.00 76.56 244 ASP B N 1
ATOM 3954 C CA . ASP B 1 262 ? 17.025 -65.426 78.870 1.00 77.60 244 ASP B CA 1
ATOM 3955 C C . ASP B 1 262 ? 15.845 -66.322 78.468 1.00 80.51 244 ASP B C 1
ATOM 3956 O O . ASP B 1 262 ? 16.033 -67.204 77.626 1.00 80.23 244 ASP B O 1
ATOM 3961 N N . GLU B 1 263 ? 14.647 -66.124 79.073 1.00 75.45 245 GLU B N 1
ATOM 3962 C CA . GLU B 1 263 ? 13.476 -66.961 78.756 1.00 74.40 245 GLU B CA 1
ATOM 3963 C C . GLU B 1 263 ? 12.802 -66.555 77.419 1.00 78.08 245 GLU B C 1
ATOM 3964 O O . GLU B 1 263 ? 11.950 -67.293 76.907 1.00 77.44 245 GLU B O 1
ATOM 3966 N N . LEU B 1 264 ? 13.206 -65.404 76.843 1.00 74.49 246 LEU B N 1
ATOM 3967 C CA . LEU B 1 264 ? 12.668 -64.902 75.576 1.00 74.05 246 LEU B CA 1
ATOM 3968 C C . LEU B 1 264 ? 13.580 -65.248 74.387 1.00 76.55 246 LEU B C 1
ATOM 3969 O O . LEU B 1 264 ? 13.218 -64.969 73.244 1.00 76.96 246 LEU B O 1
ATOM 3974 N N . ARG B 1 265 ? 14.736 -65.910 74.680 1.00 71.10 247 ARG B N 1
ATOM 3975 C CA . ARG B 1 265 ? 15.801 -66.377 73.776 1.00 69.10 247 ARG B CA 1
ATOM 3976 C C . ARG B 1 265 ? 15.306 -66.940 72.442 1.00 71.13 247 ARG B C 1
ATOM 3977 O O . ARG B 1 265 ? 15.877 -66.616 71.400 1.00 70.28 247 ARG B O 1
ATOM 3979 N N . ASP B 1 266 ? 14.267 -67.792 72.475 1.00 67.32 248 ASP B N 1
ATOM 3980 C CA . ASP B 1 266 ? 13.733 -68.466 71.284 1.00 66.79 248 ASP B CA 1
ATOM 3981 C C . ASP B 1 266 ? 12.396 -67.898 70.799 1.00 66.86 248 ASP B C 1
ATOM 3982 O O . ASP B 1 266 ? 11.779 -68.475 69.895 1.00 65.90 248 ASP B O 1
ATOM 3987 N N . ALA B 1 267 ? 11.964 -66.758 71.365 1.00 61.00 249 ALA B N 1
ATOM 3988 C CA . ALA B 1 267 ? 10.706 -66.140 70.960 1.00 59.51 249 ALA B CA 1
ATOM 3989 C C . ALA B 1 267 ? 10.904 -65.405 69.630 1.00 61.80 249 ALA B C 1
ATOM 3990 O O . ALA B 1 267 ? 11.951 -64.780 69.414 1.00 61.29 249 ALA B O 1
ATOM 3992 N N . VAL B 1 268 ? 9.924 -65.546 68.713 1.00 56.28 250 VAL B N 1
ATOM 3993 C CA . VAL B 1 268 ? 9.904 -64.878 67.408 1.00 54.58 250 VAL B CA 1
ATOM 3994 C C . VAL B 1 268 ? 9.386 -63.462 67.695 1.00 57.17 250 VAL B C 1
ATOM 3995 O O . VAL B 1 268 ? 8.419 -63.284 68.441 1.00 56.43 250 VAL B O 1
ATOM 3999 N N . LEU B 1 269 ? 10.029 -62.461 67.124 1.00 53.24 251 LEU B N 1
ATOM 4000 C CA . LEU B 1 269 ? 9.612 -61.086 67.348 1.00 52.03 251 LEU B CA 1
ATOM 4001 C C . LEU B 1 269 ? 8.826 -60.503 66.163 1.00 56.30 251 LEU B C 1
ATOM 4002 O O . LEU B 1 269 ? 9.269 -60.547 65.016 1.00 54.04 251 LEU B O 1
ATOM 4007 N N . LEU B 1 270 ? 7.648 -59.942 66.468 1.00 54.31 252 LEU B N 1
ATOM 4008 C CA . LEU B 1 270 ? 6.823 -59.206 65.521 1.00 53.27 252 LEU B CA 1
ATOM 4009 C C . LEU B 1 270 ? 6.703 -57.790 66.062 1.00 55.40 252 LEU B C 1
ATOM 4010 O O . LEU B 1 270 ? 6.296 -57.590 67.211 1.00 56.47 252 LEU B O 1
ATOM 4015 N N . VAL B 1 271 ? 7.108 -56.819 65.252 1.00 48.81 253 VAL B N 1
ATOM 4016 C CA . VAL B 1 271 ? 7.010 -55.422 65.631 1.00 47.08 253 VAL B CA 1
ATOM 4017 C C . VAL B 1 271 ? 5.819 -54.871 64.885 1.00 53.00 253 VAL B C 1
ATOM 4018 O O . VAL B 1 271 ? 5.719 -55.052 63.665 1.00 54.90 253 VAL B O 1
ATOM 4022 N N . PHE B 1 272 ? 4.893 -54.239 65.620 1.00 47.86 254 PHE B N 1
ATOM 4023 C CA . PHE B 1 272 ? 3.738 -53.577 65.032 1.00 46.73 254 PHE B CA 1
ATOM 4024 C C . PHE B 1 272 ? 4.050 -52.086 65.034 1.00 49.83 254 PHE B C 1
ATOM 4025 O O . PHE B 1 272 ? 4.085 -51.477 66.101 1.00 49.54 254 PHE B O 1
ATOM 4033 N N . ALA B 1 273 ? 4.325 -51.498 63.868 1.00 46.20 255 ALA B N 1
ATOM 4034 C CA . ALA B 1 273 ? 4.569 -50.047 63.806 1.00 45.88 255 ALA B CA 1
ATOM 4035 C C . ALA B 1 273 ? 3.178 -49.427 63.699 1.00 48.85 255 ALA B C 1
ATOM 4036 O O . ALA B 1 273 ? 2.623 -49.318 62.609 1.00 48.34 255 ALA B O 1
ATOM 4038 N N . ASN B 1 274 ? 2.577 -49.145 64.849 1.00 44.98 256 ASN B N 1
ATOM 4039 C CA . ASN B 1 274 ? 1.208 -48.669 64.930 1.00 45.21 256 ASN B CA 1
ATOM 4040 C C . ASN B 1 274 ? 1.042 -47.186 64.650 1.00 49.44 256 ASN B C 1
ATOM 4041 O O . ASN B 1 274 ? 2.028 -46.453 64.596 1.00 48.63 256 ASN B O 1
ATOM 4046 N N . LYS B 1 275 ? -0.231 -46.754 64.485 1.00 46.54 257 LYS B N 1
ATOM 4047 C CA . LYS B 1 275 ? -0.675 -45.380 64.220 1.00 46.64 257 LYS B CA 1
ATOM 4048 C C . LYS B 1 275 ? -0.119 -44.892 62.897 1.00 49.45 257 LYS B C 1
ATOM 4049 O O . LYS B 1 275 ? 0.247 -43.719 62.751 1.00 49.22 257 LYS B O 1
ATOM 4055 N N . GLN B 1 276 ? -0.067 -45.807 61.918 1.00 45.21 258 GLN B N 1
ATOM 4056 C CA . GLN B 1 276 ? 0.441 -45.508 60.583 1.00 45.13 258 GLN B CA 1
ATOM 4057 C C . GLN B 1 276 ? -0.587 -44.687 59.774 1.00 50.97 258 GLN B C 1
ATOM 4058 O O . GLN B 1 276 ? -0.278 -44.214 58.687 1.00 51.66 258 GLN B O 1
ATOM 4064 N N . ASP B 1 277 ? -1.809 -44.522 60.315 1.00 47.85 259 ASP B N 1
ATOM 4065 C CA . ASP B 1 277 ? -2.893 -43.729 59.736 1.00 47.21 259 ASP B CA 1
ATOM 4066 C C . ASP B 1 277 ? -2.612 -42.244 59.899 1.00 53.52 259 ASP B C 1
ATOM 4067 O O . ASP B 1 277 ? -3.055 -41.441 59.067 1.00 53.62 259 ASP B O 1
ATOM 4072 N N . LEU B 1 278 ? -1.870 -41.880 60.973 1.00 51.79 260 LEU B N 1
ATOM 4073 C CA . LEU B 1 278 ? -1.512 -40.503 61.305 1.00 52.14 260 LEU B CA 1
ATOM 4074 C C . LEU B 1 278 ? -0.648 -39.844 60.206 1.00 60.00 260 LEU B C 1
ATOM 4075 O O . LEU B 1 278 ? 0.106 -40.539 59.519 1.00 59.68 260 LEU B O 1
ATOM 4080 N N . PRO B 1 279 ? -0.834 -38.522 59.952 1.00 58.95 261 PRO B N 1
ATOM 4081 C CA . PRO B 1 279 ? -0.141 -37.894 58.822 1.00 58.82 261 PRO B CA 1
ATOM 4082 C C . PRO B 1 279 ? 1.368 -37.818 58.953 1.00 62.13 261 PRO B C 1
ATOM 4083 O O . PRO B 1 279 ? 2.070 -38.208 58.015 1.00 60.68 261 PRO B O 1
ATOM 4087 N N . ASN B 1 280 ? 1.865 -37.350 60.109 1.00 58.99 262 ASN B N 1
ATOM 4088 C CA . ASN B 1 280 ? 3.302 -37.150 60.320 1.00 58.52 262 ASN B CA 1
ATOM 4089 C C . ASN B 1 280 ? 4.001 -38.373 60.959 1.00 59.83 262 ASN B C 1
ATOM 4090 O O . ASN B 1 280 ? 5.118 -38.252 61.480 1.00 59.02 262 ASN B O 1
ATOM 4095 N N . ALA B 1 281 ? 3.376 -39.566 60.831 1.00 55.38 263 ALA B N 1
ATOM 4096 C CA . ALA B 1 281 ? 3.899 -40.833 61.345 1.00 54.81 263 ALA B CA 1
ATOM 4097 C C . ALA B 1 281 ? 5.134 -41.266 60.580 1.00 58.07 263 ALA B C 1
ATOM 4098 O O . ALA B 1 281 ? 5.242 -40.977 59.393 1.00 58.18 263 ALA B O 1
ATOM 4100 N N . MET B 1 282 ? 6.077 -41.929 61.254 1.00 54.29 264 MET B N 1
ATOM 4101 C CA . MET B 1 282 ? 7.294 -42.427 60.605 1.00 53.62 264 MET B CA 1
ATOM 4102 C C . MET B 1 282 ? 6.893 -43.669 59.843 1.00 56.64 264 MET B C 1
ATOM 4103 O O . MET B 1 282 ? 6.040 -44.414 60.317 1.00 55.76 264 MET B O 1
ATOM 4108 N N . ASN B 1 283 ? 7.503 -43.904 58.676 1.00 54.23 265 ASN B N 1
ATOM 4109 C CA . ASN B 1 283 ? 7.241 -45.103 57.869 1.00 53.93 265 ASN B CA 1
ATOM 4110 C C . ASN B 1 283 ? 7.942 -46.317 58.489 1.00 57.37 265 ASN B C 1
ATOM 4111 O O . ASN B 1 283 ? 8.831 -46.148 59.326 1.00 56.31 265 ASN B O 1
ATOM 4116 N N . ALA B 1 284 ? 7.524 -47.540 58.103 1.00 55.02 266 ALA B N 1
ATOM 4117 C CA . ALA B 1 284 ? 8.092 -48.797 58.629 1.00 54.26 266 ALA B CA 1
ATOM 4118 C C . ALA B 1 284 ? 9.621 -48.888 58.419 1.00 56.96 266 ALA B C 1
ATOM 4119 O O . ALA B 1 284 ? 10.320 -49.386 59.301 1.00 56.75 266 ALA B O 1
ATOM 4121 N N . ALA B 1 285 ? 10.131 -48.366 57.280 1.00 52.06 267 ALA B N 1
ATOM 4122 C CA . ALA B 1 285 ? 11.557 -48.351 56.959 1.00 51.20 267 ALA B CA 1
ATOM 4123 C C . ALA B 1 285 ? 12.336 -47.452 57.935 1.00 57.09 267 ALA B C 1
ATOM 4124 O O . ALA B 1 285 ? 13.475 -47.784 58.297 1.00 56.67 267 ALA B O 1
ATOM 4126 N N . GLU B 1 286 ? 11.699 -46.334 58.381 1.00 53.96 268 GLU B N 1
ATOM 4127 C CA . GLU B 1 286 ? 12.273 -45.382 59.332 1.00 53.75 268 GLU B CA 1
ATOM 4128 C C . GLU B 1 286 ? 12.347 -46.007 60.732 1.00 59.74 268 GLU B C 1
ATOM 4129 O O . GLU B 1 286 ? 13.387 -45.904 61.390 1.00 59.05 268 GLU B O 1
ATOM 4135 N N . ILE B 1 287 ? 11.255 -46.678 61.167 1.00 57.90 269 ILE B N 1
ATOM 4136 C CA . ILE B 1 287 ? 11.145 -47.334 62.477 1.00 57.86 269 ILE B CA 1
ATOM 4137 C C . ILE B 1 287 ? 12.092 -48.523 62.551 1.00 61.05 269 ILE B C 1
ATOM 4138 O O . ILE B 1 287 ? 12.736 -48.692 63.587 1.00 62.00 269 ILE B O 1
ATOM 4143 N N . THR B 1 288 ? 12.243 -49.294 61.452 1.00 55.97 270 THR B N 1
ATOM 4144 C CA . THR B 1 288 ? 13.171 -50.431 61.421 1.00 56.20 270 THR B CA 1
ATOM 4145 C C . THR B 1 288 ? 14.575 -49.954 61.754 1.00 61.34 270 THR B C 1
ATOM 4146 O O . THR B 1 288 ? 15.306 -50.638 62.478 1.00 61.57 270 THR B O 1
ATOM 4150 N N . ASP B 1 289 ? 14.937 -48.762 61.239 1.00 58.24 271 ASP B N 1
ATOM 4151 C CA . ASP B 1 289 ? 16.238 -48.161 61.485 1.00 58.65 271 ASP B CA 1
ATOM 4152 C C . ASP B 1 289 ? 16.350 -47.680 62.938 1.00 60.94 271 ASP B C 1
ATOM 4153 O O . ASP B 1 289 ? 17.230 -48.150 63.651 1.00 61.39 271 ASP B O 1
ATOM 4158 N N . LYS B 1 290 ? 15.440 -46.785 63.372 1.00 55.64 272 LYS B N 1
ATOM 4159 C CA . LYS B 1 290 ? 15.393 -46.207 64.718 1.00 55.47 272 LYS B CA 1
ATOM 4160 C C . LYS B 1 290 ? 15.292 -47.257 65.842 1.00 62.07 272 LYS B C 1
ATOM 4161 O O . LYS B 1 290 ? 15.670 -46.949 66.971 1.00 62.49 272 LYS B O 1
ATOM 4167 N N . LEU B 1 291 ? 14.803 -48.487 65.544 1.00 58.75 273 LEU B N 1
ATOM 4168 C CA . LEU B 1 291 ? 14.732 -49.566 66.533 1.00 58.60 273 LEU B CA 1
ATOM 4169 C C . LEU B 1 291 ? 15.983 -50.438 66.473 1.00 65.69 273 LEU B C 1
ATOM 4170 O O . LEU B 1 291 ? 16.238 -51.204 67.407 1.00 65.90 273 LEU B O 1
ATOM 4175 N N . GLY B 1 292 ? 16.718 -50.334 65.364 1.00 63.68 274 GLY B N 1
ATOM 4176 C CA . GLY B 1 292 ? 17.917 -51.118 65.104 1.00 64.07 274 GLY B CA 1
ATOM 4177 C C . GLY B 1 292 ? 17.612 -52.589 64.915 1.00 68.78 274 GLY B C 1
ATOM 4178 O O . GLY B 1 292 ? 18.285 -53.440 65.498 1.00 69.37 274 GLY B O 1
ATOM 4179 N N . LEU 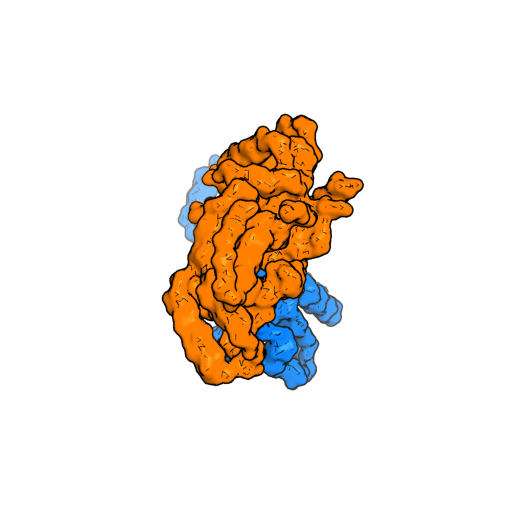B 1 293 ? 16.602 -52.898 64.099 1.00 65.47 275 LEU B N 1
ATOM 4180 C CA . LEU B 1 293 ? 16.194 -54.277 63.866 1.00 66.02 275 LEU B CA 1
ATOM 4181 C C . LEU B 1 293 ? 17.144 -55.049 62.946 1.00 72.43 275 LEU B C 1
ATOM 4182 O O . LEU B 1 293 ? 17.204 -56.275 63.051 1.00 71.81 275 LEU B O 1
ATOM 4187 N N . HIS B 1 294 ? 17.893 -54.353 62.063 1.00 71.58 276 HIS B N 1
ATOM 4188 C CA . HIS B 1 294 ? 18.817 -55.031 61.145 1.00 72.29 276 HIS B CA 1
ATOM 4189 C C . HIS B 1 294 ? 20.104 -55.447 61.840 1.00 78.60 276 HIS B C 1
ATOM 4190 O O . HIS B 1 294 ? 20.806 -56.324 61.337 1.00 78.54 276 HIS B O 1
ATOM 4197 N N . SER B 1 295 ? 20.369 -54.883 63.034 1.00 76.58 277 SER B N 1
ATOM 4198 C CA . SER B 1 295 ? 21.528 -55.239 63.850 1.00 76.84 277 SER B CA 1
ATOM 4199 C C . SER B 1 295 ? 21.282 -56.557 64.597 1.00 83.09 277 SER B C 1
ATOM 4200 O O . SER B 1 295 ? 22.217 -57.106 65.176 1.00 83.85 277 SER B O 1
ATOM 4203 N N . LEU B 1 296 ? 20.032 -57.057 64.597 1.00 80.51 278 LEU B N 1
ATOM 4204 C CA . LEU B 1 296 ? 19.684 -58.287 65.303 1.00 80.74 278 LEU B CA 1
ATOM 4205 C C . LEU B 1 296 ? 20.073 -59.509 64.518 1.00 86.32 278 LEU B C 1
ATOM 4206 O O . LEU B 1 296 ? 19.678 -59.672 63.359 1.00 85.96 278 LEU B O 1
ATOM 4211 N N . ARG B 1 297 ? 20.884 -60.346 65.161 1.00 84.27 279 ARG B N 1
ATOM 4212 C CA . ARG B 1 297 ? 21.356 -61.624 64.645 1.00 84.74 279 ARG B CA 1
ATOM 4213 C C . ARG B 1 297 ? 20.830 -62.734 65.569 1.00 88.29 279 ARG B C 1
ATOM 4214 O O . ARG B 1 297 ? 20.750 -62.548 66.798 1.00 87.15 279 ARG B O 1
ATOM 4216 N N . HIS B 1 298 ? 20.440 -63.874 64.955 1.00 84.61 280 HIS B N 1
ATOM 4217 C CA . HIS B 1 298 ? 19.885 -65.066 65.599 1.00 84.72 280 HIS B CA 1
ATOM 4218 C C . HIS B 1 298 ? 18.555 -64.732 66.281 1.00 83.94 280 HIS B C 1
ATOM 4219 O O . HIS B 1 298 ? 18.447 -64.786 67.512 1.00 83.49 280 HIS B O 1
ATOM 4226 N N . ARG B 1 299 ? 17.565 -64.329 65.450 1.00 76.08 281 ARG B N 1
ATOM 4227 C CA . ARG B 1 299 ? 16.177 -64.019 65.816 1.00 73.61 281 ARG B CA 1
ATOM 4228 C C . ARG B 1 299 ? 15.324 -63.692 64.614 1.00 75.17 281 ARG B C 1
ATOM 4229 O O . ARG B 1 299 ? 15.609 -62.712 63.914 1.00 75.57 281 ARG B O 1
ATOM 4237 N N . ASN B 1 300 ? 14.246 -64.481 64.405 1.00 69.00 282 ASN B N 1
ATOM 4238 C CA . ASN B 1 300 ? 13.265 -64.229 63.344 1.00 68.15 282 ASN B CA 1
ATOM 4239 C C . ASN B 1 300 ? 12.474 -62.997 63.750 1.00 69.53 282 ASN B C 1
ATOM 4240 O O . ASN B 1 300 ? 11.822 -62.994 64.797 1.00 69.97 282 ASN B O 1
ATOM 4245 N N . TRP B 1 301 ? 12.600 -61.933 62.976 1.00 63.01 283 TRP B N 1
ATOM 4246 C CA . TRP B 1 301 ? 11.863 -60.723 63.260 1.00 61.51 283 TRP B CA 1
ATOM 4247 C C . TRP B 1 301 ? 11.152 -60.215 61.999 1.00 60.95 283 TRP B C 1
ATOM 4248 O O . TRP B 1 301 ? 11.546 -60.536 60.870 1.00 59.46 283 TRP B O 1
ATOM 4259 N N . TYR B 1 302 ? 10.098 -59.431 62.201 1.00 55.37 284 TYR B N 1
ATOM 4260 C CA . TYR B 1 302 ? 9.320 -58.861 61.108 1.00 54.48 284 TYR B CA 1
ATOM 4261 C C . TYR B 1 302 ? 8.675 -57.590 61.598 1.00 56.72 284 TYR B C 1
ATOM 4262 O O . TYR B 1 302 ? 8.163 -57.548 62.718 1.00 57.29 284 TYR B O 1
ATOM 4271 N N . ILE B 1 303 ? 8.741 -56.543 60.784 1.00 50.63 285 ILE B N 1
ATOM 4272 C CA . ILE B 1 303 ? 8.068 -55.292 61.096 1.00 48.92 285 ILE B CA 1
ATOM 4273 C C . ILE B 1 303 ? 6.802 -55.235 60.230 1.00 50.37 285 ILE B C 1
ATOM 4274 O O . ILE B 1 303 ? 6.848 -55.543 59.033 1.00 49.09 285 ILE B O 1
ATOM 4279 N N . GLN B 1 304 ? 5.670 -54.963 60.846 1.00 46.35 286 GLN B N 1
ATOM 4280 C CA . GLN B 1 304 ? 4.420 -54.865 60.110 1.00 46.10 286 GLN B CA 1
ATOM 4281 C C . GLN B 1 304 ? 3.755 -53.518 60.411 1.00 51.43 286 GLN B C 1
ATOM 4282 O O . GLN B 1 304 ? 3.461 -53.234 61.578 1.00 51.76 286 GLN B O 1
ATOM 4288 N N . ALA B 1 305 ? 3.573 -52.673 59.361 1.00 48.22 287 ALA B N 1
ATOM 4289 C CA . ALA B 1 305 ? 2.932 -51.346 59.457 1.00 47.60 287 ALA B CA 1
ATOM 4290 C C . ALA B 1 305 ? 1.457 -51.560 59.764 1.00 50.35 287 ALA B C 1
ATOM 4291 O O . ALA B 1 305 ? 0.815 -52.371 59.099 1.00 49.69 287 ALA B O 1
ATOM 4293 N N . THR B 1 306 ? 0.950 -50.925 60.822 1.00 47.59 288 THR B N 1
ATOM 4294 C CA . THR B 1 306 ? -0.438 -51.129 61.244 1.00 48.37 288 THR B CA 1
ATOM 4295 C C . THR B 1 306 ? -1.204 -49.874 61.626 1.00 53.88 288 THR B C 1
ATOM 4296 O O . THR B 1 306 ? -0.661 -48.782 61.825 1.00 53.14 288 THR B O 1
ATOM 4300 N N . CYS B 1 307 ? -2.504 -50.096 61.782 1.00 52.12 289 CYS B N 1
ATOM 4301 C CA . CYS B 1 307 ? -3.478 -49.148 62.262 1.00 52.12 289 CYS B CA 1
ATOM 4302 C C . CYS B 1 307 ? -4.467 -49.966 63.046 1.00 57.13 289 CYS B C 1
ATOM 4303 O O . CYS B 1 307 ? -5.318 -50.642 62.464 1.00 58.08 289 CYS B O 1
ATOM 4306 N N . ALA B 1 308 ? -4.314 -49.946 64.368 1.00 52.92 290 ALA B N 1
ATOM 4307 C CA . ALA B 1 308 ? -5.151 -50.692 65.289 1.00 52.76 290 ALA B CA 1
ATOM 4308 C C . ALA B 1 308 ? -6.620 -50.288 65.227 1.00 56.81 290 ALA B C 1
ATOM 4309 O O . ALA B 1 308 ? -7.471 -51.134 65.459 1.00 57.05 290 ALA B O 1
ATOM 4311 N N . THR B 1 309 ? -6.912 -49.007 64.913 1.00 52.25 291 THR B N 1
ATOM 4312 C CA . THR B 1 309 ? -8.267 -48.474 64.888 1.00 51.61 291 THR B CA 1
ATOM 4313 C C . THR B 1 309 ? -9.029 -48.969 63.685 1.00 54.78 291 THR B C 1
ATOM 4314 O O . THR B 1 309 ? -10.224 -49.203 63.787 1.00 54.35 291 THR B O 1
ATOM 4318 N N . SER B 1 310 ? -8.368 -49.099 62.545 1.00 51.87 292 SER B N 1
ATOM 4319 C CA . SER B 1 310 ? -9.039 -49.625 61.355 1.00 51.25 292 SER B CA 1
ATOM 4320 C C . SER B 1 310 ? -8.886 -51.145 61.299 1.00 55.53 292 SER B C 1
ATOM 4321 O O . SER B 1 310 ? -9.687 -51.819 60.653 1.00 56.14 292 SER B O 1
ATOM 4324 N N . GLY B 1 311 ? -7.859 -51.659 61.979 1.00 50.92 293 GLY B N 1
ATOM 4325 C CA . GLY B 1 311 ? -7.522 -53.074 62.001 1.00 49.81 293 GLY B CA 1
ATOM 4326 C C . GLY B 1 311 ? -6.540 -53.439 60.901 1.00 53.30 293 GLY B C 1
ATOM 4327 O O . GLY B 1 311 ? -6.119 -54.597 60.816 1.00 53.31 293 GLY B O 1
ATOM 4328 N N . ASP B 1 312 ? -6.155 -52.454 60.049 1.00 49.71 294 ASP B N 1
ATOM 4329 C CA . ASP B 1 312 ? -5.227 -52.681 58.939 1.00 50.91 294 ASP B CA 1
ATOM 4330 C C . ASP B 1 312 ? -3.869 -53.136 59.416 1.00 54.74 294 ASP B C 1
ATOM 4331 O O . ASP B 1 312 ? -3.307 -52.551 60.346 1.00 53.98 294 ASP B O 1
ATOM 4336 N N . GLY B 1 313 ? -3.349 -54.158 58.735 1.00 51.04 295 GLY B N 1
ATOM 4337 C CA . GLY B 1 313 ? -2.031 -54.732 58.978 1.00 49.77 295 GLY B CA 1
ATOM 4338 C C . GLY B 1 313 ? -1.882 -55.661 60.167 1.00 50.56 295 GLY B C 1
ATOM 4339 O O . GLY B 1 313 ? -0.810 -56.247 60.335 1.00 50.48 295 GLY B O 1
ATOM 4340 N N . LEU B 1 314 ? -2.921 -55.801 61.010 1.00 44.87 296 LEU B N 1
ATOM 4341 C CA . LEU B 1 314 ? -2.859 -56.637 62.217 1.00 44.21 296 LEU B CA 1
ATOM 4342 C C . LEU B 1 314 ? -2.866 -58.115 61.882 1.00 47.77 296 LEU B C 1
ATOM 4343 O O . LEU B 1 314 ? -1.992 -58.849 62.324 1.00 44.51 296 LEU B O 1
ATOM 4348 N N . TYR B 1 315 ? -3.849 -58.551 61.090 1.00 49.28 297 TYR B N 1
ATOM 4349 C CA . TYR B 1 315 ? -3.962 -59.964 60.698 1.00 50.49 297 TYR B CA 1
ATOM 4350 C C . TYR B 1 315 ? -2.770 -60.411 59.817 1.00 55.28 297 TYR B C 1
ATOM 4351 O O . TYR B 1 315 ? -2.249 -61.511 60.014 1.00 54.85 297 TYR B O 1
ATOM 4360 N N . GLU B 1 316 ? -2.278 -59.512 58.953 1.00 51.82 298 GLU B N 1
ATOM 4361 C CA . GLU B 1 316 ? -1.127 -59.733 58.079 1.00 52.39 298 GLU B CA 1
ATOM 4362 C C . GLU B 1 316 ? 0.150 -59.975 58.936 1.00 59.08 298 GLU B C 1
ATOM 4363 O O . GLU B 1 316 ? 0.884 -60.943 58.699 1.00 59.50 298 GLU B O 1
ATOM 4369 N N . GLY B 1 317 ? 0.342 -59.148 59.965 1.00 55.85 299 GLY B N 1
ATOM 4370 C CA . GLY B 1 317 ? 1.443 -59.287 60.914 1.00 55.70 299 GLY B CA 1
ATOM 4371 C C . GLY B 1 317 ? 1.343 -60.561 61.736 1.00 60.42 299 GLY B C 1
ATOM 4372 O O . GLY B 1 317 ? 2.350 -61.234 61.971 1.00 59.32 299 GLY B O 1
ATOM 4373 N N . LEU B 1 318 ? 0.111 -60.930 62.135 1.00 57.92 300 LEU B N 1
ATOM 4374 C CA . LEU B 1 318 ? -0.159 -62.134 62.919 1.00 57.42 300 LEU B CA 1
ATOM 4375 C C . LEU B 1 318 ? 0.012 -63.410 62.129 1.00 63.22 300 LEU B C 1
ATOM 4376 O O . LEU B 1 318 ? 0.459 -64.405 62.697 1.00 62.71 300 LEU B O 1
ATOM 4381 N N . ASP B 1 319 ? -0.361 -63.394 60.832 1.00 61.42 301 ASP B N 1
ATOM 4382 C CA . ASP B 1 319 ? -0.226 -64.539 59.932 1.00 61.65 301 ASP B CA 1
ATOM 4383 C C . ASP B 1 319 ? 1.229 -64.924 59.823 1.00 64.11 301 ASP B C 1
ATOM 4384 O O . ASP B 1 319 ? 1.554 -66.110 59.841 1.00 63.55 301 ASP B O 1
ATOM 4389 N N . TRP B 1 320 ? 2.103 -63.915 59.730 1.00 60.10 302 TRP B N 1
ATOM 4390 C CA . TRP B 1 320 ? 3.529 -64.125 59.646 1.00 60.32 302 TRP B CA 1
ATOM 4391 C C . TRP B 1 320 ? 4.014 -64.874 60.888 1.00 64.17 302 TRP B C 1
ATOM 4392 O O . TRP B 1 320 ? 4.709 -65.881 60.749 1.00 63.72 302 TRP B O 1
ATOM 4403 N N . LEU B 1 321 ? 3.617 -64.395 62.092 1.00 60.22 303 LEU B N 1
ATOM 4404 C CA . LEU B 1 321 ? 3.972 -64.988 63.381 1.00 59.39 303 LEU B CA 1
ATOM 4405 C C . LEU B 1 321 ? 3.459 -66.421 63.485 1.00 64.35 303 LEU B C 1
ATOM 4406 O O . LEU B 1 321 ? 4.246 -67.324 63.759 1.00 63.52 303 LEU B O 1
ATOM 4411 N N . SER B 1 322 ? 2.150 -66.617 63.227 1.00 62.21 304 SER B N 1
ATOM 4412 C CA . SER B 1 322 ? 1.458 -67.904 63.229 1.00 62.77 304 SER B CA 1
ATOM 4413 C C . SER B 1 322 ? 2.183 -68.897 62.320 1.00 67.05 304 SER B C 1
ATOM 4414 O O . SER B 1 322 ? 2.366 -70.052 62.711 1.00 67.42 304 SER B O 1
ATOM 4417 N N . ASN B 1 323 ? 2.635 -68.436 61.135 1.00 63.55 305 ASN B N 1
ATOM 4418 C CA . ASN B 1 323 ? 3.359 -69.284 60.194 1.00 64.40 305 ASN B CA 1
ATOM 4419 C C . ASN B 1 323 ? 4.766 -69.625 60.693 1.00 68.56 305 ASN B C 1
ATOM 4420 O O . ASN B 1 323 ? 5.197 -70.765 60.528 1.00 68.99 305 ASN B O 1
ATOM 4425 N N . GLN B 1 324 ? 5.468 -68.663 61.308 1.00 64.57 306 GLN B N 1
ATOM 4426 C CA . GLN B 1 324 ? 6.793 -68.881 61.877 1.00 63.52 306 GLN B CA 1
ATOM 4427 C C . GLN B 1 324 ? 6.688 -69.856 63.045 1.00 68.56 306 GLN B C 1
ATOM 4428 O O . GLN B 1 324 ? 7.529 -70.743 63.177 1.00 67.85 306 GLN B O 1
ATOM 4434 N N . LEU B 1 325 ? 5.632 -69.714 63.872 1.00 67.42 307 LEU B N 1
ATOM 4435 C CA . LEU B 1 325 ? 5.390 -70.587 65.022 1.00 68.10 307 LEU B CA 1
ATOM 4436 C C . LEU B 1 325 ? 5.039 -72.012 64.579 1.00 73.82 307 LEU B C 1
ATOM 4437 O O . LEU B 1 325 ? 5.331 -72.944 65.328 1.00 75.64 307 LEU B O 1
ATOM 4442 N N . ARG B 1 326 ? 4.466 -72.191 63.358 1.00 68.74 308 ARG B N 1
ATOM 4443 C CA . ARG B 1 326 ? 4.151 -73.509 62.795 1.00 86.65 308 ARG B CA 1
ATOM 4444 C C . ARG B 1 326 ? 5.447 -74.252 62.479 1.00 112.63 308 ARG B C 1
ATOM 4445 O O . ARG B 1 326 ? 5.459 -75.476 62.455 1.00 86.71 308 ARG B O 1
#

Sequence (578 aa):
RTRKVLKEVRVQDENNVCFECGAFNPQWVSVTYGIWICLECSGRHRGLGVHLSFVRSVTMDKWKDIELEKMKAGGNAKFREFLESQEDYDPCWSLQEKYNSRAAALFRDKVVALAEGREWSLESWTPPQKKEMRILMVGLDAAGKTTILYKLKLGEIVTTIPTIGFNVETVEYKNISFTVWDVGRPLWRHYFQNTQGLIFVVDSNDRERVNEAREELMRMLAEDELRDAVLLVFANKQDLPNAMNAAEITDKLGLHSLRHRNWYIQATCATSGDGLYEGLDWLSNQLRNMASPRTRKVLKEVRVQDENNVCFECGAFNPQWVSVTYGIWICLECSGRHRGLGVHLSFVRSVTMDKWKDIELEKMKAGGNAKFREFLESQEDYDPCWSLQEKYNSRAAALFRDKVVALAEGREWSLEWTPPKEMRILMVGLDAAGKTTILYKLKLGEIVTTIPTIGFNVETVEYKNISFTVWDVGRPLWRHYFQNTQGLIFVVDSNDRERVNEAREELMRMLAEDELRDAVLLVFANKQDLPNAMNAAEITDKLGLHSLRHRNWYIQATCATSGDGLYEGLDWLSNQLR

Organism: Homo sapiens (NCBI:txid9606)

Radius of gyration: 34.04 Å; Cα contacts (8 Å, |Δi|>4): 1052; chains: 2; bounding box: 63×83×90 Å